Protein AF-A0A1Y5N8D4-F1 (afdb_monomer_lite)

Structure (mmCIF, N/CA/C/O backbone):
data_AF-A0A1Y5N8D4-F1
#
_entry.id   AF-A0A1Y5N8D4-F1
#
loop_
_atom_site.group_PDB
_atom_site.id
_atom_site.type_symbol
_atom_site.label_atom_id
_atom_site.label_alt_id
_atom_site.label_comp_id
_atom_site.label_asym_id
_atom_site.label_entity_id
_atom_site.label_seq_id
_atom_site.pdbx_PDB_ins_code
_atom_site.Cartn_x
_atom_site.Cartn_y
_atom_site.Cartn_z
_atom_site.occupancy
_atom_site.B_iso_or_equiv
_atom_site.auth_seq_id
_atom_site.auth_comp_id
_atom_site.auth_asym_id
_atom_site.auth_atom_id
_atom_site.pdbx_PDB_model_num
ATOM 1 N N . TYR A 1 1 ? 8.077 14.574 27.544 1.00 51.09 1 TYR A N 1
ATOM 2 C CA . TYR A 1 1 ? 8.803 13.904 26.454 1.00 51.09 1 TYR A CA 1
ATOM 3 C C . TYR A 1 1 ? 9.549 12.722 27.031 1.00 51.09 1 TYR A C 1
ATOM 5 O O . TYR A 1 1 ? 10.240 12.903 28.025 1.00 51.09 1 TYR A O 1
ATOM 13 N N . VAL A 1 2 ? 9.395 11.541 26.439 1.00 60.22 2 VAL A N 1
ATOM 14 C CA . VAL A 1 2 ? 10.228 10.363 26.721 1.00 60.22 2 VAL A CA 1
ATOM 15 C C . VAL A 1 2 ? 10.823 9.939 25.383 1.00 60.22 2 VAL A C 1
ATOM 17 O O . VAL A 1 2 ? 10.073 9.624 24.464 1.00 60.22 2 VAL A O 1
ATOM 20 N N . VAL A 1 3 ? 12.143 10.043 25.235 1.00 47.12 3 VAL A N 1
ATOM 21 C CA . VAL A 1 3 ? 12.817 9.951 23.930 1.00 47.12 3 VAL A CA 1
ATOM 22 C C . VAL A 1 3 ? 13.957 8.942 24.007 1.00 47.12 3 VAL A C 1
ATOM 24 O O . VAL A 1 3 ? 14.738 8.963 24.960 1.00 47.12 3 VAL A O 1
ATOM 27 N N . GLY A 1 4 ? 14.048 8.054 23.017 1.00 53.00 4 GLY A N 1
ATOM 28 C CA . GLY A 1 4 ? 15.205 7.184 22.824 1.00 53.00 4 GLY A CA 1
ATOM 29 C C . GLY A 1 4 ? 16.353 7.925 22.133 1.00 53.00 4 GLY A C 1
ATOM 30 O O . GLY A 1 4 ? 16.113 8.788 21.291 1.00 53.00 4 GLY A O 1
ATOM 31 N N . ALA A 1 5 ? 17.598 7.599 22.475 1.00 64.62 5 ALA A N 1
ATOM 32 C CA . ALA A 1 5 ? 18.799 8.177 21.864 1.00 64.62 5 ALA A CA 1
ATOM 33 C C . ALA A 1 5 ? 19.462 7.183 20.901 1.00 64.62 5 ALA A C 1
ATOM 35 O O . ALA A 1 5 ? 19.422 5.986 21.152 1.00 64.62 5 ALA A O 1
ATOM 36 N N . ASN A 1 6 ? 20.123 7.647 19.838 1.00 70.12 6 ASN A N 1
ATOM 37 C CA . ASN A 1 6 ? 20.844 6.756 18.919 1.00 70.12 6 ASN A CA 1
ATOM 38 C C . ASN A 1 6 ? 22.318 6.606 19.327 1.00 70.12 6 ASN A C 1
ATOM 40 O O . ASN A 1 6 ? 22.970 7.595 19.666 1.00 70.12 6 ASN A O 1
ATOM 44 N N . THR A 1 7 ? 22.867 5.394 19.242 1.00 72.56 7 THR A N 1
ATOM 45 C CA . THR A 1 7 ? 24.321 5.158 19.243 1.00 72.56 7 THR A CA 1
ATOM 46 C C . THR A 1 7 ? 24.833 4.949 17.831 1.00 72.56 7 THR A C 1
ATOM 48 O O . THR A 1 7 ? 24.085 4.496 16.971 1.00 72.56 7 THR A O 1
ATOM 51 N N . ASN A 1 8 ? 26.112 5.259 17.606 1.00 77.81 8 ASN A N 1
ATOM 52 C CA . ASN A 1 8 ? 26.772 5.125 16.311 1.00 77.81 8 ASN A CA 1
ATOM 53 C C . ASN A 1 8 ? 28.050 4.294 16.471 1.00 77.81 8 ASN A C 1
ATOM 55 O O . ASN A 1 8 ? 28.968 4.709 17.177 1.00 77.81 8 ASN A O 1
ATOM 59 N N . GLU A 1 9 ? 28.133 3.164 15.777 1.00 80.69 9 GLU A N 1
ATOM 60 C CA . GLU A 1 9 ? 29.376 2.416 15.585 1.00 80.69 9 GLU A CA 1
ATOM 61 C C . GLU A 1 9 ? 29.815 2.553 14.126 1.00 80.69 9 GLU A C 1
ATOM 63 O O . GLU A 1 9 ? 29.029 2.313 13.209 1.00 80.69 9 GLU A O 1
ATOM 68 N N . SER A 1 10 ? 31.069 2.946 13.897 1.00 82.81 10 SER A N 1
ATOM 69 C CA . SER A 1 10 ? 31.643 3.069 12.554 1.00 82.81 10 SER A CA 1
ATOM 70 C C . SER A 1 10 ? 32.849 2.154 12.401 1.00 82.81 10 SER A C 1
ATOM 72 O O . SER A 1 10 ? 33.766 2.206 13.220 1.00 82.81 10 SER A O 1
ATOM 74 N N . THR A 1 11 ? 32.880 1.367 11.330 1.00 83.19 11 THR A N 1
ATOM 75 C CA . THR A 1 11 ? 34.026 0.525 10.969 1.00 83.19 11 THR A CA 1
ATOM 76 C C . THR A 1 11 ? 34.562 0.940 9.607 1.00 83.19 11 THR A C 1
ATOM 78 O O . THR A 1 11 ? 33.799 1.111 8.658 1.00 83.19 11 THR A O 1
ATOM 81 N N . GLU A 1 12 ? 35.883 1.061 9.496 1.00 88.38 12 GLU A N 1
ATOM 82 C CA . GLU A 1 12 ? 36.573 1.269 8.226 1.00 88.38 12 GLU A CA 1
ATOM 83 C C . GLU A 1 12 ? 37.688 0.228 8.075 1.00 88.38 12 GLU A C 1
ATOM 85 O O . GLU A 1 12 ? 38.481 0.006 8.989 1.00 88.38 12 GLU A O 1
ATOM 90 N N . THR A 1 13 ? 37.768 -0.431 6.919 1.00 86.94 13 THR A N 1
ATOM 91 C CA . THR A 1 13 ? 38.820 -1.412 6.619 1.00 86.94 13 THR A CA 1
ATOM 92 C C . THR A 1 13 ? 39.386 -1.171 5.229 1.00 86.94 13 THR A C 1
ATOM 94 O O . THR A 1 13 ? 38.646 -1.018 4.258 1.00 86.94 13 THR A O 1
ATOM 97 N N . LYS A 1 14 ? 40.718 -1.139 5.125 1.00 89.38 14 LYS A N 1
ATOM 98 C CA . LYS A 1 14 ? 41.460 -0.980 3.868 1.00 89.38 14 LYS A CA 1
ATOM 99 C C . LYS A 1 14 ? 42.418 -2.145 3.698 1.00 89.38 14 LYS A C 1
ATOM 101 O O . LYS A 1 14 ? 43.292 -2.349 4.533 1.00 89.38 14 LYS A O 1
ATOM 106 N N . GLU A 1 15 ? 42.310 -2.845 2.578 1.00 88.50 15 GLU A N 1
ATOM 107 C CA . GLU A 1 15 ? 43.186 -3.962 2.243 1.00 88.50 15 GLU A CA 1
ATOM 108 C C . GLU A 1 15 ? 43.870 -3.731 0.898 1.00 88.50 15 GLU A C 1
ATOM 110 O O . GLU A 1 15 ? 43.278 -3.247 -0.071 1.00 88.50 15 GLU A O 1
ATOM 115 N N . LYS A 1 16 ? 45.149 -4.098 0.826 1.00 89.44 16 LYS A N 1
ATOM 116 C CA . LYS A 1 16 ? 45.934 -4.057 -0.408 1.00 89.44 16 LYS A CA 1
ATOM 117 C C . LYS A 1 16 ? 46.644 -5.387 -0.579 1.00 89.44 16 LYS A C 1
ATOM 119 O O . LYS A 1 16 ? 47.394 -5.798 0.299 1.00 89.44 16 LYS A O 1
ATOM 124 N N . SER A 1 17 ? 46.464 -6.024 -1.731 1.00 87.75 17 SER A N 1
ATOM 125 C CA . SER A 1 17 ? 47.205 -7.231 -2.102 1.00 87.75 17 SER A CA 1
ATOM 126 C C . SER A 1 17 ? 47.958 -7.031 -3.416 1.00 87.75 17 SER A C 1
ATOM 128 O O . SER A 1 17 ? 47.496 -6.357 -4.346 1.00 87.75 17 SER A O 1
ATOM 130 N N . LYS A 1 18 ? 49.166 -7.598 -3.476 1.00 86.12 18 LYS A N 1
ATOM 131 C CA . LYS A 1 18 ? 50.049 -7.583 -4.644 1.00 86.12 18 LYS A CA 1
ATOM 132 C C . LYS A 1 18 ? 50.458 -9.020 -4.966 1.00 86.12 18 LYS A C 1
ATOM 134 O O . LYS A 1 18 ? 50.892 -9.743 -4.080 1.00 86.12 18 LYS A O 1
ATOM 139 N N . GLY A 1 19 ? 50.321 -9.408 -6.228 1.00 82.94 19 GLY A N 1
ATOM 140 C CA . GLY A 1 19 ? 50.836 -10.655 -6.796 1.00 82.94 19 GLY A CA 1
ATOM 141 C C . GLY A 1 19 ? 51.758 -10.369 -7.983 1.00 82.94 19 GLY A C 1
ATOM 142 O O . GLY A 1 19 ? 51.885 -9.215 -8.395 1.00 82.94 19 GLY A O 1
ATOM 143 N N . PHE A 1 20 ? 52.356 -11.418 -8.558 1.00 80.69 20 PHE A N 1
ATOM 144 C CA . PHE A 1 20 ? 53.425 -11.340 -9.572 1.00 80.69 20 PHE A CA 1
ATOM 145 C C . PHE A 1 20 ? 53.100 -10.442 -10.789 1.00 80.69 20 PHE A C 1
ATOM 147 O O . PHE A 1 20 ? 53.997 -9.807 -11.327 1.00 80.69 20 PHE A O 1
ATOM 154 N N . PHE A 1 21 ? 51.819 -10.278 -11.158 1.00 78.62 21 PHE A N 1
ATOM 155 C CA . PHE A 1 21 ? 51.365 -9.323 -12.188 1.00 78.62 21 PHE A CA 1
ATOM 156 C C . PHE A 1 21 ? 50.008 -8.666 -11.882 1.00 78.62 21 PHE A C 1
ATOM 158 O O . PHE A 1 21 ? 49.322 -8.189 -12.791 1.00 78.62 21 PHE A O 1
ATOM 165 N N . SER A 1 22 ? 49.584 -8.648 -10.616 1.00 81.88 22 SER A N 1
ATOM 166 C CA . SER A 1 22 ? 48.260 -8.151 -10.225 1.00 81.88 22 SER A CA 1
ATOM 167 C C . SER A 1 22 ? 48.302 -7.313 -8.957 1.00 81.88 22 SER A C 1
ATOM 169 O O . SER A 1 22 ? 48.975 -7.670 -7.994 1.00 81.88 22 SER A O 1
ATOM 171 N N . LYS A 1 23 ? 47.510 -6.242 -8.924 1.00 87.19 23 LYS A N 1
ATOM 172 C CA . LYS A 1 23 ? 47.278 -5.423 -7.733 1.00 87.19 23 LYS A CA 1
ATOM 173 C C . LYS A 1 23 ? 45.776 -5.336 -7.475 1.00 87.19 23 LYS A C 1
ATOM 175 O O . LYS A 1 23 ? 45.028 -5.036 -8.407 1.00 87.19 23 LYS A O 1
ATOM 180 N N . LYS A 1 24 ? 45.351 -5.584 -6.235 1.00 87.69 24 LYS A N 1
ATOM 181 C CA . LYS A 1 24 ? 43.970 -5.390 -5.777 1.00 87.69 24 LYS A CA 1
ATOM 182 C C . LYS A 1 24 ? 43.960 -4.464 -4.565 1.00 87.69 24 LYS A C 1
ATOM 184 O O . LYS A 1 24 ? 44.788 -4.612 -3.666 1.00 87.69 24 LYS A O 1
ATOM 189 N N . GLU A 1 25 ? 43.039 -3.514 -4.562 1.00 86.19 25 GLU A N 1
ATOM 190 C CA . GLU A 1 25 ? 42.747 -2.651 -3.417 1.00 86.19 25 GLU A CA 1
ATOM 191 C C . GLU A 1 25 ? 41.262 -2.798 -3.080 1.00 86.19 25 GLU A C 1
ATOM 193 O O . GLU A 1 25 ? 40.429 -2.736 -3.984 1.00 86.19 25 GLU A O 1
ATOM 198 N N . SER A 1 26 ? 40.940 -3.031 -1.809 1.00 87.06 26 SER A N 1
ATOM 199 C CA . SER A 1 26 ? 39.571 -3.114 -1.291 1.00 87.06 26 SER A CA 1
ATOM 200 C C . SER A 1 26 ? 39.381 -2.168 -0.114 1.00 87.06 26 SER A C 1
ATOM 202 O O . SER A 1 26 ? 40.289 -1.956 0.693 1.00 87.06 26 SER A O 1
ATOM 204 N N . HIS A 1 27 ? 38.189 -1.592 -0.032 1.00 89.50 27 HIS A N 1
ATOM 205 C CA . HIS A 1 27 ? 37.795 -0.654 1.004 1.00 89.50 27 HIS A CA 1
ATOM 206 C C . HIS A 1 27 ? 36.361 -0.942 1.437 1.00 89.50 27 HIS A C 1
ATOM 208 O O . HIS A 1 27 ? 35.479 -1.111 0.595 1.00 89.50 27 HIS A O 1
ATOM 214 N N . LEU A 1 28 ? 36.160 -1.034 2.747 1.00 87.75 28 LEU A N 1
ATOM 215 C CA . LEU A 1 28 ? 34.876 -1.235 3.406 1.00 87.75 28 LEU A CA 1
ATOM 216 C C . LEU A 1 28 ? 34.665 -0.090 4.394 1.00 87.75 28 LEU A C 1
ATOM 218 O O . LEU A 1 28 ? 35.553 0.209 5.195 1.00 87.75 28 LEU A O 1
ATOM 222 N N . MET A 1 29 ? 33.480 0.498 4.356 1.00 88.38 29 MET A N 1
ATOM 223 C CA . MET A 1 29 ? 32.954 1.414 5.357 1.00 88.38 29 MET A CA 1
ATOM 224 C C . MET A 1 29 ? 31.596 0.886 5.808 1.00 88.38 29 MET A C 1
ATOM 226 O O . MET A 1 29 ? 30.787 0.494 4.971 1.00 88.38 29 MET A O 1
ATOM 230 N N . ALA A 1 30 ? 31.346 0.872 7.110 1.00 87.88 30 ALA A N 1
ATOM 231 C CA . ALA A 1 30 ? 30.050 0.503 7.663 1.00 87.88 30 ALA A CA 1
ATOM 232 C C . ALA A 1 30 ? 29.695 1.416 8.837 1.00 87.88 30 ALA A C 1
ATOM 234 O O . ALA A 1 30 ? 30.551 1.707 9.677 1.00 87.88 30 ALA A O 1
ATOM 235 N N . ILE A 1 31 ? 28.437 1.844 8.896 1.00 87.12 31 ILE A N 1
ATOM 236 C CA . ILE A 1 31 ? 27.844 2.585 10.006 1.00 87.12 31 ILE A CA 1
ATOM 237 C C . ILE A 1 31 ? 26.677 1.757 10.529 1.00 87.12 31 ILE A C 1
ATOM 239 O O . ILE A 1 31 ? 25.751 1.427 9.793 1.00 87.12 31 ILE A O 1
ATOM 243 N N . ASN A 1 32 ? 26.705 1.426 11.813 1.00 89.69 32 ASN A N 1
ATOM 244 C CA . ASN A 1 32 ? 25.625 0.723 12.482 1.00 89.69 32 ASN A CA 1
ATOM 245 C C . ASN A 1 32 ? 25.087 1.601 13.607 1.00 89.69 32 ASN A C 1
ATOM 247 O O . ASN A 1 32 ? 25.791 1.857 14.586 1.00 89.69 32 ASN A O 1
ATOM 251 N N . GLN A 1 33 ? 23.858 2.085 13.442 1.00 90.44 33 GLN A N 1
ATOM 252 C CA . GLN A 1 33 ? 23.150 2.793 14.495 1.00 90.44 33 GLN A CA 1
ATOM 253 C C . GLN A 1 33 ? 22.188 1.866 15.227 1.00 90.44 33 GLN A C 1
ATOM 255 O O . GLN A 1 33 ? 21.631 0.936 14.645 1.00 90.44 33 GLN A O 1
ATOM 260 N N . LYS A 1 34 ? 21.958 2.155 16.506 1.00 88.62 34 LYS A N 1
ATOM 261 C CA . LYS A 1 34 ? 20.921 1.503 17.313 1.00 88.62 34 LYS A CA 1
ATOM 262 C C . LYS A 1 34 ? 20.182 2.539 18.141 1.00 88.62 34 LYS A C 1
ATOM 264 O O . LYS A 1 34 ? 20.794 3.493 18.616 1.00 88.62 34 LYS A O 1
ATOM 269 N N . VAL A 1 35 ? 18.888 2.323 18.351 1.00 90.88 35 VAL A N 1
ATOM 270 C CA . VAL A 1 35 ? 18.085 3.136 19.272 1.00 90.88 35 VAL A CA 1
ATOM 271 C C . VAL A 1 35 ? 18.234 2.577 20.687 1.00 90.88 35 VAL A C 1
ATOM 273 O O . VAL A 1 35 ? 17.942 1.412 20.942 1.00 90.88 35 VAL A O 1
ATOM 276 N N . ILE A 1 36 ? 18.667 3.419 21.618 1.00 92.50 36 ILE A N 1
ATOM 277 C CA . ILE A 1 36 ? 18.583 3.200 23.060 1.00 92.50 36 ILE A CA 1
ATOM 278 C C . ILE A 1 36 ? 17.289 3.842 23.545 1.00 92.50 36 ILE A C 1
ATOM 280 O O . ILE A 1 36 ? 17.217 5.052 23.760 1.00 92.50 36 ILE A O 1
ATOM 284 N N . SER A 1 37 ? 16.261 3.023 23.722 1.00 92.56 37 SER A N 1
ATOM 285 C CA . SER A 1 37 ? 14.971 3.459 24.249 1.00 92.56 37 SER A CA 1
ATOM 286 C C . SER A 1 37 ? 15.081 3.940 25.697 1.00 92.56 37 SER A C 1
ATOM 288 O O . SER A 1 37 ? 15.705 3.286 26.536 1.00 92.56 37 SER A O 1
ATOM 290 N N . SER A 1 38 ? 14.408 5.049 26.015 1.00 95.44 38 SER A N 1
ATOM 291 C CA . SER A 1 38 ? 14.114 5.400 27.407 1.00 95.44 38 SER A CA 1
ATOM 292 C C . SER A 1 38 ? 13.042 4.450 27.945 1.00 95.44 38 SER A C 1
ATOM 294 O O . SER A 1 38 ? 12.074 4.159 27.243 1.00 95.44 38 SER A O 1
ATOM 296 N N . ASN A 1 39 ? 13.202 3.968 29.180 1.00 96.19 39 ASN A N 1
ATOM 297 C CA . ASN A 1 39 ? 12.279 3.015 29.802 1.00 96.19 39 ASN A CA 1
ATOM 298 C C . ASN A 1 39 ? 11.693 3.614 31.085 1.00 96.19 39 ASN A C 1
ATOM 300 O O . ASN A 1 39 ? 12.436 3.907 32.022 1.00 96.19 39 ASN A O 1
ATOM 304 N N . LEU A 1 40 ? 10.371 3.775 31.134 1.00 96.62 40 LEU A N 1
ATOM 305 C CA . LEU A 1 40 ? 9.633 4.160 32.335 1.00 96.62 40 LEU A CA 1
ATOM 306 C C . LEU A 1 40 ? 8.842 2.950 32.833 1.00 96.62 40 LEU A C 1
ATOM 308 O O . LEU A 1 40 ? 7.870 2.544 32.200 1.00 96.62 40 LEU A O 1
ATOM 312 N N . ASN A 1 41 ? 9.265 2.392 33.966 1.00 97.31 41 ASN A N 1
ATOM 313 C CA . ASN A 1 41 ? 8.678 1.188 34.548 1.00 97.31 41 ASN A CA 1
ATOM 314 C C . ASN A 1 41 ? 8.109 1.501 35.935 1.00 97.31 41 ASN A C 1
ATOM 316 O O . ASN A 1 41 ? 8.846 1.983 36.796 1.00 97.31 41 ASN A O 1
ATOM 320 N N . ALA A 1 42 ? 6.828 1.219 36.168 1.00 96.88 42 ALA A N 1
ATOM 321 C CA . ALA A 1 42 ? 6.182 1.471 37.459 1.00 96.88 42 ALA A CA 1
ATOM 322 C C . ALA A 1 42 ? 5.058 0.464 37.765 1.00 96.88 42 ALA A C 1
ATOM 324 O O . ALA A 1 42 ? 4.698 -0.365 36.932 1.00 96.88 42 ALA A O 1
ATOM 325 N N . GLY A 1 43 ? 4.494 0.518 38.978 1.00 97.69 43 GLY A N 1
ATOM 326 C CA . GLY A 1 43 ? 3.237 -0.178 39.278 1.00 97.69 43 GLY A CA 1
ATOM 327 C C . GLY A 1 43 ? 2.095 0.406 38.447 1.00 97.69 43 GLY A C 1
ATOM 328 O O . GLY A 1 43 ? 1.472 -0.313 37.673 1.00 97.69 43 GLY A O 1
ATOM 329 N N . ASP A 1 44 ? 1.944 1.724 38.536 1.00 98.06 44 ASP A N 1
ATOM 330 C CA . ASP A 1 44 ? 1.029 2.560 37.765 1.00 98.06 44 ASP A CA 1
ATOM 331 C C . ASP A 1 44 ? 1.820 3.722 37.158 1.00 98.06 44 ASP A C 1
ATOM 333 O O . ASP A 1 44 ? 2.725 4.265 37.800 1.00 98.06 44 ASP A O 1
ATOM 337 N N . ILE A 1 45 ? 1.477 4.130 35.939 1.00 98.31 45 ILE A N 1
ATOM 338 C CA . ILE A 1 45 ? 2.030 5.326 35.297 1.00 98.31 45 ILE A CA 1
ATOM 339 C C . ILE A 1 45 ? 0.888 6.322 35.106 1.00 98.31 45 ILE A C 1
ATOM 341 O O . ILE A 1 45 ? -0.080 6.034 34.412 1.00 98.31 45 ILE A O 1
ATOM 345 N N . SER A 1 46 ? 1.006 7.518 35.687 1.00 97.50 46 SER A N 1
ATOM 346 C CA . SER A 1 46 ? 0.099 8.640 35.418 1.00 97.50 46 SER A CA 1
ATOM 347 C C . SER A 1 46 ? 0.904 9.842 34.934 1.00 97.50 46 SER A C 1
ATOM 349 O O . SER A 1 46 ? 1.775 10.340 35.645 1.00 97.50 46 SER A O 1
ATOM 351 N N . LEU A 1 47 ? 0.630 10.294 33.711 1.00 96.31 47 LEU A N 1
ATOM 352 C CA . LEU A 1 47 ? 1.280 11.430 33.068 1.00 96.31 47 LEU A CA 1
ATOM 353 C C . LEU A 1 47 ? 0.225 12.490 32.766 1.00 96.31 47 LEU A C 1
ATOM 355 O O . LEU A 1 47 ? -0.667 12.261 31.958 1.00 96.31 47 LEU A O 1
ATOM 359 N N . LYS A 1 48 ? 0.340 13.660 33.393 1.00 96.50 48 LYS A N 1
ATOM 360 C CA . LYS A 1 48 ? -0.541 14.804 33.134 1.00 96.50 48 LYS A CA 1
ATOM 361 C C . LYS A 1 48 ? 0.283 15.962 32.601 1.00 96.50 48 LYS A C 1
ATOM 363 O O . LYS A 1 48 ? 1.160 16.466 33.302 1.00 96.50 48 LYS A O 1
ATOM 368 N N . ALA A 1 49 ? 0.020 16.375 31.369 1.00 94.81 49 ALA A N 1
ATOM 369 C CA . ALA A 1 49 ? 0.707 17.482 30.721 1.00 94.81 49 ALA A CA 1
ATOM 370 C C . ALA A 1 49 ? -0.287 18.604 30.405 1.00 94.81 49 ALA A C 1
ATOM 372 O O . ALA A 1 49 ? -1.291 18.377 29.743 1.00 94.81 49 ALA A O 1
ATOM 373 N N . GLY A 1 50 ? 0.016 19.840 30.817 1.00 90.88 50 GLY A N 1
ATOM 374 C CA . GLY A 1 50 ? -0.765 21.008 30.378 1.00 90.88 50 GLY A CA 1
ATOM 375 C C . GLY A 1 50 ? -0.618 21.303 28.877 1.00 90.88 50 GLY A C 1
ATOM 376 O O . GLY A 1 50 ? -1.467 21.963 28.291 1.00 90.88 50 GLY A O 1
ATOM 377 N N . GLY A 1 51 ? 0.462 20.807 28.262 1.00 95.94 51 GLY A N 1
ATOM 378 C CA . GLY A 1 51 ? 0.713 20.839 26.820 1.00 95.94 51 GLY A CA 1
ATOM 379 C C . GLY A 1 51 ? 0.641 19.437 26.216 1.00 95.94 51 GLY A C 1
ATOM 380 O O . GLY A 1 51 ? -0.313 18.708 26.448 1.00 95.94 51 GLY A O 1
ATOM 381 N N . ASN A 1 52 ? 1.659 19.032 25.457 1.00 97.31 52 ASN A N 1
ATOM 382 C CA . ASN A 1 52 ? 1.666 17.746 24.752 1.00 97.31 52 ASN A CA 1
ATOM 383 C C . ASN A 1 52 ? 2.399 16.649 25.544 1.00 97.31 52 ASN A C 1
ATOM 385 O O . ASN A 1 52 ? 3.419 16.915 26.187 1.00 97.31 52 ASN A O 1
ATOM 389 N N . ALA A 1 53 ? 1.941 15.402 25.426 1.00 97.56 53 ALA A N 1
ATOM 390 C CA . ALA A 1 53 ? 2.651 14.215 25.895 1.00 97.56 53 ALA A CA 1
ATOM 391 C C . ALA A 1 53 ? 3.178 13.423 24.692 1.00 97.56 53 ALA A C 1
ATOM 393 O O . ALA A 1 53 ? 2.407 12.863 23.922 1.00 97.56 53 ALA A O 1
ATOM 394 N N . ILE A 1 54 ? 4.502 13.395 24.517 1.00 96.75 54 ILE A N 1
ATOM 395 C CA . ILE A 1 54 ? 5.156 12.740 23.376 1.00 96.75 54 ILE A CA 1
ATOM 396 C C . ILE A 1 54 ? 6.114 11.656 23.874 1.00 96.75 54 ILE A C 1
ATOM 398 O O . ILE A 1 54 ? 6.982 11.926 24.718 1.00 96.75 54 ILE A O 1
ATOM 402 N N . VAL A 1 55 ? 5.949 10.451 23.333 1.00 97.12 55 VAL A N 1
ATOM 403 C CA . VAL A 1 55 ? 6.813 9.282 23.515 1.00 97.12 55 VAL A CA 1
ATOM 404 C C . VAL A 1 55 ? 7.392 8.920 22.147 1.00 97.12 55 VAL A C 1
ATOM 406 O O . VAL A 1 55 ? 6.652 8.764 21.176 1.00 97.12 55 VAL A O 1
ATOM 409 N N . THR A 1 56 ? 8.717 8.838 22.049 1.00 96.50 56 THR A N 1
ATOM 410 C CA . THR A 1 56 ? 9.411 8.579 20.779 1.00 96.50 56 THR A CA 1
ATOM 411 C C . THR A 1 56 ? 10.461 7.486 20.952 1.00 96.50 56 THR A C 1
ATOM 413 O O . THR A 1 56 ? 11.371 7.628 21.776 1.00 96.50 56 THR A O 1
ATOM 416 N N . GLY A 1 57 ? 10.301 6.377 20.222 1.00 94.12 57 GLY A N 1
ATOM 417 C CA . GLY A 1 57 ? 11.144 5.174 20.296 1.00 94.12 57 GLY A CA 1
ATOM 418 C C . GLY A 1 57 ? 11.412 4.677 21.721 1.00 94.12 57 GLY A C 1
ATOM 419 O O . GLY A 1 57 ? 12.514 4.209 22.012 1.00 94.12 57 GLY A O 1
ATOM 420 N N . SER A 1 58 ? 10.453 4.865 22.632 1.00 97.81 58 SER A N 1
ATOM 421 C CA . SER A 1 58 ? 10.609 4.651 24.078 1.00 97.81 58 SER A CA 1
ATOM 422 C C . SER A 1 58 ? 9.531 3.733 24.640 1.00 97.81 58 SER A C 1
ATOM 424 O O . SER A 1 58 ? 8.470 3.583 24.039 1.00 97.81 58 SER A O 1
ATOM 426 N N . ASN A 1 59 ? 9.797 3.159 25.814 1.00 97.75 59 ASN A N 1
ATOM 427 C CA . ASN A 1 59 ? 8.950 2.145 26.430 1.00 97.75 59 ASN A CA 1
ATOM 428 C C . ASN A 1 59 ? 8.358 2.644 27.754 1.00 97.75 59 ASN A C 1
ATOM 430 O O . ASN A 1 59 ? 9.091 3.066 28.653 1.00 97.75 59 ASN A O 1
ATOM 434 N N . LEU A 1 60 ? 7.038 2.563 27.890 1.00 98.31 60 LEU A N 1
ATOM 435 C CA . LEU A 1 60 ? 6.300 2.772 29.134 1.00 98.31 60 LEU A CA 1
ATOM 436 C C . LEU A 1 60 ? 5.665 1.438 29.530 1.00 98.31 60 LEU A C 1
ATOM 438 O O . LEU A 1 60 ? 4.802 0.926 28.820 1.00 98.31 60 LEU A O 1
ATOM 442 N N . SER A 1 61 ? 6.078 0.884 30.666 1.00 98.44 61 SER A N 1
ATOM 443 C CA . SER A 1 61 ? 5.564 -0.387 31.172 1.00 98.44 61 SER A CA 1
ATOM 444 C C . SER A 1 61 ? 5.004 -0.211 32.577 1.00 98.44 61 SER A C 1
ATOM 446 O O . SER A 1 61 ? 5.736 0.133 33.506 1.00 98.44 61 SER A O 1
ATOM 448 N N . ALA A 1 62 ? 3.718 -0.504 32.756 1.00 98.50 62 ALA A N 1
ATOM 449 C CA . ALA A 1 62 ? 3.089 -0.536 34.072 1.00 98.50 62 ALA A CA 1
ATOM 450 C C . ALA A 1 62 ? 2.593 -1.943 34.423 1.00 98.50 62 ALA A C 1
ATOM 452 O O . ALA A 1 62 ? 2.239 -2.741 33.552 1.00 98.50 62 ALA A O 1
ATOM 453 N N . LYS A 1 63 ? 2.546 -2.279 35.713 1.00 98.19 63 LYS A N 1
ATOM 454 C CA . LYS A 1 63 ? 1.889 -3.520 36.144 1.00 98.19 63 LYS A CA 1
ATOM 455 C C . LYS A 1 63 ? 0.373 -3.397 35.970 1.00 98.19 63 LYS A C 1
ATOM 457 O O . LYS A 1 63 ? -0.242 -4.275 35.360 1.00 98.19 63 LYS A O 1
ATOM 462 N N . ASN A 1 64 ? -0.168 -2.304 36.488 1.00 98.25 64 ASN A N 1
ATOM 463 C CA . ASN A 1 64 ? -1.575 -1.951 36.547 1.00 98.25 64 ASN A CA 1
ATOM 464 C C . ASN A 1 64 ? -1.882 -1.010 35.375 1.00 98.25 64 ASN A C 1
ATOM 466 O O . ASN A 1 64 ? -1.882 -1.490 34.245 1.00 98.25 64 ASN A O 1
ATOM 470 N N . ASP A 1 65 ? -2.080 0.290 35.607 1.00 98.62 65 ASP A N 1
ATOM 471 C CA . ASP A 1 65 ? -2.593 1.205 34.588 1.00 98.62 65 ASP A CA 1
ATOM 472 C C . ASP A 1 65 ? -1.521 2.143 34.006 1.00 98.62 65 ASP A C 1
ATOM 474 O O . ASP A 1 65 ? -0.573 2.556 34.683 1.00 98.62 65 ASP A O 1
ATOM 478 N N . ILE A 1 66 ? -1.709 2.537 32.742 1.00 98.81 66 ILE A N 1
ATOM 479 C CA . ILE A 1 66 ? -1.048 3.703 32.136 1.00 98.81 66 ILE A CA 1
ATOM 480 C C . ILE A 1 66 ? -2.128 4.734 31.813 1.00 98.81 66 ILE A C 1
ATOM 482 O O . ILE A 1 66 ? -2.983 4.491 30.969 1.00 98.81 66 ILE A O 1
ATOM 486 N N . ASN A 1 67 ? -2.064 5.903 32.446 1.00 98.69 67 ASN A N 1
ATOM 487 C CA . ASN A 1 67 ? -2.976 7.022 32.232 1.00 98.69 67 ASN A CA 1
ATOM 488 C C . ASN A 1 67 ? -2.195 8.230 31.705 1.00 98.69 67 ASN A C 1
ATOM 490 O O . ASN A 1 67 ? -1.293 8.718 32.389 1.00 98.69 67 ASN A O 1
ATOM 494 N N . ILE A 1 68 ? -2.529 8.722 30.514 1.00 98.62 68 ILE A N 1
ATOM 495 C CA . ILE A 1 68 ? -1.919 9.919 29.924 1.00 98.62 68 ILE A CA 1
ATOM 496 C C . ILE A 1 68 ? -3.018 10.934 29.615 1.00 98.62 68 ILE A C 1
ATOM 498 O O . ILE A 1 68 ? -3.852 10.682 28.752 1.00 98.62 68 ILE A O 1
ATOM 502 N N . ASP A 1 69 ? -2.972 12.086 30.281 1.00 98.62 69 ASP A N 1
ATOM 503 C CA . ASP A 1 69 ? -3.849 13.230 30.028 1.00 98.62 69 ASP A CA 1
ATOM 504 C C . ASP A 1 69 ? -3.013 14.392 29.470 1.00 98.62 69 ASP A C 1
ATOM 506 O O . ASP A 1 69 ? -2.055 14.843 30.112 1.00 98.62 69 ASP A O 1
ATOM 510 N N . ALA A 1 70 ? -3.345 14.884 28.275 1.00 98.50 70 ALA A N 1
ATOM 511 C CA . ALA A 1 70 ? -2.603 15.968 27.628 1.00 98.50 70 ALA A CA 1
ATOM 512 C C . ALA A 1 70 ? -3.468 16.788 26.658 1.00 98.50 70 ALA A C 1
ATOM 514 O O . ALA A 1 70 ? -4.592 16.425 26.330 1.00 98.50 70 ALA A O 1
ATOM 515 N N . ASN A 1 71 ? -2.929 17.892 26.142 1.00 98.12 71 ASN A N 1
ATOM 516 C CA . ASN A 1 71 ? -3.542 18.611 25.029 1.00 98.12 71 ASN A CA 1
ATOM 517 C C . ASN A 1 71 ? -3.496 17.784 23.733 1.00 98.12 71 ASN A C 1
ATOM 519 O O . ASN A 1 71 ? -4.518 17.607 23.080 1.00 98.12 71 ASN A O 1
ATOM 523 N N . ASN A 1 72 ? -2.321 17.238 23.407 1.00 98.50 72 ASN A N 1
ATOM 524 C CA . ASN A 1 72 ? -2.124 16.257 22.339 1.00 98.50 72 ASN A CA 1
ATOM 525 C C . ASN A 1 72 ? -1.247 15.109 22.849 1.00 98.50 72 ASN A C 1
ATOM 527 O O . ASN A 1 72 ? -0.324 15.344 23.641 1.00 98.50 72 ASN A O 1
ATOM 531 N N . ILE A 1 73 ? -1.489 13.891 22.366 1.00 98.81 73 ILE A N 1
ATOM 532 C CA . ILE A 1 73 ? -0.692 12.704 22.695 1.00 98.81 73 ILE A CA 1
ATOM 533 C C . ILE A 1 73 ? -0.057 12.152 21.418 1.00 98.81 73 ILE A C 1
ATOM 535 O O . ILE A 1 73 ? -0.746 11.901 20.435 1.00 98.81 73 ILE A O 1
ATOM 539 N N . GLY A 1 74 ? 1.261 11.954 21.435 1.00 98.38 74 GLY A N 1
ATOM 540 C CA . GLY A 1 74 ? 2.019 11.415 20.306 1.00 98.38 74 GLY A CA 1
ATOM 541 C C . GLY A 1 74 ? 2.853 10.199 20.701 1.00 98.38 74 GLY A C 1
ATOM 542 O O . GLY A 1 74 ? 3.705 10.307 21.583 1.00 98.38 74 GLY A O 1
ATOM 543 N N . LEU A 1 75 ? 2.652 9.071 20.023 1.00 98.44 75 LEU A N 1
ATOM 544 C CA . LEU A 1 75 ? 3.533 7.903 20.047 1.00 98.44 75 LEU A CA 1
ATOM 545 C C . LEU A 1 75 ? 4.175 7.770 18.666 1.00 98.44 75 LEU A C 1
ATOM 547 O O . LEU A 1 75 ? 3.487 7.497 17.685 1.00 98.44 75 LEU A O 1
ATOM 551 N N . ALA A 1 76 ? 5.482 7.991 18.579 1.00 96.44 76 ALA A N 1
ATOM 552 C CA . ALA A 1 76 ? 6.202 8.004 17.308 1.00 96.44 76 ALA A CA 1
ATOM 553 C C . ALA A 1 76 ? 7.417 7.067 17.339 1.00 96.44 76 ALA A C 1
ATOM 555 O O . ALA A 1 76 ? 7.966 6.799 18.417 1.00 96.44 76 ALA A O 1
ATOM 556 N N . PRO A 1 77 ? 7.879 6.571 16.182 1.00 96.62 77 PRO A N 1
ATOM 557 C CA . PRO A 1 77 ? 9.105 5.802 16.123 1.00 96.62 77 PRO A CA 1
ATOM 558 C C . PRO A 1 77 ? 10.337 6.721 16.131 1.00 96.62 77 PRO A C 1
ATOM 560 O O . PRO A 1 77 ? 10.275 7.871 15.695 1.00 96.62 77 PRO A O 1
ATOM 563 N N . THR A 1 78 ? 11.481 6.195 16.565 1.00 95.44 78 THR A N 1
ATOM 564 C CA . THR A 1 78 ? 12.799 6.800 16.315 1.00 95.44 78 THR A CA 1
ATOM 565 C C . THR A 1 78 ? 13.449 6.098 15.128 1.00 95.44 78 THR A C 1
ATOM 567 O O . THR A 1 78 ? 13.588 4.874 15.133 1.00 95.44 78 THR A O 1
ATOM 570 N N . ALA A 1 79 ? 13.870 6.860 14.118 1.00 94.25 79 ALA A N 1
ATOM 571 C CA . ALA A 1 79 ? 14.596 6.319 12.974 1.00 94.25 79 ALA A CA 1
ATOM 572 C C . ALA A 1 79 ? 16.085 6.103 13.292 1.00 94.25 79 ALA A C 1
ATOM 574 O O . ALA A 1 79 ? 16.708 6.914 13.985 1.00 94.25 79 ALA A O 1
ATOM 575 N N . TYR A 1 80 ? 16.670 5.036 12.751 1.00 91.94 80 TYR A N 1
ATOM 576 C CA . TYR A 1 80 ? 18.103 4.747 12.854 1.00 91.94 80 TYR A CA 1
ATOM 577 C C . TYR A 1 80 ? 18.630 4.101 11.572 1.00 91.94 80 TYR A C 1
ATOM 579 O O . TYR A 1 80 ? 17.867 3.507 10.810 1.00 91.94 80 TYR A O 1
ATOM 587 N N . LYS A 1 81 ? 19.938 4.237 11.326 1.00 91.50 81 LYS A N 1
ATOM 588 C CA . LYS A 1 81 ? 20.562 3.824 10.064 1.00 91.50 81 LYS A CA 1
ATOM 589 C C . LYS A 1 81 ? 21.511 2.637 10.172 1.00 91.50 81 LYS A C 1
ATOM 591 O O . LYS A 1 81 ? 22.259 2.511 11.140 1.00 91.50 81 LYS A O 1
ATOM 596 N N . ASN A 1 82 ? 21.527 1.804 9.138 1.00 91.62 82 ASN A N 1
ATOM 597 C CA . ASN A 1 82 ? 22.543 0.784 8.915 1.00 91.62 82 ASN A CA 1
ATOM 598 C C . ASN A 1 82 ? 23.064 0.917 7.487 1.00 91.62 82 ASN A C 1
ATOM 600 O O . ASN A 1 82 ? 22.418 0.451 6.550 1.00 91.62 82 ASN A O 1
ATOM 604 N N . ASP A 1 83 ? 24.234 1.534 7.358 1.00 92.75 83 ASP A N 1
ATOM 605 C CA . ASP A 1 83 ? 24.830 1.869 6.072 1.00 92.75 83 ASP A CA 1
ATOM 606 C C . ASP A 1 83 ? 26.096 1.034 5.862 1.00 92.75 83 ASP A C 1
ATOM 608 O O . ASP A 1 83 ? 26.894 0.827 6.781 1.00 92.75 83 ASP A O 1
ATOM 612 N N . GLU A 1 84 ? 26.310 0.557 4.646 1.00 90.88 84 GLU A N 1
ATOM 613 C CA . GLU A 1 84 ? 27.501 -0.176 4.248 1.00 90.88 84 GLU A CA 1
ATOM 614 C C . GLU A 1 84 ? 27.920 0.240 2.841 1.00 90.88 84 GLU A C 1
ATOM 616 O O . GLU A 1 84 ? 27.113 0.253 1.920 1.00 90.88 84 GLU A O 1
ATOM 621 N N . ALA A 1 85 ? 29.206 0.520 2.650 1.00 90.69 85 ALA A N 1
ATOM 622 C CA . ALA A 1 85 ? 29.799 0.763 1.346 1.00 90.69 85 ALA A CA 1
ATOM 623 C C . ALA A 1 85 ? 31.069 -0.075 1.182 1.00 90.69 85 ALA A C 1
ATOM 625 O O . ALA A 1 85 ? 31.999 -0.018 1.987 1.00 90.69 85 ALA A O 1
ATOM 626 N N . ARG A 1 86 ? 31.122 -0.851 0.103 1.00 88.44 86 ARG A N 1
ATOM 627 C CA . ARG A 1 86 ? 32.259 -1.673 -0.305 1.00 88.44 86 ARG A CA 1
ATOM 628 C C . ARG A 1 86 ? 32.709 -1.243 -1.685 1.00 88.44 86 ARG A C 1
ATOM 630 O O . ARG A 1 86 ? 31.903 -1.105 -2.600 1.00 88.44 86 ARG A O 1
ATOM 637 N N . SER A 1 87 ? 34.011 -1.088 -1.858 1.00 88.62 87 SER A N 1
ATOM 638 C CA . SER A 1 87 ? 34.615 -0.933 -3.174 1.00 88.62 87 SER A CA 1
ATOM 639 C C . SER A 1 87 ? 35.839 -1.822 -3.303 1.00 88.62 87 SER A C 1
ATOM 641 O O . SER A 1 87 ? 36.594 -2.031 -2.351 1.00 88.62 87 SER A O 1
ATOM 643 N N . SER A 1 88 ? 36.049 -2.381 -4.488 1.00 86.62 88 SER A N 1
ATOM 644 C CA . SER A 1 88 ? 37.274 -3.093 -4.803 1.00 86.62 88 SER A CA 1
ATOM 645 C C . SER A 1 88 ? 37.695 -2.826 -6.234 1.00 86.62 88 SER A C 1
ATOM 647 O O . SER A 1 88 ? 36.882 -2.834 -7.153 1.00 86.62 88 SER A O 1
ATOM 649 N N . SER A 1 89 ? 38.984 -2.580 -6.429 1.00 84.00 89 SER A N 1
ATOM 650 C CA . SER A 1 89 ? 39.566 -2.393 -7.750 1.00 84.00 89 SER A CA 1
ATOM 651 C C . SER A 1 89 ? 40.699 -3.382 -7.960 1.00 84.00 89 SER A C 1
ATOM 653 O O . SER A 1 89 ? 41.521 -3.621 -7.071 1.00 84.00 89 SER A O 1
ATOM 655 N N . LYS A 1 90 ? 40.753 -3.976 -9.150 1.00 87.25 90 LYS A N 1
ATOM 656 C CA . LYS A 1 90 ? 41.809 -4.907 -9.550 1.00 87.25 90 LYS A CA 1
ATOM 657 C C . LYS A 1 90 ? 42.422 -4.442 -10.858 1.00 87.25 90 LYS A C 1
ATOM 659 O O . LYS A 1 90 ? 41.710 -4.136 -11.808 1.00 87.25 90 LYS A O 1
ATOM 664 N N . LYS A 1 91 ? 43.752 -4.428 -10.921 1.00 77.44 91 LYS A N 1
ATOM 665 C CA . LYS A 1 91 ? 44.525 -4.233 -12.154 1.00 77.44 91 LYS A CA 1
ATOM 666 C C . LYS A 1 91 ? 45.446 -5.427 -12.358 1.00 77.44 91 LYS A C 1
ATOM 668 O O . LYS A 1 91 ? 46.006 -5.958 -11.397 1.00 77.44 91 LYS A O 1
ATOM 673 N N . SER A 1 92 ? 45.594 -5.890 -13.591 1.00 80.31 92 SER A N 1
ATOM 674 C CA . SER A 1 92 ? 46.499 -6.995 -13.934 1.00 80.31 92 SER A CA 1
ATOM 675 C C . SER A 1 92 ? 47.197 -6.748 -15.270 1.00 80.31 92 SER A C 1
ATOM 677 O O . SER A 1 92 ? 46.714 -5.950 -16.075 1.00 80.31 92 SER A O 1
ATOM 679 N N . PHE A 1 93 ? 48.348 -7.399 -15.478 1.00 78.38 93 PHE A N 1
ATOM 680 C CA . PHE A 1 93 ? 49.159 -7.297 -16.702 1.00 78.38 93 PHE A CA 1
ATOM 681 C C . PHE A 1 93 ? 49.471 -5.842 -17.090 1.00 78.38 93 PHE A C 1
ATOM 683 O O . PHE A 1 93 ? 49.131 -5.388 -18.177 1.00 78.38 93 PHE A O 1
ATOM 690 N N . GLY A 1 94 ? 50.021 -5.058 -16.156 1.00 68.56 94 GLY A N 1
ATOM 691 C CA . GLY A 1 94 ? 50.375 -3.655 -16.419 1.00 68.56 94 GLY A CA 1
ATOM 692 C C . GLY A 1 94 ? 49.185 -2.713 -16.659 1.00 68.56 94 GLY A C 1
ATOM 693 O O . GLY A 1 94 ? 49.390 -1.575 -17.064 1.00 68.56 94 GLY A O 1
ATOM 694 N N . GLY A 1 95 ? 47.948 -3.153 -16.391 1.00 64.12 95 GLY A N 1
ATOM 695 C CA . GLY A 1 95 ? 46.733 -2.349 -16.573 1.00 64.12 95 GLY A CA 1
ATOM 696 C C . GLY A 1 95 ? 45.927 -2.681 -17.830 1.00 64.12 95 GLY A C 1
ATOM 697 O O . GLY A 1 95 ? 44.910 -2.035 -18.066 1.00 64.12 95 GLY A O 1
ATOM 698 N N . LEU A 1 96 ? 46.335 -3.702 -18.593 1.00 69.06 96 LEU A N 1
ATOM 699 C CA . LEU A 1 96 ? 45.583 -4.217 -19.747 1.00 69.06 96 LEU A CA 1
ATOM 700 C C . LEU A 1 96 ? 44.258 -4.877 -19.347 1.00 69.06 96 LEU A C 1
ATOM 702 O O . LEU A 1 96 ? 43.327 -4.930 -20.147 1.00 69.06 96 LEU A O 1
ATOM 706 N N . LYS A 1 97 ? 44.171 -5.356 -18.100 1.00 72.06 97 LYS A N 1
ATOM 707 C CA . LYS A 1 97 ? 42.929 -5.820 -17.477 1.00 72.06 97 LYS A CA 1
ATOM 708 C C . LYS A 1 97 ? 42.635 -4.989 -16.239 1.00 72.06 97 LYS A C 1
ATOM 710 O O . LYS A 1 97 ? 43.497 -4.870 -15.358 1.00 72.06 97 LYS A O 1
ATOM 715 N N . SER A 1 98 ? 41.422 -4.457 -16.148 1.00 74.94 98 SER A N 1
ATOM 716 C CA . SER A 1 98 ? 40.932 -3.765 -14.958 1.00 74.94 98 SER A CA 1
ATOM 717 C C . SER A 1 98 ? 39.496 -4.158 -14.618 1.00 74.94 98 SER A C 1
ATOM 719 O O . SER A 1 98 ? 38.688 -4.412 -15.508 1.00 74.94 98 SER A O 1
ATOM 721 N N . SER A 1 99 ? 39.199 -4.206 -13.320 1.00 80.81 99 SER A N 1
ATOM 722 C CA . SER A 1 99 ? 37.849 -4.380 -12.775 1.00 80.81 99 SER A CA 1
ATOM 723 C C . SER A 1 99 ? 37.634 -3.406 -11.624 1.00 80.81 99 SER A C 1
ATOM 725 O O . SER A 1 99 ? 38.574 -3.138 -10.865 1.00 80.81 99 SER A O 1
ATOM 727 N N . LEU A 1 100 ? 36.416 -2.897 -11.503 1.00 78.81 100 LEU A N 1
ATOM 728 C CA . LEU A 1 100 ? 35.919 -2.118 -10.381 1.00 78.81 100 LEU A CA 1
ATOM 729 C C . LEU A 1 100 ? 34.574 -2.703 -9.959 1.00 78.81 100 LEU A C 1
ATOM 731 O O . LEU A 1 100 ? 33.652 -2.777 -10.766 1.00 78.81 100 LEU A O 1
ATOM 735 N N . ASP A 1 101 ? 34.483 -3.059 -8.689 1.00 86.69 101 ASP A N 1
ATOM 736 C CA . ASP A 1 101 ? 33.273 -3.524 -8.033 1.00 86.69 101 ASP A CA 1
ATOM 737 C C . ASP A 1 101 ? 32.930 -2.532 -6.927 1.00 86.69 101 ASP A C 1
ATOM 739 O O . ASP A 1 101 ? 33.783 -2.217 -6.095 1.00 86.69 101 ASP A O 1
ATOM 743 N N . MET A 1 102 ? 31.704 -2.028 -6.915 1.00 86.00 102 MET A N 1
ATOM 744 C CA . MET A 1 102 ? 31.175 -1.184 -5.849 1.00 86.00 102 MET A CA 1
ATOM 745 C C . MET A 1 102 ? 29.825 -1.727 -5.404 1.00 86.00 102 MET A C 1
ATOM 747 O O . MET A 1 102 ? 29.019 -2.147 -6.229 1.00 86.00 102 MET A O 1
ATOM 751 N N . HIS A 1 103 ? 29.580 -1.699 -4.105 1.00 93.81 103 HIS A N 1
ATOM 752 C CA . HIS A 1 103 ? 28.311 -2.062 -3.500 1.00 93.81 103 HIS A CA 1
ATOM 753 C C . HIS A 1 103 ? 28.028 -1.087 -2.364 1.00 93.81 103 HIS A C 1
ATOM 755 O O . HIS A 1 103 ? 28.900 -0.870 -1.527 1.00 93.81 103 HIS A O 1
ATOM 761 N N . SER A 1 104 ? 26.836 -0.513 -2.322 1.00 91.31 104 SER A N 1
ATOM 762 C CA . SER A 1 104 ? 26.358 0.272 -1.193 1.00 91.31 104 SER A CA 1
ATOM 763 C C . SER A 1 104 ? 24.968 -0.182 -0.789 1.00 91.31 104 SER A C 1
ATOM 765 O O . SER A 1 104 ? 24.143 -0.506 -1.643 1.00 91.31 104 SER A O 1
ATOM 767 N N . LEU A 1 105 ? 24.728 -0.182 0.509 1.00 95.00 105 LEU A N 1
ATOM 768 C CA . LEU A 1 105 ? 23.476 -0.537 1.142 1.00 95.00 105 LEU A CA 1
ATOM 769 C C . LEU A 1 105 ? 23.201 0.510 2.218 1.00 95.00 105 LEU A C 1
ATOM 771 O O . LEU A 1 105 ? 23.963 0.587 3.172 1.00 95.00 105 LEU A O 1
ATOM 775 N N . ASP A 1 106 ? 22.118 1.266 2.080 1.00 92.56 106 ASP A N 1
ATOM 776 C CA . ASP A 1 106 ? 21.667 2.237 3.074 1.00 92.56 106 ASP A CA 1
ATOM 777 C C . ASP A 1 106 ? 20.311 1.771 3.611 1.00 92.56 106 ASP A C 1
ATOM 779 O O . ASP A 1 106 ? 19.337 1.676 2.859 1.00 92.56 106 ASP A O 1
ATOM 783 N N . LYS A 1 107 ? 20.224 1.462 4.907 1.00 96.50 107 LYS A N 1
ATOM 784 C CA . LYS A 1 107 ? 18.962 1.073 5.554 1.00 96.50 107 LYS A CA 1
ATOM 785 C C . LYS A 1 107 ? 18.538 2.122 6.563 1.00 96.50 107 LYS A C 1
ATOM 787 O O . LYS A 1 107 ? 19.316 2.465 7.444 1.00 96.50 107 LYS A O 1
ATOM 792 N N . THR A 1 108 ? 17.291 2.574 6.490 1.00 95.44 108 THR A N 1
ATOM 793 C CA . THR A 1 108 ? 16.642 3.371 7.538 1.00 95.44 108 THR A CA 1
ATOM 794 C C . THR A 1 108 ? 15.554 2.529 8.183 1.00 95.44 108 THR A C 1
ATOM 796 O O . THR A 1 108 ? 14.532 2.247 7.566 1.00 95.44 108 THR A O 1
ATOM 799 N N . ASN A 1 109 ? 15.778 2.135 9.428 1.00 95.25 109 ASN A N 1
ATOM 800 C CA . ASN A 1 109 ? 14.853 1.331 10.216 1.00 95.25 109 ASN A CA 1
ATOM 801 C C . ASN A 1 109 ? 14.113 2.211 11.229 1.00 95.25 109 ASN A C 1
ATOM 803 O O . ASN A 1 109 ? 14.549 3.326 11.535 1.00 95.25 109 ASN A O 1
ATOM 807 N N . LEU A 1 110 ? 13.020 1.698 11.792 1.00 95.69 110 LEU A N 1
ATOM 808 C CA . LEU A 1 110 ? 12.190 2.422 12.750 1.00 95.69 110 LEU A CA 1
ATOM 809 C C . LEU A 1 110 ? 12.073 1.645 14.061 1.00 95.69 110 LEU A C 1
ATOM 811 O O . LEU A 1 110 ? 11.618 0.506 14.079 1.00 95.69 110 LEU A O 1
ATOM 815 N N . GLN A 1 111 ? 12.410 2.266 15.187 1.00 96.19 111 GLN A N 1
ATOM 816 C CA . GLN A 1 111 ? 12.089 1.726 16.509 1.00 96.19 111 GLN A CA 1
ATOM 817 C C . GLN A 1 111 ? 10.810 2.385 17.024 1.00 96.19 111 GLN A C 1
ATOM 819 O O . GLN A 1 111 ? 10.839 3.557 17.395 1.00 96.19 111 GLN A O 1
ATOM 824 N N . GLY A 1 112 ? 9.701 1.642 17.049 1.00 95.75 112 GLY A N 1
ATOM 825 C CA . GLY A 1 112 ? 8.415 2.114 17.569 1.00 95.75 112 GLY A CA 1
ATOM 826 C C . GLY A 1 112 ? 8.459 2.447 19.060 1.00 95.75 112 GLY A C 1
ATOM 827 O O . GLY A 1 112 ? 9.315 1.941 19.793 1.00 95.75 112 GLY A O 1
ATOM 828 N N . SER A 1 113 ? 7.532 3.298 19.505 1.00 98.12 113 SER A N 1
ATOM 829 C CA . SER A 1 113 ? 7.256 3.455 20.937 1.00 98.12 113 SER A CA 1
ATOM 830 C C . SER A 1 113 ? 6.394 2.298 21.432 1.00 98.12 113 SER A C 1
ATOM 832 O O . SER A 1 113 ? 5.576 1.781 20.675 1.00 98.12 113 SER A O 1
ATOM 834 N N . SER A 1 114 ? 6.549 1.912 22.698 1.00 98.31 114 SER A N 1
ATOM 835 C CA . SER A 1 114 ? 5.776 0.826 23.300 1.00 98.31 114 SER A CA 1
ATOM 836 C C . SER A 1 114 ? 5.109 1.263 24.599 1.00 98.31 114 SER A C 1
ATOM 838 O O . SER A 1 114 ? 5.781 1.741 25.512 1.00 98.31 114 SER A O 1
ATOM 840 N N . LEU A 1 115 ? 3.792 1.085 24.698 1.00 98.75 115 LEU A N 1
ATOM 841 C CA . LEU A 1 115 ? 3.033 1.198 25.946 1.00 98.75 115 LEU A CA 1
ATOM 842 C C . LEU A 1 115 ? 2.469 -0.176 26.301 1.00 98.75 115 LEU A C 1
ATOM 844 O O . LEU A 1 115 ? 1.713 -0.753 25.522 1.00 98.75 115 LEU A O 1
ATOM 848 N N . SER A 1 116 ? 2.789 -0.693 27.485 1.00 98.62 116 SER A N 1
ATOM 849 C CA . SER A 1 116 ? 2.300 -2.003 27.916 1.00 98.62 116 SER A CA 1
ATOM 850 C C . SER A 1 116 ? 1.834 -2.003 29.363 1.00 98.62 116 SER A C 1
ATOM 852 O O . SER A 1 116 ? 2.521 -1.505 30.255 1.00 98.62 116 SER A O 1
ATOM 854 N N . THR A 1 117 ? 0.703 -2.661 29.606 1.00 98.62 117 THR A N 1
ATOM 855 C CA . THR A 1 117 ? 0.245 -3.031 30.947 1.00 98.62 117 THR A CA 1
ATOM 856 C C . THR A 1 117 ? 0.118 -4.542 31.082 1.00 98.62 117 THR A C 1
ATOM 858 O O . THR A 1 117 ? -0.209 -5.238 30.121 1.00 98.62 117 THR A O 1
ATOM 861 N N . SER A 1 118 ? 0.389 -5.079 32.275 1.00 97.00 118 SER A N 1
ATOM 862 C CA . SER A 1 118 ? 0.255 -6.525 32.525 1.00 97.00 118 SER A CA 1
ATOM 863 C C . SER A 1 118 ? -1.124 -6.942 33.047 1.00 97.00 118 SER A C 1
ATOM 865 O O . SER A 1 118 ? -1.542 -8.072 32.814 1.00 97.00 118 SER A O 1
ATOM 867 N N . GLN A 1 119 ? -1.817 -6.052 33.768 1.00 96.69 119 GLN A N 1
ATOM 868 C CA . GLN A 1 119 ? -3.066 -6.358 34.482 1.00 96.69 119 GLN A CA 1
ATOM 869 C C . GLN A 1 119 ? -4.130 -5.261 34.364 1.00 96.69 119 GLN A C 1
ATOM 871 O O . GLN A 1 119 ? -5.298 -5.536 34.634 1.00 96.69 119 GLN A O 1
ATOM 876 N N . GLY A 1 120 ? -3.748 -4.032 34.012 1.00 97.75 120 GLY A N 1
ATOM 877 C CA . GLY A 1 120 ? -4.648 -2.882 33.999 1.00 97.75 120 GLY A CA 1
ATOM 878 C C . GLY A 1 120 ? -4.914 -2.305 32.614 1.00 97.75 120 GLY A C 1
ATOM 879 O O . GLY A 1 120 ? -4.588 -2.903 31.584 1.00 97.75 120 GLY A O 1
ATOM 880 N N . ASP A 1 121 ? -5.540 -1.139 32.613 1.00 98.75 121 ASP A N 1
ATOM 881 C CA . ASP A 1 121 ? -6.006 -0.425 31.434 1.00 98.75 121 ASP A CA 1
ATOM 882 C C . ASP A 1 121 ? -4.931 0.547 30.908 1.00 98.75 121 ASP A C 1
ATOM 884 O O . ASP A 1 121 ? -4.091 1.057 31.654 1.00 98.75 121 ASP A O 1
ATOM 888 N N . ILE A 1 122 ? -4.961 0.832 29.606 1.00 98.88 122 ILE A N 1
ATOM 889 C CA . ILE A 1 122 ? -4.219 1.953 29.012 1.00 98.88 122 ILE A CA 1
ATOM 890 C C . ILE A 1 122 ? -5.234 3.015 28.603 1.00 98.88 122 ILE A C 1
ATOM 892 O O . ILE A 1 122 ? -6.075 2.755 27.748 1.00 98.88 122 ILE A O 1
ATOM 896 N N . ASN A 1 123 ? -5.143 4.206 29.190 1.00 98.88 123 ASN A N 1
ATOM 897 C CA . ASN A 1 123 ? -6.034 5.333 28.928 1.00 98.88 123 ASN A CA 1
ATOM 898 C C . ASN A 1 123 ? -5.231 6.515 28.375 1.00 98.88 123 ASN A C 1
ATOM 900 O O . ASN A 1 123 ? -4.412 7.099 29.089 1.00 98.88 123 ASN A O 1
ATOM 904 N N . LEU A 1 124 ? -5.472 6.875 27.114 1.00 98.81 124 LEU A N 1
ATOM 905 C CA . LEU A 1 124 ? -4.908 8.064 26.475 1.00 98.81 124 LEU A CA 1
ATOM 906 C C . LEU A 1 124 ? -6.031 9.080 26.254 1.00 98.81 124 LEU A C 1
ATOM 908 O O . LEU A 1 124 ? -6.912 8.844 25.431 1.00 98.81 124 LEU A O 1
ATOM 912 N N . ASN A 1 125 ? -6.000 10.200 26.974 1.00 98.75 125 ASN A N 1
ATOM 913 C CA . ASN A 1 125 ? -6.992 11.269 26.878 1.00 98.75 125 ASN A CA 1
ATOM 914 C C . ASN A 1 125 ? -6.327 12.554 26.366 1.00 98.75 125 ASN A C 1
ATOM 916 O O . ASN A 1 125 ? -5.574 13.211 27.090 1.00 98.75 125 ASN A O 1
ATOM 920 N N . ALA A 1 126 ? -6.607 12.916 25.115 1.00 98.69 126 ALA A N 1
ATOM 921 C CA . ALA A 1 126 ? -6.146 14.159 24.512 1.00 98.69 126 ALA A CA 1
ATOM 922 C C . ALA A 1 126 ? -7.303 15.146 24.341 1.00 98.69 126 ALA A C 1
ATOM 924 O O . ALA A 1 126 ? -8.355 14.788 23.813 1.00 98.69 126 ALA A O 1
ATOM 925 N N . ASN A 1 127 ? -7.093 16.410 24.713 1.00 98.38 127 ASN A N 1
ATOM 926 C CA . ASN A 1 127 ? -8.080 17.465 24.452 1.00 98.38 127 ASN A CA 1
ATOM 927 C C . ASN A 1 127 ? -8.302 17.701 22.952 1.00 98.38 127 ASN A C 1
ATOM 929 O O . ASN A 1 127 ? -9.383 18.128 22.560 1.00 98.38 127 ASN A O 1
ATOM 933 N N . ASN A 1 128 ? -7.281 17.454 22.131 1.00 98.31 128 ASN A N 1
ATOM 934 C CA . ASN A 1 128 ? -7.323 17.651 20.692 1.00 98.31 128 ASN A CA 1
ATOM 935 C C . ASN A 1 128 ? -6.930 16.351 19.972 1.00 98.31 128 ASN A C 1
ATOM 937 O O . ASN A 1 128 ? -7.815 15.539 19.721 1.00 98.31 128 ASN A O 1
ATOM 941 N N . ASP A 1 129 ? -5.646 16.089 19.717 1.00 98.69 129 ASP A N 1
ATOM 942 C CA . ASP A 1 129 ? -5.251 14.975 18.840 1.00 98.69 129 ASP A CA 1
ATOM 943 C C . ASP A 1 129 ? -4.499 13.841 19.559 1.00 98.69 129 ASP A C 1
ATOM 945 O O . ASP A 1 129 ? -3.666 14.075 20.444 1.00 98.69 129 ASP A O 1
ATOM 949 N N . ILE A 1 130 ? -4.743 12.602 19.120 1.00 98.88 130 ILE A N 1
ATOM 950 C CA . ILE A 1 130 ? -3.908 11.428 19.405 1.00 98.88 130 ILE A CA 1
ATOM 951 C C . ILE A 1 130 ? -3.293 10.940 18.091 1.00 98.88 130 ILE A C 1
ATOM 953 O O . ILE A 1 130 ? -4.009 10.575 17.162 1.00 98.88 130 ILE A O 1
ATOM 957 N N . SER A 1 131 ? -1.962 10.876 18.031 1.00 98.75 131 SER A N 1
ATOM 958 C CA . SER A 1 131 ? -1.222 10.313 16.898 1.00 98.75 131 SER A CA 1
ATOM 959 C C . SER A 1 131 ? -0.362 9.137 17.354 1.00 98.75 131 SER A C 1
ATOM 961 O O . SER A 1 131 ? 0.468 9.274 18.253 1.00 98.75 131 SER A O 1
ATOM 963 N N . ILE A 1 132 ? -0.568 7.972 16.746 1.00 98.81 132 ILE A N 1
ATOM 964 C CA . ILE A 1 132 ? 0.158 6.731 17.018 1.00 98.81 132 ILE A CA 1
ATOM 965 C C . ILE A 1 132 ? 0.726 6.249 15.692 1.00 98.81 132 ILE A C 1
ATOM 967 O O . ILE A 1 132 ? -0.018 5.880 14.792 1.00 98.81 132 ILE A O 1
ATOM 971 N N . ILE A 1 133 ? 2.046 6.276 15.556 1.00 98.69 133 ILE A N 1
ATOM 972 C CA . ILE A 1 133 ? 2.734 5.984 14.300 1.00 98.69 133 ILE A CA 1
ATOM 973 C C . ILE A 1 133 ? 3.702 4.832 14.543 1.00 98.69 133 ILE A C 1
ATOM 975 O O . ILE A 1 133 ? 4.561 4.937 15.422 1.00 98.69 133 ILE A O 1
ATOM 979 N N . SER A 1 134 ? 3.574 3.746 13.771 1.00 98.06 134 SER A N 1
ATOM 980 C CA . SER A 1 134 ? 4.432 2.548 13.836 1.00 98.06 134 SER A CA 1
ATOM 981 C C . SER A 1 134 ? 4.807 2.150 15.278 1.00 98.06 134 SER A C 1
ATOM 983 O O . SER A 1 134 ? 5.980 1.927 15.595 1.00 98.06 134 SER A O 1
ATOM 985 N N . SER A 1 135 ? 3.824 2.155 16.178 1.00 98.69 135 SER A N 1
ATOM 986 C CA . SER A 1 135 ? 4.025 1.971 17.620 1.00 98.69 135 SER A CA 1
ATOM 987 C C . SER A 1 135 ? 3.152 0.843 18.160 1.00 98.69 135 SER A C 1
ATOM 989 O O . SER A 1 135 ? 2.137 0.488 17.560 1.00 98.69 135 SER A O 1
ATOM 991 N N . ASP A 1 136 ? 3.547 0.302 19.310 1.00 98.69 136 ASP A N 1
ATOM 992 C CA . ASP A 1 136 ? 2.897 -0.841 19.940 1.00 98.69 136 ASP A CA 1
ATOM 993 C C . ASP A 1 136 ? 2.176 -0.422 21.230 1.00 98.69 136 ASP A C 1
ATOM 995 O O . ASP A 1 136 ? 2.767 0.185 22.125 1.00 98.69 136 ASP A O 1
ATOM 999 N N . ILE A 1 137 ? 0.899 -0.777 21.357 1.00 98.88 137 ILE A N 1
ATOM 1000 C CA . ILE A 1 137 ? 0.112 -0.595 22.581 1.00 98.88 137 ILE A CA 1
ATOM 1001 C C . ILE A 1 137 ? -0.483 -1.941 22.990 1.00 98.88 137 ILE A C 1
ATOM 1003 O O . ILE A 1 137 ? -1.178 -2.593 22.212 1.00 98.88 137 ILE A O 1
ATOM 1007 N N . LYS A 1 138 ? -0.237 -2.360 24.231 1.00 98.81 138 LYS A N 1
ATOM 1008 C CA . LYS A 1 138 ? -0.714 -3.639 24.762 1.00 98.81 138 LYS A CA 1
ATOM 1009 C C . LYS A 1 138 ? -1.333 -3.479 26.145 1.00 98.81 138 LYS A C 1
ATOM 1011 O O . LYS A 1 138 ? -0.620 -3.389 27.143 1.00 98.81 138 LYS A O 1
ATOM 1016 N N . GLY A 1 139 ? -2.661 -3.480 26.199 1.00 98.62 139 GLY A N 1
ATOM 1017 C CA . GLY A 1 139 ? -3.430 -3.435 27.439 1.00 98.62 139 GLY A CA 1
ATOM 1018 C C . GLY A 1 139 ? -3.643 -4.824 28.046 1.00 98.62 139 GLY A C 1
ATOM 1019 O O . GLY A 1 139 ? -4.177 -5.718 27.390 1.00 98.62 139 GLY A O 1
ATOM 1020 N N . GLY A 1 140 ? -3.288 -4.995 29.321 1.00 98.50 140 GLY A N 1
ATOM 1021 C CA . GLY A 1 140 ? -3.615 -6.173 30.135 1.00 98.50 140 GLY A CA 1
ATOM 1022 C C . GLY A 1 140 ? -5.109 -6.303 30.461 1.00 98.50 140 GLY A C 1
ATOM 1023 O O . GLY A 1 140 ? -5.562 -7.374 30.862 1.00 98.50 140 GLY A O 1
ATOM 1024 N N . ARG A 1 141 ? -5.880 -5.231 30.249 1.00 98.56 141 ARG A N 1
ATOM 1025 C CA . ARG A 1 141 ? -7.346 -5.203 30.211 1.00 98.56 141 ARG A CA 1
ATOM 1026 C C . ARG A 1 141 ? -7.817 -4.386 29.003 1.00 98.56 141 ARG A C 1
ATOM 1028 O O . ARG A 1 141 ? -7.688 -4.868 27.880 1.00 98.56 141 ARG A O 1
ATOM 1035 N N . ASN A 1 142 ? -8.355 -3.187 29.215 1.00 98.81 142 ASN A N 1
ATOM 1036 C CA . ASN A 1 142 ? -8.893 -2.333 28.165 1.00 98.81 142 ASN A CA 1
ATOM 1037 C C . ASN A 1 142 ? -7.811 -1.398 27.608 1.00 98.81 142 ASN A C 1
ATOM 1039 O O . ASN A 1 142 ? -6.881 -1.004 28.316 1.00 98.81 142 ASN A O 1
ATOM 1043 N N . VAL A 1 143 ? -7.967 -0.987 26.353 1.00 98.94 143 VAL A N 1
ATOM 1044 C CA . VAL A 1 143 ? -7.234 0.149 25.778 1.00 98.94 143 VAL A CA 1
ATOM 1045 C C . VAL A 1 143 ? -8.256 1.195 25.356 1.00 98.94 143 VAL A C 1
ATOM 1047 O O . VAL A 1 143 ? -9.122 0.908 24.536 1.00 98.94 143 VAL A O 1
ATOM 1050 N N . ASN A 1 144 ? -8.161 2.398 25.917 1.00 98.94 144 ASN A N 1
ATOM 1051 C CA . ASN A 1 144 ? -9.079 3.504 25.671 1.00 98.94 144 ASN A CA 1
ATOM 1052 C C . ASN A 1 144 ? -8.309 4.691 25.080 1.00 98.94 144 ASN A C 1
ATOM 1054 O O . ASN A 1 144 ? -7.462 5.282 25.755 1.00 98.94 144 ASN A O 1
ATOM 1058 N N . LEU A 1 145 ? -8.600 5.038 23.825 1.00 98.88 145 LEU A N 1
ATOM 1059 C CA . LEU A 1 145 ? -8.003 6.173 23.121 1.00 98.88 145 LEU A CA 1
ATOM 1060 C C . LEU A 1 145 ? -9.077 7.235 22.879 1.00 98.88 145 LEU A C 1
ATOM 1062 O O . LEU A 1 145 ? -9.962 7.043 22.047 1.00 98.88 145 LEU A O 1
ATOM 1066 N N . ASN A 1 146 ? -9.004 8.344 23.611 1.00 98.81 146 ASN A N 1
ATOM 1067 C CA . ASN A 1 146 ? -9.982 9.427 23.575 1.00 98.81 146 ASN A CA 1
ATOM 1068 C C . ASN A 1 146 ? -9.330 10.711 23.050 1.00 98.81 146 ASN A C 1
ATOM 1070 O O . ASN A 1 146 ? -8.665 11.423 23.804 1.00 98.81 146 ASN A O 1
ATOM 1074 N N . ALA A 1 147 ? -9.534 11.013 21.770 1.00 98.75 147 ALA A N 1
ATOM 1075 C CA . ALA A 1 147 ? -9.159 12.282 21.157 1.00 98.75 147 ALA A CA 1
ATOM 1076 C C . ALA A 1 147 ? -10.370 13.226 21.115 1.00 98.75 147 ALA A C 1
ATOM 1078 O O . ALA A 1 147 ? -11.483 12.805 20.794 1.00 98.75 147 ALA A O 1
ATOM 1079 N N . GLY A 1 148 ? -10.173 14.506 21.427 1.00 98.12 148 GLY A N 1
ATOM 1080 C CA . GLY A 1 148 ? -11.216 15.520 21.245 1.00 98.12 148 GLY A CA 1
ATOM 1081 C C . GLY A 1 148 ? -11.481 15.857 19.774 1.00 98.12 148 GLY A C 1
ATOM 1082 O O . GLY A 1 148 ? -12.593 16.256 19.438 1.00 98.12 148 GLY A O 1
ATOM 1083 N N . ASN A 1 149 ? -10.482 15.665 18.910 1.00 98.38 149 ASN A N 1
ATOM 1084 C CA . ASN A 1 149 ? -10.522 15.963 17.484 1.00 98.38 149 ASN A CA 1
ATOM 1085 C C . ASN A 1 149 ? -10.049 14.761 16.647 1.00 98.38 149 ASN A C 1
ATOM 1087 O O . ASN A 1 149 ? -10.875 13.916 16.314 1.00 98.38 149 ASN A O 1
ATOM 1091 N N . ASN A 1 150 ? -8.755 14.617 16.338 1.00 98.62 150 ASN A N 1
ATOM 1092 C CA . ASN A 1 150 ? -8.284 13.541 15.459 1.00 98.62 150 ASN A CA 1
ATOM 1093 C C . ASN A 1 150 ? -7.647 12.382 16.231 1.00 98.62 150 ASN A C 1
ATOM 1095 O O . ASN A 1 150 ? -6.806 12.581 17.111 1.00 98.62 150 ASN A O 1
ATOM 1099 N N . LEU A 1 151 ? -7.985 11.156 15.838 1.00 98.81 151 LEU A N 1
ATOM 1100 C CA . LEU A 1 151 ? -7.259 9.943 16.191 1.00 98.81 151 LEU A CA 1
ATOM 1101 C C . LEU A 1 151 ? -6.623 9.361 14.928 1.00 98.81 151 LEU A C 1
ATOM 1103 O O . LEU A 1 151 ? -7.311 8.815 14.069 1.00 98.81 151 LEU A O 1
ATOM 1107 N N . SER A 1 152 ? -5.299 9.451 14.832 1.00 98.81 152 SER A N 1
ATOM 1108 C CA . SER A 1 152 ? -4.530 8.895 13.718 1.00 98.81 152 SER A CA 1
ATOM 1109 C C . SER A 1 152 ? -3.688 7.722 14.201 1.00 98.81 152 SER A C 1
ATOM 1111 O O . SER A 1 152 ? -2.750 7.911 14.976 1.00 98.81 152 SER A O 1
ATOM 1113 N N . ILE A 1 153 ? -3.997 6.514 13.735 1.00 98.81 153 ILE A N 1
ATOM 1114 C CA . ILE A 1 153 ? -3.230 5.300 14.029 1.00 98.81 153 ILE A CA 1
ATOM 1115 C C . ILE A 1 153 ? -2.622 4.823 12.716 1.00 98.81 153 ILE A C 1
ATOM 1117 O O . ILE A 1 153 ? -3.292 4.182 11.920 1.00 98.81 153 ILE A O 1
ATOM 1121 N N . LEU A 1 154 ? -1.367 5.178 12.465 1.00 98.44 154 LEU A N 1
ATOM 1122 C CA . LEU A 1 154 ? -0.770 5.128 11.135 1.00 98.44 154 LEU A CA 1
ATOM 1123 C C . LEU A 1 154 ? 0.417 4.165 11.067 1.00 98.44 154 LEU A C 1
ATOM 1125 O O . LEU A 1 154 ? 1.101 3.890 12.064 1.00 98.44 154 LEU A O 1
ATOM 1129 N N . ALA A 1 155 ? 0.689 3.697 9.853 1.00 97.56 155 ALA A N 1
ATOM 1130 C CA . ALA A 1 155 ? 1.941 3.050 9.503 1.00 97.56 155 ALA A CA 1
ATOM 1131 C C . ALA A 1 155 ? 3.039 4.094 9.225 1.00 97.56 155 ALA A C 1
ATOM 1133 O O . ALA A 1 155 ? 2.762 5.245 8.891 1.00 97.56 155 ALA A O 1
ATOM 1134 N N . ALA A 1 156 ? 4.300 3.681 9.328 1.00 96.75 156 ALA A N 1
ATOM 1135 C CA . ALA A 1 156 ? 5.449 4.429 8.813 1.00 96.75 156 ALA A CA 1
ATOM 1136 C C . ALA A 1 156 ? 6.292 3.530 7.904 1.00 96.75 156 ALA A C 1
ATOM 1138 O O . ALA A 1 156 ? 6.081 2.325 7.888 1.00 96.75 156 ALA A O 1
ATOM 1139 N N . LYS A 1 157 ? 7.235 4.086 7.138 1.00 95.88 157 LYS A N 1
ATOM 1140 C CA . LYS A 1 157 ? 8.034 3.312 6.176 1.00 95.88 157 LYS A CA 1
ATOM 1141 C C . LYS A 1 157 ? 9.482 3.146 6.642 1.00 95.88 157 LYS A C 1
ATOM 1143 O O . LYS A 1 157 ? 10.163 4.134 6.909 1.00 95.88 157 LYS A O 1
ATOM 1148 N N . GLU A 1 158 ? 9.950 1.904 6.709 1.00 96.75 158 GLU A N 1
ATOM 1149 C CA . GLU A 1 158 ? 11.380 1.575 6.729 1.00 96.75 158 GLU A CA 1
ATOM 1150 C C . GLU A 1 158 ? 11.910 1.603 5.290 1.00 96.75 158 GLU A C 1
ATOM 1152 O O . GLU A 1 158 ? 11.170 1.308 4.357 1.00 96.75 158 GLU A O 1
ATOM 1157 N N . GLN A 1 159 ? 13.167 1.990 5.083 1.00 97.00 159 GLN A N 1
ATOM 1158 C CA . GLN A 1 159 ? 13.747 2.124 3.745 1.00 97.00 159 GLN A CA 1
ATOM 1159 C C . GLN A 1 159 ? 14.995 1.267 3.592 1.00 97.00 159 GLN A C 1
ATOM 1161 O O . GLN A 1 159 ? 15.857 1.266 4.469 1.00 97.00 159 GLN A O 1
ATOM 1166 N N . ILE A 1 160 ? 15.119 0.584 2.458 1.00 97.31 160 ILE A N 1
ATOM 1167 C CA . ILE A 1 160 ? 16.310 -0.169 2.069 1.00 97.31 160 ILE A CA 1
ATOM 1168 C C . ILE A 1 160 ? 16.709 0.309 0.683 1.00 97.31 160 ILE A C 1
ATOM 1170 O O . ILE A 1 160 ? 15.957 0.155 -0.273 1.00 97.31 160 ILE A O 1
ATOM 1174 N N . LYS A 1 161 ? 17.893 0.901 0.571 1.00 96.75 161 LYS A N 1
ATOM 1175 C CA . LYS A 1 161 ? 18.451 1.354 -0.696 1.00 96.75 161 LYS A CA 1
ATOM 1176 C C . LYS A 1 161 ? 19.704 0.561 -1.004 1.00 96.75 161 LYS A C 1
ATOM 1178 O O . LYS A 1 161 ? 20.673 0.619 -0.252 1.00 96.75 161 LYS A O 1
ATOM 1183 N N . GLU A 1 162 ? 19.710 -0.131 -2.130 1.00 95.81 162 GLU A N 1
ATOM 1184 C CA . GLU A 1 162 ? 20.870 -0.877 -2.601 1.00 95.81 162 GLU A CA 1
ATOM 1185 C C . GLU A 1 162 ? 21.370 -0.297 -3.915 1.00 95.81 162 GLU A C 1
ATOM 1187 O O . GLU A 1 162 ? 20.606 0.153 -4.767 1.00 95.81 162 GLU A O 1
ATOM 1192 N N . LYS A 1 163 ? 22.687 -0.299 -4.092 1.00 92.56 163 LYS A N 1
ATOM 1193 C CA . LYS A 1 163 ? 23.322 0.025 -5.363 1.00 92.56 163 LYS A CA 1
ATOM 1194 C C . LYS A 1 163 ? 24.547 -0.842 -5.545 1.00 92.56 163 LYS A C 1
ATOM 1196 O O . LYS A 1 163 ? 25.395 -0.935 -4.665 1.00 92.56 163 LYS A O 1
ATOM 1201 N N . SER A 1 164 ? 24.683 -1.437 -6.720 1.00 92.12 164 SER A N 1
ATOM 1202 C CA . SER A 1 164 ? 25.881 -2.174 -7.095 1.00 92.12 164 SER A CA 1
ATOM 1203 C C . SER A 1 164 ? 26.338 -1.796 -8.494 1.00 92.12 164 SER A C 1
ATOM 1205 O O . SER A 1 164 ? 25.528 -1.585 -9.394 1.00 92.12 164 SER A O 1
ATOM 1207 N N . VAL A 1 165 ? 27.652 -1.685 -8.660 1.00 85.25 165 VAL A N 1
ATOM 1208 C CA . VAL A 1 165 ? 28.306 -1.331 -9.917 1.00 85.25 165 VAL A CA 1
ATOM 1209 C C . VAL A 1 165 ? 29.429 -2.321 -10.165 1.00 85.25 165 VAL A C 1
ATOM 1211 O O . VAL A 1 165 ? 30.301 -2.506 -9.319 1.00 85.25 165 VAL A O 1
ATOM 1214 N N . HIS A 1 166 ? 29.438 -2.910 -11.352 1.00 89.62 166 HIS A N 1
ATOM 1215 C CA . HIS A 1 166 ? 30.529 -3.716 -11.868 1.00 89.62 166 HIS A CA 1
ATOM 1216 C C . HIS A 1 166 ? 31.008 -3.125 -13.192 1.00 89.62 166 HIS A C 1
ATOM 1218 O O . HIS A 1 166 ? 30.265 -3.071 -14.173 1.00 89.62 166 HIS A O 1
ATOM 1224 N N . LYS A 1 167 ? 32.268 -2.698 -13.243 1.00 79.88 167 LYS A N 1
ATOM 1225 C CA . LYS A 1 167 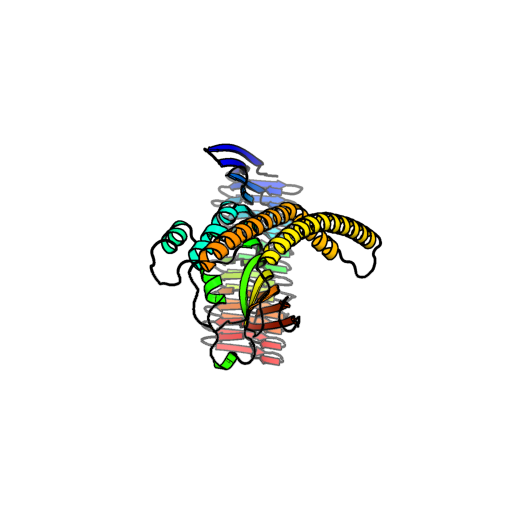? 32.919 -2.220 -14.465 1.00 79.88 167 LYS A CA 1
ATOM 1226 C C . LYS A 1 167 ? 34.129 -3.085 -14.754 1.00 79.88 167 LYS A C 1
ATOM 1228 O O . LYS A 1 167 ? 35.009 -3.203 -13.907 1.00 79.88 167 LYS A O 1
ATOM 1233 N N . SER A 1 168 ? 34.231 -3.603 -15.971 1.00 77.94 168 SER A N 1
ATOM 1234 C CA . SER A 1 168 ? 35.411 -4.340 -16.412 1.00 77.94 168 SER A CA 1
ATOM 1235 C C . SER A 1 168 ? 35.912 -3.825 -17.754 1.00 77.94 168 SER A C 1
ATOM 1237 O O . SER A 1 168 ? 35.138 -3.389 -18.605 1.00 77.94 168 SER A O 1
ATOM 1239 N N . SER A 1 169 ? 37.228 -3.856 -17.944 1.00 72.12 169 SER A N 1
ATOM 1240 C CA . SER A 1 169 ? 37.828 -3.637 -19.254 1.00 72.12 169 SER A CA 1
ATOM 1241 C C . SER A 1 169 ? 38.997 -4.583 -19.475 1.00 72.12 169 SER A C 1
ATOM 1243 O O . SER A 1 169 ? 39.793 -4.846 -18.568 1.00 72.12 169 SER A O 1
ATOM 1245 N N . ASN A 1 170 ? 39.084 -5.107 -20.691 1.00 70.81 170 ASN A N 1
ATOM 1246 C CA . ASN A 1 170 ? 40.097 -6.065 -21.090 1.00 70.81 170 ASN A CA 1
ATOM 1247 C C . ASN A 1 170 ? 40.610 -5.725 -22.490 1.00 70.81 170 ASN A C 1
ATOM 1249 O O . ASN A 1 170 ? 39.821 -5.555 -23.420 1.00 70.81 170 ASN A O 1
ATOM 1253 N N . ILE A 1 171 ? 41.932 -5.658 -22.624 1.00 61.53 171 ILE A N 1
ATOM 1254 C CA . ILE A 1 171 ? 42.640 -5.627 -23.901 1.00 61.53 171 ILE A CA 1
ATOM 1255 C C . ILE A 1 171 ? 43.425 -6.931 -24.017 1.00 61.53 171 ILE A C 1
ATOM 1257 O O . ILE A 1 171 ? 44.328 -7.191 -23.215 1.00 61.53 171 ILE A O 1
ATOM 1261 N N . ASN A 1 172 ? 43.110 -7.736 -25.029 1.00 61.16 172 ASN A N 1
ATOM 1262 C CA . ASN A 1 172 ? 43.843 -8.961 -25.311 1.00 61.16 172 ASN A CA 1
ATOM 1263 C C . ASN A 1 172 ? 44.852 -8.729 -26.442 1.00 61.16 172 ASN A C 1
ATOM 1265 O O . ASN A 1 172 ? 44.538 -8.835 -27.625 1.00 61.16 172 ASN A O 1
ATOM 1269 N N . ILE A 1 173 ? 46.090 -8.406 -26.062 1.00 55.12 173 ILE A N 1
ATOM 1270 C CA . ILE A 1 173 ? 47.189 -8.206 -27.019 1.00 55.12 173 ILE A CA 1
ATOM 1271 C C . ILE A 1 173 ? 47.645 -9.541 -27.633 1.00 55.12 173 ILE A C 1
ATOM 1273 O O . ILE A 1 173 ? 48.148 -9.549 -28.752 1.00 55.12 173 ILE A O 1
ATOM 1277 N N . ILE A 1 174 ? 47.433 -10.674 -26.948 1.00 56.78 174 ILE A N 1
ATOM 1278 C CA . ILE A 1 174 ? 47.811 -11.998 -27.470 1.00 56.78 174 ILE A CA 1
ATOM 1279 C C . ILE A 1 174 ? 47.012 -12.292 -28.738 1.00 56.78 174 ILE A C 1
ATOM 1281 O O . ILE A 1 174 ? 47.619 -12.647 -29.740 1.00 56.78 174 ILE A O 1
ATOM 1285 N N . SER A 1 175 ? 45.701 -12.024 -28.728 1.00 50.34 175 SER A N 1
ATOM 1286 C CA . SER A 1 175 ? 44.833 -12.124 -29.909 1.00 50.34 175 SER A CA 1
ATOM 1287 C C . SER A 1 175 ? 45.429 -11.413 -31.126 1.00 50.34 175 SER A C 1
ATOM 1289 O O . SER A 1 175 ? 45.507 -11.984 -32.205 1.00 50.34 175 SER A O 1
ATOM 1291 N N . LEU A 1 176 ? 45.925 -10.183 -30.954 1.00 47.44 176 LEU A N 1
ATOM 1292 C CA . LEU A 1 176 ? 46.514 -9.399 -32.043 1.00 47.44 176 LEU A CA 1
ATOM 1293 C C . LEU A 1 176 ? 47.821 -10.008 -32.586 1.00 47.44 176 LEU A C 1
ATOM 1295 O O . LEU A 1 176 ? 48.102 -9.891 -33.776 1.00 47.44 176 LEU A O 1
ATOM 1299 N N . LEU A 1 177 ? 48.611 -10.651 -31.723 1.00 46.47 177 LEU A N 1
ATOM 1300 C CA . LEU A 1 177 ? 49.919 -11.219 -32.064 1.00 46.47 177 LEU A CA 1
ATOM 1301 C C . LEU A 1 177 ? 49.828 -12.645 -32.630 1.00 46.47 177 LEU A C 1
ATOM 1303 O O . LEU A 1 177 ? 50.657 -13.024 -33.452 1.00 46.47 177 LEU A O 1
ATOM 1307 N N . THR A 1 178 ? 48.842 -13.442 -32.208 1.00 47.28 178 THR A N 1
ATOM 1308 C CA . THR A 1 178 ? 48.694 -14.849 -32.620 1.00 47.28 178 THR A CA 1
ATOM 1309 C C . THR A 1 178 ? 47.732 -15.042 -33.791 1.00 47.28 178 THR A C 1
ATOM 1311 O O . THR A 1 178 ? 47.835 -16.047 -34.496 1.00 47.28 178 THR A O 1
ATOM 1314 N N . TYR A 1 179 ? 46.830 -14.087 -34.047 1.00 47.38 179 TYR A N 1
ATOM 1315 C CA . TYR A 1 179 ? 45.849 -14.173 -35.135 1.00 47.38 179 TYR A CA 1
ATOM 1316 C C . TYR A 1 179 ? 46.458 -14.367 -36.538 1.00 47.38 179 TYR A C 1
ATOM 1318 O O . TYR A 1 179 ? 45.952 -15.220 -37.271 1.00 47.38 179 TYR A O 1
ATOM 1326 N N . PRO A 1 180 ? 47.571 -13.702 -36.926 1.00 43.47 180 PRO A N 1
ATOM 1327 C CA . PRO A 1 180 ? 48.219 -13.972 -38.212 1.00 43.47 180 PRO A CA 1
ATOM 1328 C C . PRO A 1 180 ? 48.668 -15.436 -38.354 1.00 43.47 180 PRO A C 1
ATOM 1330 O O . PRO A 1 180 ? 48.515 -16.020 -39.421 1.00 43.47 180 PRO A O 1
ATOM 1333 N N . GLY A 1 181 ? 49.156 -16.060 -37.274 1.00 46.03 181 GLY A N 1
ATOM 1334 C CA . GLY A 1 181 ? 49.549 -17.474 -37.263 1.00 46.03 181 GLY A CA 1
ATOM 1335 C C . GLY A 1 181 ? 48.365 -18.441 -37.390 1.00 46.03 181 GLY A C 1
ATOM 1336 O O . GLY A 1 181 ? 48.485 -19.469 -38.055 1.00 46.03 181 GLY A O 1
ATOM 1337 N N . MET A 1 182 ? 47.201 -18.094 -36.824 1.00 47.41 182 MET A N 1
ATOM 1338 C CA . MET A 1 182 ? 45.959 -18.879 -36.944 1.00 47.41 182 MET A CA 1
ATOM 1339 C C . MET A 1 182 ? 45.355 -18.836 -38.357 1.00 47.41 182 MET A C 1
ATOM 1341 O O . MET A 1 182 ? 44.892 -19.860 -38.869 1.00 47.41 182 MET A O 1
ATOM 1345 N N . LEU A 1 183 ? 45.381 -17.673 -39.018 1.00 44.09 183 LEU A N 1
ATOM 1346 C CA . LEU A 1 183 ? 44.928 -17.538 -40.410 1.00 44.09 183 LEU A CA 1
ATOM 1347 C C . LEU A 1 183 ? 45.787 -18.368 -41.377 1.00 44.09 183 LEU A C 1
ATOM 1349 O O . LEU A 1 183 ? 45.276 -18.947 -42.330 1.00 44.09 183 LEU A O 1
ATOM 1353 N N . VAL A 1 184 ? 47.091 -18.460 -41.113 1.00 40.25 184 VAL A N 1
ATOM 1354 C CA . VAL A 1 184 ? 48.023 -19.244 -41.933 1.00 40.25 184 VAL A CA 1
ATOM 1355 C C . VAL A 1 184 ? 47.826 -20.750 -41.708 1.00 40.25 184 VAL A C 1
ATOM 1357 O O . VAL A 1 184 ? 47.820 -21.507 -42.672 1.00 40.25 184 VAL A O 1
ATOM 1360 N N . ALA A 1 185 ? 47.571 -21.200 -40.475 1.00 39.94 185 ALA A N 1
ATOM 1361 C CA . ALA A 1 185 ? 47.299 -22.614 -40.183 1.00 39.94 185 ALA A CA 1
ATOM 1362 C C . ALA A 1 185 ? 45.970 -23.125 -40.782 1.00 39.94 185 ALA A C 1
ATOM 1364 O O . ALA A 1 185 ? 45.894 -24.275 -41.204 1.00 39.94 185 ALA A O 1
ATOM 1365 N N . SER A 1 186 ? 44.939 -22.276 -40.862 1.00 40.47 186 SER A N 1
ATOM 1366 C CA . SER A 1 186 ? 43.651 -22.617 -41.496 1.00 40.47 186 SER A CA 1
ATOM 1367 C C . SER A 1 186 ? 43.694 -22.605 -43.031 1.00 40.47 186 SER A C 1
ATOM 1369 O O . SER A 1 186 ? 42.892 -23.285 -43.663 1.00 40.47 186 SER A O 1
ATOM 1371 N N . ALA A 1 187 ? 44.647 -21.890 -43.640 1.00 36.31 187 ALA A N 1
ATOM 1372 C CA . ALA A 1 187 ? 44.846 -21.861 -45.091 1.00 36.31 187 ALA A CA 1
ATOM 1373 C C . ALA A 1 187 ? 45.753 -22.991 -45.630 1.00 36.31 187 ALA A C 1
ATOM 1375 O O . ALA A 1 187 ? 45.785 -23.211 -46.840 1.00 36.31 187 ALA A O 1
ATOM 1376 N N . ILE A 1 188 ? 46.501 -23.695 -44.766 1.00 36.22 188 ILE A N 1
ATOM 1377 C CA . ILE A 1 188 ? 47.509 -24.703 -45.164 1.00 36.22 188 ILE A CA 1
ATOM 1378 C C . ILE A 1 188 ? 47.020 -26.156 -44.990 1.00 36.22 188 ILE A C 1
ATOM 1380 O O . ILE A 1 188 ? 47.751 -27.080 -45.334 1.00 36.22 188 ILE A O 1
ATOM 1384 N N . ASP A 1 189 ? 45.770 -26.403 -44.582 1.00 40.00 189 ASP A N 1
ATOM 1385 C CA . ASP A 1 189 ? 45.218 -27.770 -44.546 1.00 40.00 189 ASP A CA 1
ATOM 1386 C C . ASP A 1 189 ? 44.055 -27.980 -45.543 1.00 40.00 189 ASP A C 1
ATOM 1388 O O . ASP A 1 189 ? 42.887 -27.972 -45.154 1.00 40.00 189 ASP A O 1
ATOM 1392 N N . PRO A 1 190 ? 44.335 -28.184 -46.849 1.00 38.31 190 PRO A N 1
ATOM 1393 C CA . PRO A 1 190 ? 43.332 -28.631 -47.813 1.00 38.31 190 PRO A CA 1
ATOM 1394 C C . PRO A 1 190 ? 43.013 -30.132 -47.684 1.00 38.31 190 PRO A C 1
ATOM 1396 O O . PRO A 1 190 ? 42.188 -30.636 -48.444 1.00 38.31 190 PRO A O 1
ATOM 1399 N N . ILE A 1 191 ? 43.685 -30.877 -46.791 1.00 37.00 191 ILE A N 1
ATOM 1400 C CA . ILE A 1 191 ? 43.626 -32.342 -46.745 1.00 37.00 191 ILE A CA 1
ATOM 1401 C C . ILE A 1 191 ? 43.535 -32.815 -45.290 1.00 37.00 191 ILE A C 1
ATOM 1403 O O . ILE A 1 191 ? 44.506 -33.316 -44.737 1.00 37.00 191 ILE A O 1
ATOM 1407 N N . GLY A 1 192 ? 42.338 -32.684 -44.710 1.00 39.22 192 GLY A N 1
ATOM 1408 C CA . GLY A 1 192 ? 41.794 -33.422 -43.557 1.00 39.22 192 GLY A CA 1
ATOM 1409 C C . GLY A 1 192 ? 42.741 -34.261 -42.686 1.00 39.22 192 GLY A C 1
ATOM 1410 O O . GLY A 1 192 ? 42.459 -35.436 -42.461 1.00 39.22 192 GLY A O 1
ATOM 1411 N N . THR A 1 193 ? 43.822 -33.684 -42.156 1.00 42.16 193 THR A N 1
ATOM 1412 C CA . THR A 1 193 ? 44.779 -34.386 -41.284 1.00 42.16 193 THR A CA 1
ATOM 1413 C C . THR A 1 193 ? 44.971 -33.667 -39.949 1.00 42.16 193 THR A C 1
ATOM 1415 O O . THR A 1 193 ? 46.049 -33.675 -39.374 1.00 42.16 193 THR A O 1
ATOM 1418 N N . GLY A 1 194 ? 43.894 -33.095 -39.402 1.00 45.12 194 GLY A N 1
ATOM 1419 C CA . GLY A 1 194 ? 43.476 -33.188 -37.990 1.00 45.12 194 GLY A CA 1
ATOM 1420 C C . GLY A 1 194 ? 44.433 -32.864 -36.827 1.00 45.12 194 GLY A C 1
ATOM 1421 O O . GLY A 1 194 ? 44.006 -33.029 -35.689 1.00 45.12 194 GLY A O 1
ATOM 1422 N N . SER A 1 195 ? 45.677 -32.418 -37.026 1.00 43.53 195 SER A N 1
ATOM 1423 C CA . SER A 1 195 ? 46.702 -32.636 -35.983 1.00 43.53 195 SER A CA 1
ATOM 1424 C C . SER A 1 195 ? 47.323 -31.385 -35.356 1.00 43.53 195 SER A C 1
ATOM 1426 O O . SER A 1 195 ? 47.880 -31.512 -34.277 1.00 43.53 195 SER A O 1
ATOM 1428 N N . ASN A 1 196 ? 47.199 -30.176 -35.927 1.00 42.47 196 ASN A N 1
ATOM 1429 C CA . ASN A 1 196 ? 47.801 -28.967 -35.317 1.00 42.47 196 ASN A CA 1
ATOM 1430 C C . ASN A 1 196 ? 46.829 -27.793 -35.096 1.00 42.47 196 ASN A C 1
ATOM 1432 O O . ASN A 1 196 ? 46.995 -27.036 -34.140 1.00 42.47 196 ASN A O 1
ATOM 1436 N N . THR A 1 197 ? 45.782 -27.656 -35.913 1.00 42.03 197 THR A N 1
ATOM 1437 C CA . THR A 1 197 ? 44.794 -26.561 -35.811 1.00 42.03 197 THR A CA 1
ATOM 1438 C C . THR A 1 197 ? 43.812 -26.778 -34.651 1.00 42.03 197 THR A C 1
ATOM 1440 O O . THR A 1 197 ? 43.443 -25.836 -33.953 1.00 42.03 197 THR A O 1
ATOM 1443 N N . TYR A 1 198 ? 43.466 -28.041 -34.376 1.00 43.47 198 TYR A N 1
ATOM 1444 C CA . TYR A 1 198 ? 42.550 -28.430 -33.299 1.00 43.47 198 TYR A CA 1
ATOM 1445 C C . TYR A 1 198 ? 43.160 -28.293 -31.895 1.00 43.47 198 TYR A C 1
ATOM 1447 O O . TYR A 1 198 ? 42.450 -27.903 -30.972 1.00 43.47 198 TYR A O 1
ATOM 1455 N N . LEU A 1 199 ? 44.465 -28.545 -31.713 1.00 41.72 199 LEU A N 1
ATOM 1456 C CA . LEU A 1 199 ? 45.121 -28.404 -30.402 1.00 41.72 199 LEU A CA 1
ATOM 1457 C C . LEU A 1 199 ? 45.204 -26.942 -29.933 1.00 41.72 199 LEU A C 1
ATOM 1459 O O . LEU A 1 199 ? 45.110 -26.676 -28.738 1.00 41.72 199 LEU A O 1
ATOM 1463 N N . PHE A 1 200 ? 45.336 -25.985 -30.853 1.00 45.06 200 PHE A N 1
ATOM 1464 C CA . PHE A 1 200 ? 45.392 -24.561 -30.510 1.00 45.06 200 PHE A CA 1
ATOM 1465 C C . PHE A 1 200 ? 44.017 -23.987 -30.127 1.00 45.06 200 PHE A C 1
ATOM 1467 O O . PHE A 1 200 ? 43.917 -23.256 -29.143 1.00 45.06 200 PHE A O 1
ATOM 1474 N N . GLU A 1 201 ? 42.945 -24.352 -30.837 1.00 43.28 201 GLU A N 1
ATOM 1475 C CA . GLU A 1 201 ? 41.573 -23.959 -30.467 1.00 43.28 201 GLU A CA 1
ATOM 1476 C C . GLU A 1 201 ? 41.100 -24.624 -29.169 1.00 43.28 201 GLU A C 1
ATOM 1478 O O . GLU A 1 201 ? 40.446 -23.978 -28.349 1.00 43.28 201 GLU A O 1
ATOM 1483 N N . GLN A 1 202 ? 41.469 -25.890 -28.946 1.00 46.44 202 GLN A N 1
ATOM 1484 C CA . GLN A 1 202 ? 41.084 -26.650 -27.755 1.00 46.44 202 GLN A CA 1
ATOM 1485 C C . GLN A 1 202 ? 41.795 -26.154 -26.480 1.00 46.44 202 GLN A C 1
ATOM 1487 O O . GLN A 1 202 ? 41.238 -26.277 -25.391 1.00 46.44 202 GLN A O 1
ATOM 1492 N N . MET A 1 203 ? 42.980 -25.538 -26.604 1.00 41.81 203 MET A N 1
ATOM 1493 C CA . MET A 1 203 ? 43.699 -24.920 -25.480 1.00 41.81 203 MET A CA 1
ATOM 1494 C C . MET A 1 203 ? 43.272 -23.473 -25.166 1.00 41.81 203 MET A C 1
ATOM 1496 O O . MET A 1 203 ? 43.503 -23.026 -24.042 1.00 41.81 203 MET A O 1
ATOM 1500 N N . PHE A 1 204 ? 42.673 -22.726 -26.112 1.00 47.78 204 PHE A N 1
ATOM 1501 C CA . PHE A 1 204 ? 42.499 -21.266 -25.970 1.00 47.78 204 PHE A CA 1
ATOM 1502 C C . PHE A 1 204 ? 41.125 -20.665 -26.350 1.00 47.78 204 PHE A C 1
ATOM 1504 O O . PHE A 1 204 ? 40.926 -19.482 -26.070 1.00 47.78 204 PHE A O 1
ATOM 1511 N N . GLY A 1 205 ? 40.176 -21.428 -26.913 1.00 49.81 205 GLY A N 1
ATOM 1512 C CA . GLY A 1 205 ? 38.750 -21.062 -27.071 1.00 49.81 205 GLY A CA 1
ATOM 1513 C C . GLY A 1 205 ? 38.415 -19.708 -27.740 1.00 49.81 205 GLY A C 1
ATOM 1514 O O . GLY A 1 205 ? 39.259 -19.070 -28.369 1.00 49.81 205 GLY A O 1
ATOM 1515 N N . ASP A 1 206 ? 37.173 -19.228 -27.552 1.00 46.59 206 ASP A N 1
ATOM 1516 C CA . ASP A 1 206 ? 36.639 -17.929 -28.045 1.00 46.59 206 ASP A CA 1
ATOM 1517 C C . ASP A 1 206 ? 37.379 -16.688 -27.487 1.00 46.59 206 ASP A C 1
ATOM 1519 O O . ASP A 1 206 ? 37.101 -15.542 -27.836 1.00 46.59 206 ASP A O 1
ATOM 1523 N N . THR A 1 207 ? 38.347 -16.890 -26.597 1.00 47.91 207 THR A N 1
ATOM 1524 C CA . THR A 1 207 ? 39.132 -15.836 -25.949 1.00 47.91 207 THR A CA 1
ATOM 1525 C C . THR A 1 207 ? 40.176 -15.173 -26.858 1.00 47.91 207 THR A C 1
ATOM 1527 O O . THR A 1 207 ? 40.639 -14.079 -26.524 1.00 47.91 207 THR A O 1
ATOM 1530 N N . LEU A 1 208 ? 40.539 -15.787 -27.994 1.00 52.53 208 LEU A N 1
ATOM 1531 C CA . LEU A 1 208 ? 41.552 -15.278 -28.941 1.00 52.53 208 LEU A CA 1
ATOM 1532 C C . LEU A 1 208 ? 41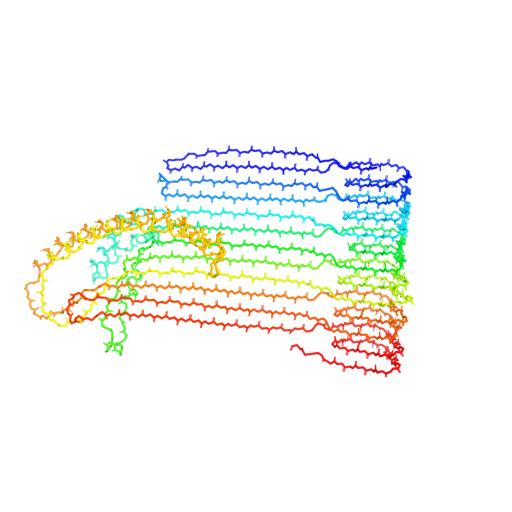.002 -14.358 -30.042 1.00 52.53 208 LEU A C 1
ATOM 1534 O O . LEU A 1 208 ? 41.774 -13.731 -30.760 1.00 52.53 208 LEU A O 1
ATOM 1538 N N . THR A 1 209 ? 39.685 -14.249 -30.189 1.00 57.69 209 THR A N 1
ATOM 1539 C CA . THR A 1 209 ? 39.058 -13.368 -31.186 1.00 57.69 209 THR A CA 1
ATOM 1540 C C . THR A 1 209 ? 38.791 -11.972 -30.631 1.00 57.69 209 THR A C 1
ATOM 1542 O O . THR A 1 209 ? 38.831 -10.982 -31.352 1.00 57.69 209 THR A O 1
ATOM 1545 N N . GLN A 1 210 ? 38.566 -11.851 -29.327 1.00 59.91 210 GLN A N 1
ATOM 1546 C CA . GLN A 1 210 ? 38.285 -10.578 -28.670 1.00 59.91 210 GLN A CA 1
ATOM 1547 C C . GLN A 1 210 ? 39.562 -9.737 -28.524 1.00 59.91 210 GLN A C 1
ATOM 1549 O O . GLN A 1 210 ? 40.493 -10.164 -27.846 1.00 59.91 210 GLN A O 1
ATOM 1554 N N . ILE A 1 211 ? 39.607 -8.538 -29.119 1.00 60.34 211 ILE A N 1
ATOM 1555 C CA . ILE A 1 211 ? 40.729 -7.582 -28.996 1.00 60.34 211 ILE A CA 1
ATOM 1556 C C . ILE A 1 211 ? 40.501 -6.657 -27.802 1.00 60.34 211 ILE A C 1
ATOM 1558 O O . ILE A 1 211 ? 41.398 -6.421 -26.991 1.00 60.34 211 ILE A O 1
ATOM 1562 N N . TYR A 1 212 ? 39.284 -6.129 -27.701 1.00 63.59 212 TYR A N 1
ATOM 1563 C CA . TYR A 1 212 ? 38.882 -5.200 -26.660 1.00 63.59 212 TYR A CA 1
ATOM 1564 C C . TYR A 1 212 ? 37.463 -5.512 -26.219 1.00 63.59 212 TYR A C 1
ATOM 1566 O O . TYR A 1 212 ? 36.582 -5.718 -27.054 1.00 63.59 212 TYR A O 1
ATOM 1574 N N . ARG A 1 213 ? 37.234 -5.500 -24.907 1.00 71.38 213 ARG A N 1
ATOM 1575 C CA . ARG A 1 213 ? 35.890 -5.499 -24.341 1.00 71.38 213 ARG A CA 1
ATOM 1576 C C . ARG A 1 213 ? 35.826 -4.598 -23.123 1.00 71.38 213 ARG A C 1
ATOM 1578 O O . ARG A 1 213 ? 36.709 -4.638 -22.267 1.00 71.38 213 ARG A O 1
ATOM 1585 N N . SER A 1 214 ? 34.760 -3.818 -23.049 1.00 72.94 214 SER A N 1
ATOM 1586 C CA . SER A 1 214 ? 34.384 -3.045 -21.873 1.00 72.94 214 SER A CA 1
ATOM 1587 C C . SER A 1 214 ? 32.953 -3.385 -21.501 1.00 72.94 214 SER A C 1
ATOM 1589 O O . SER A 1 214 ? 32.080 -3.423 -22.370 1.00 72.94 214 SER A O 1
ATOM 1591 N N . THR A 1 215 ? 32.724 -3.655 -20.221 1.00 74.94 215 THR A N 1
ATOM 1592 C CA . THR A 1 215 ? 31.392 -3.879 -19.666 1.00 74.94 215 THR A CA 1
ATOM 1593 C C . THR A 1 215 ? 31.166 -2.946 -18.489 1.00 74.94 215 THR A C 1
ATOM 1595 O O . THR A 1 215 ? 32.074 -2.668 -17.701 1.00 74.94 215 THR A O 1
ATOM 1598 N N . TYR A 1 216 ? 29.943 -2.453 -18.382 1.00 77.75 216 TYR A N 1
ATOM 1599 C CA . TYR A 1 216 ? 29.469 -1.657 -17.268 1.00 77.75 216 TYR A CA 1
ATOM 1600 C C . TYR A 1 216 ? 28.081 -2.156 -16.905 1.00 77.75 216 TYR A C 1
ATOM 1602 O O . TYR A 1 216 ? 27.171 -2.061 -17.721 1.00 77.75 216 TYR A O 1
ATOM 1610 N N . ASN A 1 217 ? 27.938 -2.687 -15.702 1.00 83.19 217 ASN A N 1
ATOM 1611 C CA . ASN A 1 217 ? 26.666 -3.107 -15.148 1.00 83.19 217 ASN A CA 1
ATOM 1612 C C . ASN A 1 217 ? 26.431 -2.310 -13.874 1.00 83.19 217 ASN A C 1
ATOM 1614 O O . ASN A 1 217 ? 27.272 -2.306 -12.979 1.00 83.19 217 ASN A O 1
ATOM 1618 N N . GLU A 1 218 ? 25.297 -1.643 -13.794 1.00 88.00 218 GLU A N 1
ATOM 1619 C CA . GLU A 1 218 ? 24.849 -0.944 -12.604 1.00 88.00 218 GLU A CA 1
ATOM 1620 C C . GLU A 1 218 ? 23.427 -1.383 -12.317 1.00 88.00 218 GLU A C 1
ATOM 1622 O O . GLU A 1 218 ? 22.600 -1.417 -13.220 1.00 88.00 218 GLU A O 1
ATOM 1627 N N . LYS A 1 219 ? 23.147 -1.706 -11.063 1.00 93.75 219 LYS A N 1
ATOM 1628 C CA . LYS A 1 219 ? 21.783 -1.904 -10.595 1.00 93.75 219 LYS A CA 1
ATOM 1629 C C . LYS A 1 219 ? 21.586 -1.170 -9.287 1.00 93.75 219 LYS A C 1
ATOM 1631 O O . LYS A 1 219 ? 22.510 -1.117 -8.470 1.00 93.75 219 LYS A O 1
ATOM 1636 N N . GLY A 1 220 ? 20.401 -0.628 -9.086 1.00 92.88 220 GLY A N 1
ATOM 1637 C CA . GLY A 1 220 ? 20.005 -0.069 -7.808 1.00 92.88 220 GLY A CA 1
ATOM 1638 C C . GLY A 1 220 ? 18.545 -0.348 -7.516 1.00 92.88 220 GLY A C 1
ATOM 1639 O O . GLY A 1 220 ? 17.754 -0.547 -8.433 1.00 92.88 220 GLY A O 1
ATOM 1640 N N . SER A 1 221 ? 18.207 -0.372 -6.236 1.00 96.62 221 SER A N 1
ATOM 1641 C CA . SER A 1 221 ? 16.841 -0.517 -5.757 1.00 96.62 221 SER A CA 1
ATOM 1642 C C . SER A 1 221 ? 16.586 0.376 -4.549 1.00 96.62 221 SER A C 1
ATOM 1644 O O . SER A 1 221 ? 17.510 0.758 -3.825 1.00 96.62 221 SER A O 1
ATOM 1646 N N . LEU A 1 222 ? 15.321 0.722 -4.354 1.00 97.12 222 LEU A N 1
ATOM 1647 C CA . LEU A 1 222 ? 14.791 1.376 -3.173 1.00 97.12 222 LEU A CA 1
ATOM 1648 C C . LEU A 1 222 ? 13.481 0.682 -2.807 1.00 97.12 222 LEU A C 1
ATOM 1650 O O . LEU A 1 222 ? 12.500 0.792 -3.541 1.00 97.12 222 LEU A O 1
ATOM 1654 N N . ASP A 1 223 ? 13.488 0.009 -1.666 1.00 97.81 223 ASP A N 1
ATOM 1655 C CA . ASP A 1 223 ? 12.300 -0.514 -1.006 1.00 97.81 223 ASP A CA 1
ATOM 1656 C C . ASP A 1 223 ? 11.877 0.454 0.098 1.00 97.81 223 ASP A C 1
ATOM 1658 O O . ASP A 1 223 ? 12.707 0.874 0.909 1.00 97.81 223 ASP A O 1
ATOM 1662 N N . ALA A 1 224 ? 10.590 0.785 0.158 1.00 97.44 224 ALA A N 1
ATOM 1663 C CA . ALA A 1 224 ? 9.969 1.479 1.276 1.00 97.44 224 ALA A CA 1
ATOM 1664 C C . ALA A 1 224 ? 8.865 0.585 1.857 1.00 97.44 224 ALA A C 1
ATOM 1666 O O . ALA A 1 224 ? 7.807 0.411 1.258 1.00 97.44 224 ALA A O 1
ATOM 1667 N N . LEU A 1 225 ? 9.134 -0.015 3.015 1.00 97.69 225 LEU A N 1
ATOM 1668 C CA . LEU A 1 225 ? 8.314 -1.056 3.626 1.00 97.69 225 LEU A CA 1
ATOM 1669 C C . LEU A 1 225 ? 7.473 -0.479 4.763 1.00 97.69 225 LEU A C 1
ATOM 1671 O O . LEU A 1 225 ? 8.012 0.049 5.736 1.00 97.69 225 LEU A O 1
ATOM 1675 N N . ALA A 1 226 ? 6.154 -0.595 4.655 1.00 97.50 226 ALA A N 1
ATOM 1676 C CA . ALA A 1 226 ? 5.216 -0.183 5.679 1.00 97.50 226 ALA A CA 1
ATOM 1677 C C . ALA A 1 226 ? 5.364 -1.017 6.960 1.00 97.50 226 ALA A C 1
ATOM 1679 O O . ALA A 1 226 ? 5.329 -2.248 6.960 1.00 97.50 226 ALA A O 1
ATOM 1680 N N . LYS A 1 227 ? 5.448 -0.309 8.080 1.00 97.94 227 LYS A N 1
ATOM 1681 C CA . LYS A 1 227 ? 5.450 -0.815 9.443 1.00 97.94 227 LYS A CA 1
ATOM 1682 C C . LYS A 1 227 ? 4.232 -0.255 10.162 1.00 97.94 227 LYS A C 1
ATOM 1684 O O . LYS A 1 227 ? 4.178 0.932 10.492 1.00 97.94 227 LYS A O 1
ATOM 1689 N N . LEU A 1 228 ? 3.229 -1.108 10.334 1.00 98.19 228 LEU A N 1
ATOM 1690 C CA . LEU A 1 228 ? 1.954 -0.750 10.946 1.00 98.19 228 LEU A CA 1
ATOM 1691 C C . LEU A 1 228 ? 2.113 -0.547 12.457 1.00 98.19 228 LEU A C 1
ATOM 1693 O O . LEU A 1 228 ? 2.990 -1.135 13.093 1.00 98.19 228 LEU A O 1
ATOM 1697 N N . SER A 1 229 ? 1.229 0.266 13.034 1.00 98.62 229 SER A N 1
ATOM 1698 C CA . SER A 1 229 ? 1.021 0.274 14.484 1.00 98.62 229 SER A CA 1
ATOM 1699 C C . SER A 1 229 ? 0.269 -0.986 14.913 1.00 98.62 229 SER A C 1
ATOM 1701 O O . SER A 1 229 ? -0.609 -1.453 14.183 1.00 98.62 229 SER A O 1
ATOM 1703 N N . ASN A 1 230 ? 0.575 -1.515 16.098 1.00 98.75 230 ASN A N 1
ATOM 1704 C CA . ASN A 1 230 ? -0.111 -2.682 16.654 1.00 98.75 230 ASN A CA 1
ATOM 1705 C C . ASN A 1 230 ? -0.746 -2.326 17.996 1.00 98.75 230 ASN A C 1
ATOM 1707 O O . ASN A 1 230 ? -0.057 -1.969 18.950 1.00 98.75 230 ASN A O 1
ATOM 1711 N N . ILE A 1 231 ? -2.065 -2.451 18.091 1.00 98.88 231 ILE A N 1
ATOM 1712 C CA . ILE A 1 231 ? -2.810 -2.167 19.315 1.00 98.88 231 ILE A CA 1
ATOM 1713 C C . ILE A 1 231 ? -3.572 -3.418 19.721 1.00 98.88 231 ILE A C 1
ATOM 1715 O O . ILE A 1 231 ? -4.301 -4.012 18.930 1.00 98.88 231 ILE A O 1
ATOM 1719 N N . SER A 1 232 ? -3.391 -3.834 20.968 1.00 98.69 232 SER A N 1
ATOM 1720 C CA . SER A 1 232 ? -4.029 -5.026 21.514 1.00 98.69 232 SER A CA 1
ATOM 1721 C C . SER A 1 232 ? -4.598 -4.768 22.903 1.00 98.69 232 SER A C 1
ATOM 1723 O O . SER A 1 232 ? -3.946 -4.151 23.746 1.00 98.69 232 SER A O 1
ATOM 1725 N N . ALA A 1 233 ? -5.805 -5.270 23.142 1.00 98.81 233 ALA A N 1
ATOM 1726 C CA . ALA A 1 233 ? -6.469 -5.247 24.437 1.00 98.81 233 ALA A CA 1
ATOM 1727 C C . ALA A 1 233 ? -6.867 -6.670 24.850 1.00 98.81 233 ALA A C 1
ATOM 1729 O O . ALA A 1 233 ? -7.479 -7.414 24.082 1.00 98.81 233 ALA A O 1
ATOM 1730 N N . ALA A 1 234 ? -6.544 -7.062 26.082 1.00 98.62 234 ALA A N 1
ATOM 1731 C CA . ALA A 1 234 ? -6.980 -8.342 26.643 1.00 98.62 234 ALA A CA 1
ATOM 1732 C C . ALA A 1 234 ? -8.469 -8.362 27.045 1.00 98.62 234 ALA A C 1
ATOM 1734 O O . ALA A 1 234 ? -8.970 -9.403 27.464 1.00 98.62 234 ALA A O 1
ATOM 1735 N N . LYS A 1 235 ? -9.158 -7.223 26.931 1.00 98.56 235 LYS A N 1
ATOM 1736 C CA . LYS A 1 235 ? -10.613 -7.070 26.997 1.00 98.56 235 LYS A CA 1
ATOM 1737 C C . LYS A 1 235 ? -11.081 -6.213 25.820 1.00 98.56 235 LYS A C 1
ATOM 1739 O O . LYS A 1 235 ? -10.942 -6.654 24.680 1.00 98.56 235 LYS A O 1
ATOM 1744 N N . GLU A 1 236 ? -11.577 -5.004 26.074 1.00 98.75 236 GLU A N 1
ATOM 1745 C CA . GLU A 1 236 ? -12.139 -4.111 25.061 1.00 98.75 236 GLU A CA 1
ATOM 1746 C C . GLU A 1 236 ? -11.095 -3.139 24.502 1.00 98.75 236 GLU A C 1
ATOM 1748 O O . GLU A 1 236 ? -10.257 -2.600 25.235 1.00 98.75 236 GLU A O 1
ATOM 1753 N N . LEU A 1 237 ? -11.193 -2.862 23.203 1.00 98.88 237 LEU A N 1
ATOM 1754 C CA . LEU A 1 237 ? -10.489 -1.764 22.548 1.00 98.88 237 LEU A CA 1
ATOM 1755 C C . LEU A 1 237 ? -11.495 -0.660 22.214 1.00 98.88 237 LEU A C 1
ATOM 1757 O O . LEU A 1 237 ? -12.372 -0.857 21.380 1.00 98.88 237 LEU A O 1
ATOM 1761 N N . ASN A 1 238 ? -11.363 0.503 22.846 1.00 98.88 238 ASN A N 1
ATOM 1762 C CA . ASN A 1 238 ? -12.291 1.620 22.700 1.00 98.88 238 ASN A CA 1
ATOM 1763 C C . ASN A 1 238 ? -11.581 2.834 22.093 1.00 98.88 238 ASN A C 1
ATOM 1765 O O . ASN A 1 238 ? -10.676 3.408 22.700 1.00 98.88 238 ASN A O 1
ATOM 1769 N N . LEU A 1 239 ? -12.019 3.244 20.905 1.00 98.88 239 LEU A N 1
ATOM 1770 C CA . LEU A 1 239 ? -11.514 4.400 20.173 1.00 98.88 239 LEU A CA 1
ATOM 1771 C C . LEU A 1 239 ? -12.614 5.459 20.070 1.00 98.88 239 LEU A C 1
ATOM 1773 O O . LEU A 1 239 ? -13.713 5.175 19.587 1.00 98.88 239 LEU A O 1
ATOM 1777 N N . LYS A 1 240 ? -12.321 6.684 20.510 1.00 98.81 240 LYS A N 1
ATOM 1778 C CA . LYS A 1 240 ? -13.234 7.825 20.426 1.00 98.81 240 LYS A CA 1
ATOM 1779 C C . LYS A 1 240 ? -12.519 9.049 19.863 1.00 98.81 240 LYS A C 1
ATOM 1781 O O . LYS A 1 240 ? -11.491 9.450 20.403 1.00 98.81 240 LYS A O 1
ATOM 1786 N N . ALA A 1 241 ? -13.089 9.648 18.822 1.00 98.50 241 ALA A N 1
ATOM 1787 C CA . ALA A 1 241 ? -12.563 10.851 18.177 1.00 98.50 241 ALA A CA 1
ATOM 1788 C C . ALA A 1 241 ? -13.682 11.672 17.517 1.00 98.50 241 ALA A C 1
ATOM 1790 O O . ALA A 1 241 ? -14.837 11.251 17.513 1.00 98.50 241 ALA A O 1
ATOM 1791 N N . ASN A 1 242 ? -13.351 12.831 16.951 1.00 97.38 242 ASN A N 1
ATOM 1792 C CA . ASN A 1 242 ? -14.149 13.429 15.883 1.00 97.38 242 ASN A CA 1
ATOM 1793 C C . ASN A 1 242 ? -13.810 12.743 14.550 1.00 97.38 242 ASN A C 1
ATOM 1795 O O . ASN A 1 242 ? -14.692 12.189 13.922 1.00 97.38 242 ASN A O 1
ATOM 1799 N N . GLU A 1 243 ? -12.540 12.650 14.169 1.00 98.62 243 GLU A N 1
ATOM 1800 C CA . GLU A 1 243 ? -12.115 11.906 12.972 1.00 98.62 243 GLU A CA 1
ATOM 1801 C C . GLU A 1 243 ? -11.184 10.757 13.371 1.00 98.62 243 GLU A C 1
ATOM 1803 O O . GLU A 1 243 ? -10.260 10.956 14.166 1.00 98.62 243 GLU A O 1
ATOM 1808 N N . ALA A 1 244 ? -11.414 9.553 12.842 1.00 98.75 244 ALA A N 1
ATOM 1809 C CA . ALA A 1 244 ? -10.576 8.382 13.098 1.00 98.75 244 ALA A CA 1
ATOM 1810 C C . ALA A 1 244 ? -9.984 7.834 11.793 1.00 98.75 244 ALA A C 1
ATOM 1812 O O . ALA A 1 244 ? -10.712 7.297 10.965 1.00 98.75 244 ALA A O 1
ATOM 1813 N N . THR A 1 245 ? -8.660 7.918 11.635 1.00 98.81 245 THR A N 1
ATOM 1814 C CA . THR A 1 245 ? -7.927 7.364 10.483 1.00 98.81 245 THR A CA 1
ATOM 1815 C C . THR A 1 245 ? -7.019 6.232 10.941 1.00 98.81 245 THR A C 1
ATOM 1817 O O . THR A 1 245 ? -6.158 6.429 11.806 1.00 98.81 245 THR A O 1
ATOM 1820 N N . ILE A 1 246 ? -7.207 5.042 10.372 1.00 98.88 246 ILE A N 1
ATOM 1821 C CA . ILE A 1 246 ? -6.600 3.805 10.861 1.00 98.88 246 ILE A CA 1
ATOM 1822 C C . ILE A 1 246 ? -5.917 3.056 9.714 1.00 98.88 246 ILE A C 1
ATOM 1824 O O . ILE A 1 246 ? -6.559 2.547 8.802 1.00 98.88 246 ILE A O 1
ATOM 1828 N N . THR A 1 247 ? -4.601 2.923 9.838 1.00 98.25 247 THR A N 1
ATOM 1829 C CA . THR A 1 247 ? -3.719 2.115 8.996 1.00 98.25 247 THR A CA 1
ATOM 1830 C C . THR A 1 247 ? -2.868 1.219 9.909 1.00 98.25 247 THR A C 1
ATOM 1832 O O . THR A 1 247 ? -1.684 1.479 10.157 1.00 98.25 247 THR A O 1
ATOM 1835 N N . ALA A 1 248 ? -3.503 0.227 10.539 1.00 98.62 248 ALA A N 1
ATOM 1836 C CA . ALA A 1 248 ? -2.958 -0.472 11.703 1.00 98.62 248 ALA A CA 1
ATOM 1837 C C . ALA A 1 248 ? -3.494 -1.900 11.888 1.00 98.62 248 ALA A C 1
ATOM 1839 O O . ALA A 1 248 ? -4.493 -2.306 11.296 1.00 98.62 248 ALA A O 1
ATOM 1840 N N . ASN A 1 249 ? -2.841 -2.639 12.787 1.00 98.88 249 ASN A N 1
ATOM 1841 C CA . ASN A 1 249 ? -3.357 -3.886 13.338 1.00 98.88 249 ASN A CA 1
ATOM 1842 C C . ASN A 1 249 ? -3.995 -3.613 14.704 1.00 98.88 249 ASN A C 1
ATOM 1844 O O . ASN A 1 249 ? -3.314 -3.189 15.640 1.00 98.88 249 ASN A O 1
ATOM 1848 N N . LEU A 1 250 ? -5.290 -3.880 14.831 1.00 98.81 250 LEU A N 1
ATOM 1849 C CA . LEU A 1 250 ? -6.064 -3.727 16.056 1.00 98.81 250 LEU A CA 1
ATOM 1850 C C . LEU A 1 250 ? -6.598 -5.091 16.496 1.00 98.81 250 LEU A C 1
ATOM 1852 O O . LEU A 1 250 ? -7.127 -5.849 15.684 1.00 98.81 250 LEU A O 1
ATOM 1856 N N . SER A 1 251 ? -6.477 -5.411 17.782 1.00 98.69 251 SER A N 1
ATOM 1857 C CA . SER A 1 251 ? -6.993 -6.670 18.320 1.00 98.69 251 SER A CA 1
ATOM 1858 C C . SER A 1 251 ? -7.609 -6.540 19.709 1.00 98.69 251 SER A C 1
ATOM 1860 O O . SER A 1 251 ? -7.080 -5.843 20.577 1.00 98.69 251 SER A O 1
ATOM 1862 N N . SER A 1 252 ? -8.707 -7.256 19.940 1.00 98.75 252 SER A N 1
ATOM 1863 C CA . SER A 1 252 ? -9.382 -7.316 21.238 1.00 98.75 252 SER A CA 1
ATOM 1864 C C . SER A 1 252 ? -9.873 -8.729 21.565 1.00 98.75 252 SER A C 1
ATOM 1866 O O . SER A 1 252 ? -10.228 -9.512 20.680 1.00 98.75 252 SER A O 1
ATOM 1868 N N . LYS A 1 253 ? -9.896 -9.068 22.857 1.00 98.56 253 LYS A N 1
ATOM 1869 C CA . LYS A 1 253 ? -10.495 -10.320 23.358 1.00 98.56 253 LYS A CA 1
ATOM 1870 C C . LYS A 1 253 ? -11.985 -10.206 23.671 1.00 98.56 253 LYS A C 1
ATOM 1872 O O . LYS A 1 253 ? -12.676 -11.217 23.710 1.00 98.56 253 LYS A O 1
ATOM 1877 N N . ASP A 1 254 ? -12.461 -8.986 23.860 1.00 98.62 254 ASP A N 1
ATOM 1878 C CA . ASP A 1 254 ? -13.874 -8.634 23.813 1.00 98.62 254 ASP A CA 1
ATOM 1879 C C . ASP A 1 254 ? -14.102 -7.764 22.568 1.00 98.62 254 ASP A C 1
ATOM 1881 O O . ASP A 1 254 ? -13.517 -8.037 21.517 1.00 98.62 254 ASP A O 1
ATOM 1885 N N . ASP A 1 255 ? -14.907 -6.711 22.668 1.00 98.81 255 ASP A N 1
ATOM 1886 C CA . ASP A 1 255 ? -15.281 -5.862 21.542 1.00 98.81 255 ASP A CA 1
ATOM 1887 C C . ASP A 1 255 ? -14.180 -4.869 21.134 1.00 98.81 255 ASP A C 1
ATOM 1889 O O . ASP A 1 255 ? -13.424 -4.352 21.964 1.00 98.81 255 ASP A O 1
ATOM 1893 N N . THR A 1 256 ? -14.136 -4.560 19.839 1.00 98.88 256 THR A N 1
ATOM 1894 C CA . THR A 1 256 ? -13.464 -3.373 19.301 1.00 98.88 256 THR A CA 1
ATOM 1895 C C . THR A 1 256 ? -14.535 -2.336 18.961 1.00 98.88 256 THR A C 1
ATOM 1897 O O . THR A 1 256 ? -15.346 -2.542 18.059 1.00 98.88 256 THR A O 1
ATOM 1900 N N . ASN A 1 257 ? -14.541 -1.209 19.668 1.00 98.94 257 ASN A N 1
ATOM 1901 C CA . ASN A 1 257 ? -15.527 -0.140 19.538 1.00 98.94 257 ASN A CA 1
ATOM 1902 C C . ASN A 1 257 ? -14.868 1.130 19.000 1.00 98.94 257 ASN A C 1
ATOM 1904 O O . ASN A 1 257 ? -14.016 1.713 19.670 1.00 98.94 257 ASN A O 1
ATOM 1908 N N . ILE A 1 258 ? -15.304 1.603 17.835 1.00 98.88 258 ILE A N 1
ATOM 1909 C CA . ILE A 1 258 ? -14.825 2.846 17.225 1.00 98.88 258 ILE A CA 1
ATOM 1910 C C . ILE A 1 258 ? -16.009 3.800 17.098 1.00 98.88 258 ILE A C 1
ATOM 1912 O O . ILE A 1 258 ? -17.015 3.484 16.462 1.00 98.88 258 ILE A O 1
ATOM 1916 N N . LYS A 1 259 ? -15.909 4.956 17.757 1.00 98.81 259 LYS A N 1
ATOM 1917 C CA . LYS A 1 259 ? -16.932 6.005 17.764 1.00 98.81 259 LYS A CA 1
ATOM 1918 C C . LYS A 1 259 ? -16.321 7.312 17.282 1.00 98.81 259 LYS A C 1
ATOM 1920 O O . LYS A 1 259 ? -15.489 7.885 17.986 1.00 98.81 259 LYS A O 1
ATOM 1925 N N . ALA A 1 260 ? -16.756 7.787 16.123 1.00 98.69 260 ALA A N 1
ATOM 1926 C CA . ALA A 1 260 ? -16.274 9.041 15.560 1.00 98.69 260 ALA A CA 1
ATOM 1927 C C . ALA A 1 260 ? -17.379 9.804 14.822 1.00 98.69 260 ALA A C 1
ATOM 1929 O O . ALA A 1 260 ? -18.507 9.328 14.697 1.00 98.69 260 ALA A O 1
ATOM 1930 N N . ASN A 1 261 ? -17.073 11.014 14.372 1.00 98.19 261 ASN A N 1
ATOM 1931 C CA . ASN A 1 261 ? -17.841 11.678 13.332 1.00 98.19 261 ASN A CA 1
ATOM 1932 C C . ASN A 1 261 ? -17.638 10.933 12.011 1.00 98.19 261 ASN A C 1
ATOM 1934 O O . ASN A 1 261 ? -18.622 10.400 11.518 1.00 98.19 261 ASN A O 1
ATOM 1938 N N . SER A 1 262 ? -16.395 10.753 11.554 1.00 98.62 262 SER A N 1
ATOM 1939 C CA . SER A 1 262 ? -16.065 9.884 10.411 1.00 98.62 262 SER A CA 1
ATOM 1940 C C . SER A 1 262 ? -14.968 8.872 10.757 1.00 98.62 262 SER A C 1
ATOM 1942 O O . SER A 1 262 ? -14.108 9.118 11.612 1.00 98.62 262 SER A O 1
ATOM 1944 N N . ILE A 1 263 ? -15.026 7.700 10.121 1.00 98.94 263 ILE A N 1
ATOM 1945 C CA . ILE A 1 263 ? -14.110 6.574 10.336 1.00 98.94 263 ILE A CA 1
ATOM 1946 C C . ILE A 1 263 ? -13.542 6.140 8.985 1.00 98.94 263 ILE A C 1
ATOM 1948 O O . ILE A 1 263 ? -14.299 5.712 8.124 1.00 98.94 263 ILE A O 1
ATOM 1952 N N . GLU A 1 264 ? -12.220 6.171 8.841 1.00 98.88 264 GLU A N 1
ATOM 1953 C CA . GLU A 1 264 ? -11.502 5.649 7.675 1.00 98.88 264 GLU A CA 1
ATOM 1954 C C . GLU A 1 264 ? -10.529 4.548 8.108 1.00 98.88 264 GLU A C 1
ATOM 1956 O O . GLU A 1 264 ? -9.652 4.767 8.952 1.00 98.88 264 GLU A O 1
ATOM 1961 N N . ILE A 1 265 ? -10.672 3.360 7.519 1.00 98.88 265 ILE A N 1
ATOM 1962 C CA . ILE A 1 265 ? -9.787 2.211 7.728 1.00 98.88 265 ILE A CA 1
ATOM 1963 C C . ILE A 1 265 ? -9.196 1.808 6.381 1.00 98.88 265 ILE A C 1
ATOM 1965 O O . ILE A 1 265 ? -9.884 1.237 5.540 1.00 98.88 265 ILE A O 1
ATOM 1969 N N . SER A 1 266 ? -7.904 2.051 6.194 1.00 98.31 266 SER A N 1
ATOM 1970 C CA . SER A 1 266 ? -7.232 1.867 4.908 1.00 98.31 266 SER A CA 1
ATOM 1971 C C . SER A 1 266 ? -6.002 0.971 5.015 1.00 98.31 266 SER A C 1
ATOM 1973 O O . SER A 1 266 ? -5.398 0.815 6.082 1.00 98.31 266 SER A O 1
ATOM 1975 N N . ASN A 1 267 ? -5.614 0.351 3.903 1.00 98.19 267 ASN A N 1
ATOM 1976 C CA . ASN A 1 267 ? -4.361 -0.388 3.797 1.00 98.19 267 ASN A CA 1
ATOM 1977 C C . ASN A 1 267 ? -3.146 0.552 3.878 1.00 98.19 267 ASN A C 1
ATOM 1979 O O . ASN A 1 267 ? -3.198 1.709 3.473 1.00 98.19 267 ASN A O 1
ATOM 1983 N N . ALA A 1 268 ? -2.020 0.028 4.358 1.00 98.00 268 ALA A N 1
ATOM 1984 C CA . ALA A 1 268 ? -0.716 0.631 4.117 1.00 98.00 268 ALA A CA 1
ATOM 1985 C C . ALA A 1 268 ? -0.192 0.217 2.733 1.00 98.00 268 ALA A C 1
ATOM 1987 O O . ALA A 1 268 ? -0.807 -0.596 2.036 1.00 98.00 268 ALA A O 1
ATOM 1988 N N . GLU A 1 269 ? 0.972 0.736 2.349 1.00 97.31 269 GLU A N 1
ATOM 1989 C CA . GLU A 1 269 ? 1.593 0.441 1.059 1.00 97.31 269 GLU A CA 1
ATOM 1990 C C . GLU A 1 269 ? 3.099 0.214 1.199 1.00 97.31 269 GLU A C 1
ATOM 1992 O O . GLU A 1 269 ? 3.810 1.016 1.815 1.00 97.31 269 GLU A O 1
ATOM 1997 N N . ASN A 1 270 ? 3.578 -0.866 0.584 1.00 98.19 270 ASN A N 1
ATOM 1998 C CA . ASN A 1 270 ? 4.987 -1.086 0.298 1.00 98.19 270 ASN A CA 1
ATOM 1999 C C . ASN A 1 270 ? 5.297 -0.567 -1.103 1.00 98.19 270 ASN A C 1
ATOM 2001 O O . ASN A 1 270 ? 4.589 -0.894 -2.050 1.00 98.19 270 ASN A O 1
ATOM 2005 N N . GLU A 1 271 ? 6.388 0.169 -1.249 1.00 97.75 271 GLU A N 1
ATOM 2006 C CA . GLU A 1 271 ? 6.868 0.649 -2.544 1.00 97.75 271 GLU A CA 1
ATOM 2007 C C . GLU A 1 271 ? 8.204 -0.012 -2.862 1.00 97.75 271 GLU A C 1
ATOM 2009 O O . GLU A 1 271 ? 9.061 -0.160 -1.992 1.00 97.75 271 GLU A O 1
ATOM 2014 N N . HIS A 1 272 ? 8.393 -0.378 -4.121 1.00 97.81 272 HIS A N 1
ATOM 2015 C CA . HIS A 1 272 ? 9.666 -0.834 -4.654 1.00 97.81 272 HIS A CA 1
ATOM 2016 C C . HIS A 1 272 ? 9.958 -0.070 -5.936 1.00 97.81 272 HIS A C 1
ATOM 2018 O O . HIS A 1 272 ? 9.101 0.059 -6.807 1.00 97.81 272 HIS A O 1
ATOM 2024 N N . SER A 1 273 ? 11.186 0.407 -6.073 1.00 96.38 273 SER A N 1
ATOM 2025 C CA . SER A 1 273 ? 11.709 0.893 -7.342 1.00 96.38 273 SER A CA 1
ATOM 2026 C C . SER A 1 273 ? 13.073 0.280 -7.590 1.00 96.38 273 SER A C 1
ATOM 2028 O O . SER A 1 273 ? 13.875 0.147 -6.666 1.00 96.38 273 SER A O 1
ATOM 2030 N N . SER A 1 274 ? 13.358 -0.101 -8.827 1.00 96.50 274 SER A N 1
ATOM 2031 C CA . SER A 1 274 ? 14.681 -0.568 -9.214 1.00 96.50 274 SER A CA 1
ATOM 2032 C C . SER A 1 274 ? 15.033 -0.147 -10.625 1.00 96.50 274 SER A C 1
ATOM 2034 O O . SER A 1 274 ? 14.172 0.127 -11.457 1.00 96.50 274 SER A O 1
ATOM 2036 N N . TYR A 1 275 ? 16.332 -0.064 -10.872 1.00 91.31 275 TYR A N 1
ATOM 2037 C CA . TYR A 1 275 ? 16.877 0.172 -12.191 1.00 91.31 275 TYR A CA 1
ATOM 2038 C C . TYR A 1 275 ? 18.055 -0.761 -12.431 1.00 91.31 275 TYR A C 1
ATOM 2040 O O . TYR A 1 275 ? 18.852 -1.035 -11.531 1.00 91.31 275 TYR A O 1
ATOM 2048 N N . GLU A 1 276 ? 18.195 -1.211 -13.668 1.00 93.00 276 GLU A N 1
ATOM 2049 C CA . GLU A 1 276 ? 19.333 -1.974 -14.152 1.00 93.00 276 GLU A CA 1
ATOM 2050 C C . GLU A 1 276 ? 19.831 -1.354 -15.452 1.00 93.00 276 GLU A C 1
ATOM 2052 O O . GLU A 1 276 ? 19.066 -1.120 -16.384 1.00 93.00 276 GLU A O 1
ATOM 2057 N N . ILE A 1 277 ? 21.131 -1.095 -15.529 1.00 78.81 277 ILE A N 1
ATOM 2058 C CA . ILE A 1 277 ? 21.816 -0.564 -16.701 1.00 78.81 277 ILE A CA 1
ATOM 2059 C C . ILE A 1 277 ? 22.941 -1.527 -17.043 1.00 78.81 277 ILE A C 1
ATOM 2061 O O . ILE A 1 277 ? 23.876 -1.701 -16.264 1.00 78.81 277 ILE A O 1
ATOM 2065 N N . SER A 1 278 ? 22.904 -2.086 -18.246 1.00 80.88 278 SER A N 1
ATOM 2066 C CA . SER A 1 278 ? 24.029 -2.813 -18.822 1.00 80.88 278 SER A CA 1
ATOM 2067 C C . SER A 1 278 ? 24.529 -2.078 -20.055 1.00 80.88 278 SER A C 1
ATOM 2069 O O . SER A 1 278 ? 23.749 -1.724 -20.935 1.00 80.88 278 SER A O 1
ATOM 2071 N N . LYS A 1 279 ? 25.833 -1.817 -20.127 1.00 78.25 279 LYS A N 1
ATOM 2072 C CA . LYS A 1 279 ? 26.512 -1.293 -21.314 1.00 78.25 279 LYS A CA 1
ATOM 2073 C C . LYS A 1 279 ? 27.648 -2.241 -21.672 1.00 78.25 279 LYS A C 1
ATOM 2075 O O . LYS A 1 279 ? 28.470 -2.578 -20.818 1.00 78.25 279 LYS A O 1
ATOM 2080 N N . SER A 1 280 ? 27.748 -2.620 -22.939 1.00 72.56 280 SER A N 1
ATOM 2081 C CA . SER A 1 280 ? 28.878 -3.385 -23.451 1.00 72.56 280 SER A CA 1
ATOM 2082 C C . SER A 1 280 ? 29.420 -2.785 -24.742 1.00 72.56 280 SER A C 1
ATOM 2084 O O . SER A 1 280 ? 28.685 -2.243 -25.569 1.00 72.56 280 SER A O 1
ATOM 2086 N N . LYS A 1 281 ? 30.743 -2.846 -24.881 1.00 70.31 281 LYS A N 1
ATOM 2087 C CA . LYS A 1 281 ? 31.479 -2.440 -26.077 1.00 70.31 281 LYS A CA 1
ATOM 2088 C C . LYS A 1 281 ? 32.508 -3.498 -26.403 1.00 70.31 281 LYS A C 1
ATOM 2090 O O . LYS A 1 281 ? 33.213 -3.950 -25.498 1.00 70.31 281 LYS A O 1
ATOM 2095 N N . GLY A 1 282 ? 32.614 -3.870 -27.670 1.00 55.53 282 GLY A N 1
ATOM 2096 C CA . GLY A 1 282 ? 33.518 -4.922 -28.107 1.00 55.53 282 GLY A CA 1
ATOM 2097 C C . GLY A 1 282 ? 34.139 -4.643 -29.465 1.00 55.53 282 GLY A C 1
ATOM 2098 O O . GLY A 1 282 ? 33.493 -4.082 -30.346 1.00 55.53 282 GLY A O 1
ATOM 2099 N N . ILE A 1 283 ? 35.388 -5.074 -29.620 1.00 59.16 283 ILE A N 1
ATOM 2100 C CA . ILE A 1 283 ? 36.040 -5.257 -30.916 1.00 59.16 283 ILE A CA 1
ATOM 2101 C C . ILE A 1 283 ? 36.504 -6.703 -30.967 1.00 59.16 283 ILE A C 1
ATOM 2103 O O . ILE A 1 283 ? 37.291 -7.131 -30.111 1.00 59.16 283 ILE A O 1
ATOM 2107 N N . ASN A 1 284 ? 36.037 -7.433 -31.970 1.00 60.47 284 ASN A N 1
ATOM 2108 C CA . ASN A 1 284 ? 36.376 -8.832 -32.163 1.00 60.47 284 ASN A CA 1
ATOM 2109 C C . ASN A 1 284 ? 36.925 -9.061 -33.578 1.00 60.47 284 ASN A C 1
ATOM 2111 O O . ASN A 1 284 ? 36.603 -8.351 -34.531 1.00 60.47 284 ASN A O 1
ATOM 2115 N N . LEU A 1 285 ? 37.753 -10.086 -33.694 1.00 61.09 285 LEU A N 1
ATOM 2116 C CA . LEU A 1 285 ? 38.130 -10.742 -34.933 1.00 61.09 285 LEU A CA 1
ATOM 2117 C C . LEU A 1 285 ? 37.139 -11.890 -35.176 1.00 61.09 285 LEU A C 1
ATOM 2119 O O . LEU A 1 285 ? 36.663 -12.489 -34.214 1.00 61.09 285 LEU A O 1
ATOM 2123 N N . PRO A 1 286 ? 36.799 -12.221 -36.423 1.00 59.62 286 PRO A N 1
ATOM 2124 C CA . PRO A 1 286 ? 35.912 -13.346 -36.697 1.00 59.62 286 PRO A CA 1
ATOM 2125 C C . PRO A 1 286 ? 36.582 -14.673 -36.320 1.00 59.62 286 PRO A C 1
ATOM 2127 O O . PRO A 1 286 ? 37.785 -14.855 -36.519 1.00 59.62 286 PRO A O 1
ATOM 2130 N N . SER A 1 287 ? 35.809 -15.611 -35.767 1.00 63.50 287 SER A N 1
ATOM 2131 C CA . SER A 1 287 ? 36.314 -16.956 -35.471 1.00 63.50 287 SER A CA 1
ATOM 2132 C C . SER A 1 287 ? 36.510 -17.778 -36.753 1.00 63.50 287 SER A C 1
ATOM 2134 O O . SER A 1 287 ? 35.893 -17.515 -37.784 1.00 63.50 287 SER A O 1
ATOM 2136 N N . THR A 1 288 ? 37.329 -18.828 -36.697 1.00 57.91 288 THR A N 1
ATOM 2137 C CA . THR A 1 288 ? 37.492 -19.819 -37.785 1.00 57.91 288 THR A CA 1
ATOM 2138 C C . THR A 1 288 ? 36.164 -20.484 -38.179 1.00 57.91 288 THR A C 1
ATOM 2140 O O . THR A 1 288 ? 35.933 -20.754 -39.356 1.00 57.91 288 THR A O 1
ATOM 2143 N N . LYS A 1 289 ? 35.249 -20.689 -37.219 1.00 58.56 289 LYS A N 1
ATOM 2144 C CA . LYS A 1 289 ? 33.884 -21.196 -37.453 1.00 58.56 289 LYS A CA 1
ATOM 2145 C C . LYS A 1 289 ? 32.994 -20.177 -38.163 1.00 58.56 289 LYS A C 1
ATOM 2147 O O . LYS A 1 289 ? 32.229 -20.557 -39.047 1.00 58.56 289 LYS A O 1
ATOM 2152 N N . ASP A 1 290 ? 33.099 -18.901 -37.797 1.00 57.97 290 ASP A N 1
ATOM 2153 C CA . ASP A 1 290 ? 32.411 -17.801 -38.481 1.00 57.97 290 ASP A CA 1
ATOM 2154 C C . ASP A 1 290 ? 32.883 -17.681 -39.929 1.00 57.97 290 ASP A C 1
ATOM 2156 O O . ASP A 1 290 ? 32.065 -17.608 -40.842 1.00 57.97 290 ASP A O 1
ATOM 2160 N N . LEU A 1 291 ? 34.199 -17.767 -40.138 1.00 57.94 291 LEU A N 1
ATOM 2161 C CA . LEU A 1 291 ? 34.839 -17.780 -41.452 1.00 57.94 291 LEU A CA 1
ATOM 2162 C C . LEU A 1 291 ? 34.386 -18.982 -42.302 1.00 57.94 291 LEU A C 1
ATOM 2164 O O . LEU A 1 291 ? 34.168 -18.825 -43.499 1.00 57.94 291 LEU A O 1
ATOM 2168 N N . ALA A 1 292 ? 34.190 -20.162 -41.703 1.00 56.00 292 ALA A N 1
ATOM 2169 C CA . ALA A 1 292 ? 33.689 -21.352 -42.398 1.00 56.00 292 ALA A CA 1
ATOM 2170 C C . ALA A 1 292 ? 32.181 -21.284 -42.723 1.00 56.00 292 ALA A C 1
ATOM 2172 O O . ALA A 1 292 ? 31.751 -21.772 -43.768 1.00 56.00 292 ALA A O 1
ATOM 2173 N N . ASN A 1 293 ? 31.365 -20.675 -41.855 1.00 57.50 293 ASN A N 1
ATOM 2174 C CA . ASN A 1 293 ? 29.933 -20.468 -42.103 1.00 57.50 293 ASN A CA 1
ATOM 2175 C C . ASN A 1 293 ? 29.675 -19.377 -43.151 1.00 57.50 293 ASN A C 1
ATOM 2177 O O . ASN A 1 293 ? 28.784 -19.550 -43.980 1.00 57.50 293 ASN A O 1
ATOM 2181 N N . ASP A 1 294 ? 30.483 -18.313 -43.165 1.00 55.22 294 ASP A N 1
ATOM 2182 C CA . ASP A 1 294 ? 30.477 -17.291 -44.220 1.00 55.22 294 ASP A CA 1
ATOM 2183 C C . ASP A 1 294 ? 30.866 -17.879 -45.600 1.00 55.22 294 ASP A C 1
ATOM 2185 O O . ASP A 1 294 ? 30.529 -17.309 -46.639 1.00 55.22 294 ASP A O 1
ATOM 2189 N N . GLN A 1 295 ? 31.545 -19.037 -45.615 1.00 50.41 295 GLN A N 1
ATOM 2190 C CA . GLN A 1 295 ? 32.008 -19.758 -46.809 1.00 50.41 295 GLN A CA 1
ATOM 2191 C C . GLN A 1 295 ? 31.137 -20.964 -47.215 1.00 50.41 295 GLN A C 1
ATOM 2193 O O . GLN A 1 295 ? 31.482 -21.661 -48.172 1.00 50.41 295 GLN A O 1
ATOM 2198 N N . LYS A 1 296 ? 30.004 -21.241 -46.546 1.00 48.91 296 LYS A N 1
ATOM 2199 C CA . LYS A 1 296 ? 29.123 -22.353 -46.954 1.00 48.91 296 LYS A CA 1
ATOM 2200 C C . LYS A 1 296 ? 28.530 -22.090 -48.350 1.00 48.91 296 LYS A C 1
ATOM 2202 O O . LYS A 1 296 ? 27.871 -21.066 -48.539 1.00 48.91 296 LYS A O 1
ATOM 2207 N N . PRO A 1 297 ? 28.717 -22.997 -49.330 1.00 46.09 297 PRO A N 1
ATOM 2208 C CA . PRO A 1 297 ? 28.206 -22.798 -50.682 1.00 46.09 297 PRO A CA 1
ATOM 2209 C C . PRO A 1 297 ? 26.672 -22.776 -50.682 1.00 46.09 297 PRO A C 1
ATOM 2211 O O . PRO A 1 297 ? 26.027 -23.678 -50.144 1.00 46.09 297 PRO A O 1
ATOM 2214 N N . LYS A 1 298 ? 26.087 -21.744 -51.302 1.00 48.34 298 LYS A N 1
ATOM 2215 C CA . LYS A 1 298 ? 24.636 -21.649 -51.519 1.00 48.34 298 LYS A CA 1
ATOM 2216 C C . LYS A 1 298 ? 24.160 -22.785 -52.450 1.00 48.34 298 LYS A C 1
ATOM 2218 O O . LYS A 1 298 ? 24.934 -23.244 -53.292 1.00 48.34 298 LYS A O 1
ATOM 2223 N N . PRO A 1 299 ? 22.903 -23.257 -52.355 1.00 50.41 299 PRO A N 1
ATOM 2224 C CA . PRO A 1 299 ? 22.355 -24.242 -53.289 1.00 50.41 299 PRO A CA 1
ATOM 2225 C C . PRO A 1 299 ? 22.433 -23.756 -54.748 1.00 50.41 299 PRO A C 1
ATOM 2227 O O . PRO A 1 299 ? 22.210 -22.582 -55.033 1.00 50.41 299 PRO A O 1
ATOM 2230 N N . ILE A 1 300 ? 22.660 -24.674 -55.697 1.00 44.69 300 ILE A N 1
ATOM 2231 C CA . ILE A 1 300 ? 22.864 -24.408 -57.144 1.00 44.69 300 ILE A CA 1
ATOM 2232 C C . ILE A 1 300 ? 21.777 -23.514 -57.791 1.00 44.69 300 ILE A C 1
ATOM 2234 O O . ILE A 1 300 ? 22.040 -22.845 -58.788 1.00 44.69 300 ILE A O 1
ATOM 2238 N N . LYS A 1 301 ? 20.565 -23.440 -57.224 1.00 46.00 301 LYS A N 1
ATOM 2239 C CA . LYS A 1 301 ? 19.477 -22.578 -57.724 1.00 46.00 301 LYS A CA 1
ATOM 2240 C C . LYS A 1 301 ? 19.655 -21.079 -57.420 1.00 46.00 301 LYS A C 1
A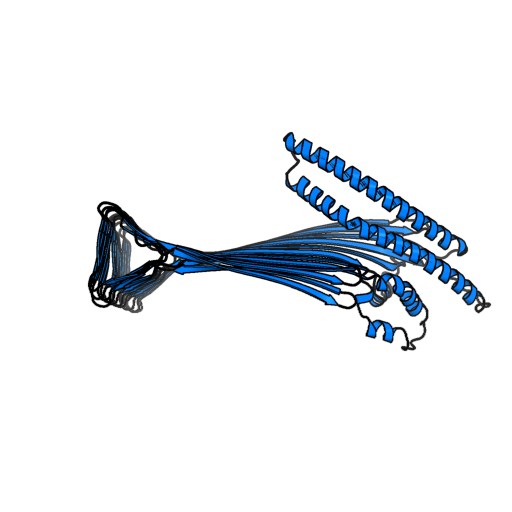TOM 2242 O O . LYS A 1 301 ? 19.058 -20.272 -58.124 1.00 46.00 301 LYS A O 1
ATOM 2247 N N . GLU A 1 302 ? 20.488 -20.698 -56.449 1.00 41.50 302 GLU A N 1
ATOM 2248 C CA . GLU A 1 302 ? 20.753 -19.293 -56.076 1.00 41.50 302 GLU A CA 1
ATOM 2249 C C . GLU A 1 302 ? 21.987 -18.691 -56.779 1.00 41.50 302 GLU A C 1
ATOM 2251 O O . GLU A 1 302 ? 22.194 -17.479 -56.749 1.00 41.50 302 GLU A O 1
ATOM 2256 N N . PHE A 1 303 ? 22.771 -19.509 -57.494 1.00 40.62 303 PHE A N 1
ATOM 2257 C CA . PHE A 1 303 ? 23.996 -19.092 -58.197 1.00 40.62 303 PHE A CA 1
ATOM 2258 C C . PHE A 1 303 ? 23.776 -18.112 -59.362 1.00 40.62 303 PHE A C 1
ATOM 2260 O O . PHE A 1 303 ? 24.741 -17.550 -59.874 1.00 40.62 303 PHE A O 1
ATOM 2267 N N . LYS A 1 304 ? 22.530 -17.889 -59.800 1.00 41.59 304 LYS A N 1
ATOM 2268 C CA . LYS A 1 304 ? 22.225 -16.995 -60.930 1.00 41.59 304 LYS A CA 1
ATOM 2269 C C . LYS A 1 304 ? 22.282 -15.497 -60.593 1.00 41.59 304 LYS A C 1
ATOM 2271 O O . LYS A 1 304 ? 22.243 -14.704 -61.527 1.00 41.59 304 LYS A O 1
ATOM 2276 N N . TYR A 1 305 ? 22.379 -15.108 -59.314 1.00 40.84 305 TYR A N 1
ATOM 2277 C CA . TYR A 1 305 ? 22.257 -13.696 -58.910 1.00 40.84 305 TYR A CA 1
ATOM 2278 C C . TYR A 1 305 ? 23.290 -13.184 -57.880 1.00 40.84 305 TYR A C 1
ATOM 2280 O O . TYR A 1 305 ? 23.389 -11.974 -57.709 1.00 40.84 305 TYR A O 1
ATOM 2288 N N . ASP A 1 306 ? 24.090 -14.039 -57.223 1.00 44.41 306 ASP A N 1
ATOM 2289 C CA . ASP A 1 306 ? 25.143 -13.608 -56.277 1.00 44.41 306 ASP A CA 1
ATOM 2290 C C . ASP A 1 306 ? 26.309 -14.619 -56.236 1.00 44.41 306 ASP A C 1
ATOM 2292 O O . ASP A 1 306 ? 26.195 -15.687 -55.636 1.00 44.41 306 ASP A O 1
ATOM 2296 N N . THR A 1 307 ? 27.425 -14.299 -56.905 1.00 45.50 307 THR A N 1
ATOM 2297 C CA . THR A 1 307 ? 28.612 -15.169 -57.087 1.00 45.50 307 THR A CA 1
ATOM 2298 C C . THR A 1 307 ? 29.785 -14.819 -56.159 1.00 45.50 307 THR A C 1
ATOM 2300 O O . THR A 1 307 ? 30.922 -15.227 -56.406 1.00 45.50 307 THR A O 1
ATOM 2303 N N . SER A 1 308 ? 29.541 -14.034 -55.106 1.00 48.00 308 SER A N 1
ATOM 2304 C CA . SER A 1 308 ? 30.595 -13.475 -54.255 1.00 48.00 308 SER A CA 1
ATOM 2305 C C . SER A 1 308 ? 30.759 -14.216 -52.923 1.00 48.00 308 SER A C 1
ATOM 2307 O O . SER A 1 308 ? 29.786 -14.468 -52.216 1.00 48.00 308 SER A O 1
ATOM 2309 N N . THR A 1 309 ? 31.999 -14.537 -52.545 1.00 52.44 309 THR A N 1
ATOM 2310 C CA . THR A 1 309 ? 32.350 -15.032 -51.207 1.00 52.44 309 THR A CA 1
ATOM 2311 C C . THR A 1 309 ? 32.780 -13.857 -50.328 1.00 52.44 309 THR A C 1
ATOM 2313 O O . THR A 1 309 ? 33.563 -12.999 -50.746 1.00 52.44 309 THR A O 1
ATOM 2316 N N . LYS A 1 310 ? 32.223 -13.762 -49.113 1.00 51.78 310 LYS A N 1
ATOM 2317 C CA . LYS A 1 310 ? 32.492 -12.688 -48.144 1.00 51.78 310 LYS A CA 1
ATOM 2318 C C . LYS A 1 310 ? 33.305 -13.261 -46.988 1.00 51.78 310 LYS A C 1
ATOM 2320 O O . LYS A 1 310 ? 32.856 -14.186 -46.332 1.00 51.78 310 LYS A O 1
ATOM 2325 N N . THR A 1 311 ? 34.455 -12.665 -46.705 1.00 53.28 311 THR A N 1
ATOM 2326 C CA . THR A 1 311 ? 35.298 -13.018 -45.560 1.00 53.28 311 THR A CA 1
ATOM 2327 C C . THR A 1 311 ? 35.320 -11.837 -44.602 1.00 53.28 311 THR A C 1
ATOM 2329 O O . THR A 1 311 ? 35.882 -10.784 -44.923 1.00 53.28 311 THR A O 1
ATOM 2332 N N . ARG A 1 312 ? 34.685 -11.971 -43.432 1.00 53.06 312 ARG A N 1
ATOM 2333 C CA . ARG A 1 312 ? 34.774 -10.961 -42.366 1.00 53.06 312 ARG A CA 1
ATOM 2334 C C . ARG A 1 312 ? 36.224 -10.801 -41.898 1.00 53.06 312 ARG A C 1
ATOM 2336 O O . ARG A 1 312 ? 36.990 -11.760 -41.913 1.00 53.06 312 ARG A O 1
ATOM 2343 N N . VAL A 1 313 ? 36.605 -9.590 -41.487 1.00 51.62 313 VAL A N 1
ATOM 2344 C CA . VAL A 1 313 ? 37.959 -9.291 -40.973 1.00 51.62 313 VAL A CA 1
ATOM 2345 C C . VAL A 1 313 ? 37.965 -8.585 -39.619 1.00 51.62 313 VAL A C 1
ATOM 2347 O O . VAL A 1 313 ? 38.947 -8.700 -38.893 1.00 51.62 313 VAL A O 1
ATOM 2350 N N . ALA A 1 314 ? 36.890 -7.879 -39.267 1.00 54.12 314 ALA A N 1
ATOM 2351 C CA . ALA A 1 314 ? 36.728 -7.236 -37.968 1.00 54.12 314 ALA A CA 1
ATOM 2352 C C . ALA A 1 314 ? 35.251 -6.933 -37.703 1.00 54.12 314 ALA A C 1
ATOM 2354 O O . ALA A 1 314 ? 34.542 -6.513 -38.622 1.00 54.12 314 ALA A O 1
ATOM 2355 N N . ASP A 1 315 ? 34.847 -7.071 -36.442 1.00 53.94 315 ASP A N 1
ATOM 2356 C CA . ASP A 1 315 ? 33.515 -6.744 -35.942 1.00 53.94 315 ASP A CA 1
ATOM 2357 C C . ASP A 1 315 ? 33.620 -5.755 -34.767 1.00 53.94 315 ASP A C 1
ATOM 2359 O O . ASP A 1 315 ? 34.467 -5.900 -33.879 1.00 53.94 315 ASP A O 1
ATOM 2363 N N . ALA A 1 316 ? 32.743 -4.755 -34.749 1.00 50.75 316 ALA A N 1
ATOM 2364 C CA . ALA A 1 316 ? 32.561 -3.820 -33.646 1.00 50.75 316 ALA A CA 1
ATOM 2365 C C . ALA A 1 316 ? 31.119 -3.893 -33.135 1.00 50.75 316 ALA A C 1
ATOM 2367 O O . ALA A 1 316 ? 30.171 -3.910 -33.922 1.00 50.75 316 ALA A O 1
ATOM 2368 N N . GLU A 1 317 ? 30.956 -3.920 -31.814 1.00 58.72 317 GLU A N 1
ATOM 2369 C CA . GLU A 1 317 ? 29.659 -4.088 -31.159 1.00 58.72 317 GLU A CA 1
ATOM 2370 C C . GLU A 1 317 ? 29.472 -3.068 -30.033 1.00 58.72 317 GLU A C 1
ATOM 2372 O O . GLU A 1 317 ? 30.380 -2.825 -29.232 1.00 58.72 317 GLU A O 1
ATOM 2377 N N . TYR A 1 318 ? 28.269 -2.507 -29.958 1.00 65.25 318 TYR A N 1
ATOM 2378 C CA . TYR A 1 318 ? 27.778 -1.680 -28.866 1.00 65.25 318 TYR A CA 1
ATOM 2379 C C . TYR A 1 318 ? 26.395 -2.169 -28.449 1.00 65.25 318 TYR A C 1
ATOM 2381 O O . TYR A 1 318 ? 25.523 -2.380 -29.293 1.00 65.25 318 TYR A O 1
ATOM 2389 N N . GLU A 1 319 ? 26.181 -2.282 -27.145 1.00 72.19 319 GLU A N 1
ATOM 2390 C CA . GLU A 1 319 ? 24.879 -2.589 -26.573 1.00 72.19 319 GLU A CA 1
ATOM 2391 C C . GLU A 1 319 ? 24.666 -1.784 -25.289 1.00 72.19 319 GLU A C 1
ATOM 2393 O O . GLU A 1 319 ? 25.558 -1.712 -24.443 1.00 72.19 319 GLU A O 1
ATOM 2398 N N . LYS A 1 320 ? 23.487 -1.179 -25.136 1.00 73.50 320 LYS A N 1
ATOM 2399 C CA . LYS A 1 320 ? 23.001 -0.579 -23.891 1.00 73.50 320 LYS A CA 1
ATOM 2400 C C . LYS A 1 320 ? 21.593 -1.093 -23.626 1.00 73.50 320 LYS A C 1
ATOM 2402 O O . LYS A 1 320 ? 20.700 -0.840 -24.429 1.00 73.50 320 LYS A O 1
ATOM 2407 N N . SER A 1 321 ? 21.408 -1.761 -22.499 1.00 81.19 321 SER A N 1
ATOM 2408 C CA . SER A 1 321 ? 20.108 -2.173 -21.979 1.00 81.19 321 SER A CA 1
ATOM 2409 C C . SER A 1 321 ? 19.806 -1.390 -20.705 1.00 81.19 321 SER A C 1
ATOM 2411 O O . SER A 1 321 ? 20.696 -1.218 -19.868 1.00 81.19 321 SER A O 1
ATOM 2413 N N . THR A 1 322 ? 18.579 -0.895 -20.572 1.00 80.06 322 THR A N 1
ATOM 2414 C CA . THR A 1 322 ? 18.053 -0.312 -19.336 1.00 80.06 322 THR A CA 1
ATOM 2415 C C . THR A 1 322 ? 16.727 -0.969 -18.987 1.00 80.06 322 THR A C 1
ATOM 2417 O O . THR A 1 322 ? 15.885 -1.149 -19.867 1.00 80.06 322 THR A O 1
ATOM 2420 N N . THR A 1 323 ? 16.546 -1.333 -17.724 1.00 93.94 323 THR A N 1
ATOM 2421 C CA . THR A 1 323 ? 15.275 -1.812 -17.175 1.00 93.94 323 THR A CA 1
ATOM 2422 C C . THR A 1 323 ? 14.968 -0.993 -15.938 1.00 93.94 323 THR A C 1
ATOM 2424 O O . THR A 1 323 ? 15.788 -0.970 -15.032 1.00 93.94 323 THR A O 1
ATOM 2427 N N . ASP A 1 324 ? 13.810 -0.355 -15.904 1.00 93.94 324 ASP A N 1
ATOM 2428 C CA . ASP A 1 324 ? 13.297 0.375 -14.752 1.00 93.94 324 ASP A CA 1
ATOM 2429 C C . ASP A 1 324 ? 12.015 -0.318 -14.291 1.00 93.94 324 ASP A C 1
ATOM 2431 O O . ASP A 1 324 ? 11.176 -0.683 -15.120 1.00 93.94 324 ASP A O 1
ATOM 2435 N N . VAL A 1 325 ? 11.875 -0.519 -12.986 1.00 95.94 325 VAL A N 1
ATOM 2436 C CA . VAL A 1 325 ? 10.696 -1.116 -12.357 1.00 95.94 325 VAL A CA 1
ATOM 2437 C C . VAL A 1 325 ? 10.225 -0.195 -11.244 1.00 95.94 325 VAL A C 1
ATOM 2439 O O . VAL A 1 325 ? 11.036 0.270 -10.445 1.00 95.94 325 VAL A O 1
ATOM 2442 N N . ALA A 1 326 ? 8.922 0.043 -11.168 1.00 97.12 326 ALA A N 1
ATOM 2443 C CA . ALA A 1 326 ? 8.270 0.655 -10.019 1.00 97.12 326 ALA A CA 1
ATOM 2444 C C . ALA A 1 326 ? 7.048 -0.187 -9.649 1.00 97.12 326 ALA A C 1
ATOM 2446 O O . ALA A 1 326 ? 6.315 -0.621 -10.528 1.00 97.12 326 ALA A O 1
ATOM 2447 N N . SER A 1 327 ? 6.827 -0.455 -8.369 1.00 97.50 327 SER A N 1
ATOM 2448 C CA . SER A 1 327 ? 5.652 -1.201 -7.927 1.00 97.50 327 SER A CA 1
ATOM 2449 C C . SER A 1 327 ? 5.183 -0.748 -6.557 1.00 97.50 327 SER A C 1
ATOM 2451 O O . SER A 1 327 ? 6.015 -0.529 -5.672 1.00 97.50 327 SER A O 1
ATOM 2453 N N . THR A 1 328 ? 3.870 -0.714 -6.368 1.00 97.75 328 THR A N 1
ATOM 2454 C CA . THR A 1 328 ? 3.222 -0.490 -5.075 1.00 97.75 328 THR A CA 1
ATOM 2455 C C . THR A 1 328 ? 2.430 -1.734 -4.699 1.00 97.75 328 THR A C 1
ATOM 2457 O O . THR A 1 328 ? 1.731 -2.299 -5.537 1.00 97.75 328 THR A O 1
ATOM 2460 N N . LYS A 1 329 ? 2.545 -2.181 -3.447 1.00 98.12 329 LYS A N 1
ATOM 2461 C CA . LYS A 1 329 ? 1.787 -3.311 -2.902 1.00 98.12 329 LYS A CA 1
ATOM 2462 C C . LYS A 1 329 ? 1.023 -2.916 -1.653 1.00 98.12 329 LYS A C 1
ATOM 2464 O O . LYS A 1 329 ? 1.626 -2.457 -0.682 1.00 98.12 329 LYS A O 1
ATOM 2469 N N . ALA A 1 330 ? -0.279 -3.146 -1.657 1.00 97.38 330 ALA A N 1
ATOM 2470 C CA . ALA A 1 330 ? -1.152 -2.912 -0.527 1.00 97.38 330 ALA A CA 1
ATOM 2471 C C . ALA A 1 330 ? -0.863 -3.898 0.616 1.00 97.38 330 ALA A C 1
ATOM 2473 O O . ALA A 1 330 ? -0.707 -5.102 0.418 1.00 97.38 330 ALA A O 1
ATOM 2474 N N . ILE A 1 331 ? -0.835 -3.381 1.841 1.00 98.06 331 ILE A N 1
ATOM 2475 C CA . ILE A 1 331 ? -0.715 -4.147 3.080 1.00 98.06 331 ILE A CA 1
ATOM 2476 C C . ILE A 1 331 ? -1.944 -3.845 3.931 1.00 98.06 331 ILE A C 1
ATOM 2478 O O . ILE A 1 331 ? -2.082 -2.745 4.461 1.00 98.06 331 ILE A O 1
ATOM 2482 N N . SER A 1 332 ? -2.851 -4.809 4.054 1.00 98.38 332 SER A N 1
ATOM 2483 C CA . SER A 1 332 ? -4.127 -4.615 4.744 1.00 98.38 332 SER A CA 1
ATOM 2484 C C . SER A 1 332 ? -3.968 -4.190 6.203 1.00 98.38 332 SER A C 1
ATOM 2486 O O . SER A 1 332 ? -3.150 -4.753 6.936 1.00 98.38 332 SER A O 1
ATOM 2488 N N . SER A 1 333 ? -4.828 -3.270 6.645 1.00 98.69 333 SER A N 1
ATOM 2489 C CA . SER A 1 333 ? -5.117 -3.094 8.071 1.00 98.69 333 SER A CA 1
ATOM 2490 C C . SER A 1 333 ? -5.960 -4.259 8.572 1.00 98.69 333 SER A C 1
ATOM 2492 O O . SER A 1 333 ? -6.842 -4.739 7.859 1.00 98.69 333 SER A O 1
ATOM 2494 N N . ASN A 1 334 ? -5.695 -4.724 9.792 1.00 98.69 334 ASN A N 1
ATOM 2495 C CA . ASN A 1 334 ? -6.361 -5.901 10.351 1.00 98.69 334 ASN A CA 1
ATOM 2496 C C . ASN A 1 334 ? -7.025 -5.547 11.676 1.00 98.69 334 ASN A C 1
ATOM 2498 O O . ASN A 1 334 ? -6.340 -5.228 12.643 1.00 98.69 334 ASN A O 1
ATOM 2502 N N . LEU A 1 335 ? -8.350 -5.631 11.732 1.00 98.81 335 LEU A N 1
ATOM 2503 C CA . LEU A 1 335 ? -9.145 -5.483 12.945 1.00 98.81 335 LEU A CA 1
ATOM 2504 C C . LEU A 1 335 ? -9.682 -6.859 13.333 1.00 98.81 335 LEU A C 1
ATOM 2506 O O . LEU A 1 335 ? -10.467 -7.446 12.592 1.00 98.81 335 LEU A O 1
ATOM 2510 N N . VAL A 1 336 ? -9.260 -7.377 14.486 1.00 98.81 336 VAL A N 1
ATOM 2511 C CA . VAL A 1 336 ? -9.639 -8.717 14.953 1.00 98.81 336 VAL A CA 1
ATOM 2512 C C . VAL A 1 336 ? -10.244 -8.648 16.351 1.00 98.81 336 VAL A C 1
ATOM 2514 O O . VAL A 1 336 ? -9.573 -8.260 17.304 1.00 98.81 336 VAL A O 1
ATOM 2517 N N . SER A 1 337 ? -11.492 -9.082 16.500 1.00 98.69 337 SER A N 1
ATOM 2518 C CA . SER A 1 337 ? -12.174 -9.166 17.793 1.00 98.69 337 SER A CA 1
ATOM 2519 C C . SER A 1 337 ? -12.684 -10.582 18.053 1.00 98.69 337 SER A C 1
ATOM 2521 O O . SER A 1 337 ? -13.274 -11.228 17.187 1.00 98.69 337 SER A O 1
ATOM 2523 N N . ASP A 1 338 ? -12.486 -11.065 19.281 1.00 98.69 338 ASP A N 1
ATOM 2524 C CA . ASP A 1 338 ? -13.074 -12.329 19.740 1.00 98.69 338 ASP A CA 1
ATOM 2525 C C . ASP A 1 338 ? -14.582 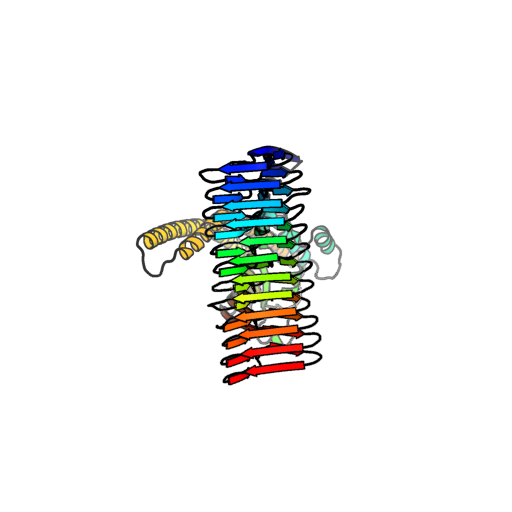-12.212 20.067 1.00 98.69 338 ASP A C 1
ATOM 2527 O O . ASP A 1 338 ? -15.209 -13.235 20.338 1.00 98.69 338 ASP A O 1
ATOM 2531 N N . LYS A 1 339 ? -15.162 -11.004 20.006 1.00 98.75 339 LYS A N 1
ATOM 2532 C CA . LYS A 1 339 ? -16.606 -10.731 20.059 1.00 98.75 339 LYS A CA 1
ATOM 2533 C C . LYS A 1 339 ? -17.013 -9.876 18.862 1.00 98.75 339 LYS A C 1
ATOM 2535 O O . LYS A 1 339 ? -17.039 -10.418 17.757 1.00 98.75 339 LYS A O 1
ATOM 2540 N N . ASN A 1 340 ? -17.299 -8.585 19.062 1.00 98.88 340 ASN A N 1
ATOM 2541 C CA . ASN A 1 340 ? -17.862 -7.696 18.052 1.00 98.88 340 ASN A CA 1
ATOM 2542 C C . ASN A 1 340 ? -16.872 -6.621 17.578 1.00 98.88 340 ASN A C 1
ATOM 2544 O O . ASN A 1 340 ? -16.061 -6.099 18.346 1.00 98.88 340 ASN A O 1
ATOM 2548 N N . ILE A 1 341 ? -17.004 -6.211 16.316 1.00 98.94 341 ILE A N 1
ATOM 2549 C CA . ILE A 1 341 ? -16.412 -4.975 15.787 1.00 98.94 341 ILE A CA 1
ATOM 2550 C C . ILE A 1 341 ? -17.546 -3.983 15.540 1.00 98.94 341 ILE A C 1
ATOM 2552 O O . ILE A 1 341 ? -18.411 -4.216 14.700 1.00 98.94 341 ILE A O 1
ATOM 2556 N N . ASN A 1 342 ? -17.531 -2.859 16.254 1.00 98.94 342 ASN A N 1
ATOM 2557 C CA . ASN A 1 342 ? -18.578 -1.843 16.202 1.00 98.94 342 ASN A CA 1
ATOM 2558 C C . ASN A 1 342 ? -18.014 -0.517 15.678 1.00 98.94 342 ASN A C 1
ATOM 2560 O O . ASN A 1 342 ? -17.348 0.204 16.425 1.00 98.94 342 ASN A O 1
ATOM 2564 N N . LEU A 1 343 ? -18.317 -0.169 14.425 1.00 98.88 343 LEU A N 1
ATOM 2565 C CA . LEU A 1 343 ? -17.993 1.128 13.827 1.00 98.88 343 LEU A CA 1
ATOM 2566 C C . LEU A 1 343 ? -19.243 2.010 13.846 1.00 98.88 343 LEU A C 1
ATOM 2568 O O . LEU A 1 343 ? -20.208 1.749 13.133 1.00 98.88 343 LEU A O 1
ATOM 2572 N N . ASN A 1 344 ? -19.235 3.043 14.688 1.00 98.81 344 ASN A N 1
ATOM 2573 C CA . ASN A 1 344 ? -20.341 3.986 14.817 1.00 98.81 344 ASN A CA 1
ATOM 2574 C C . ASN A 1 344 ? -19.869 5.390 14.428 1.00 98.81 344 ASN A C 1
ATOM 2576 O O . ASN A 1 344 ? -19.167 6.044 15.207 1.00 98.81 344 ASN A O 1
ATOM 2580 N N . ALA A 1 345 ? -20.288 5.844 13.253 1.00 98.69 345 ALA A N 1
ATOM 2581 C CA . ALA A 1 345 ? -20.006 7.170 12.723 1.00 98.69 345 ALA A CA 1
ATOM 2582 C C . ALA A 1 345 ? -21.267 8.049 12.742 1.00 98.69 345 ALA A C 1
ATOM 2584 O O . ALA A 1 345 ? -22.391 7.557 12.599 1.00 98.69 345 ALA A O 1
ATOM 2585 N N . ASN A 1 346 ? -21.107 9.360 12.926 1.00 98.31 346 ASN A N 1
ATOM 2586 C CA . ASN A 1 346 ? -22.201 10.287 12.625 1.00 98.31 346 ASN A CA 1
ATOM 2587 C C . ASN A 1 346 ? -22.285 10.536 11.112 1.00 98.31 346 ASN A C 1
ATOM 2589 O O . ASN A 1 346 ? -23.382 10.537 10.572 1.00 98.31 346 ASN A O 1
ATOM 2593 N N . GLU A 1 347 ? -21.138 10.672 10.458 1.00 98.44 347 GLU A N 1
ATOM 2594 C CA . GLU A 1 347 ? -20.938 10.838 9.022 1.00 98.44 347 GLU A CA 1
ATOM 2595 C C . GLU A 1 347 ? -20.367 9.530 8.440 1.00 98.44 347 GLU A C 1
ATOM 2597 O O . GLU A 1 347 ? -20.963 8.473 8.631 1.00 98.44 347 GLU A O 1
ATOM 2602 N N . GLU A 1 348 ? -19.269 9.564 7.690 1.00 97.44 348 GLU A N 1
ATOM 2603 C CA . GLU A 1 348 ? -18.849 8.477 6.798 1.00 97.44 348 GLU A CA 1
ATOM 2604 C C . GLU A 1 348 ? -18.122 7.318 7.503 1.00 97.44 348 GLU A C 1
ATOM 2606 O O . GLU A 1 348 ? -17.404 7.513 8.490 1.00 97.44 348 GLU A O 1
ATOM 2611 N N . ILE A 1 349 ? -18.295 6.101 6.969 1.00 98.94 349 ILE A N 1
ATOM 2612 C CA . ILE A 1 349 ? -17.442 4.939 7.261 1.00 98.94 349 ILE A CA 1
ATOM 2613 C C . ILE A 1 349 ? -16.826 4.450 5.949 1.00 98.94 349 ILE A C 1
ATOM 2615 O O . ILE A 1 349 ? -17.543 3.897 5.117 1.00 98.94 349 ILE A O 1
ATOM 2619 N N . GLY A 1 350 ? -15.512 4.589 5.801 1.00 98.88 350 GLY A N 1
ATOM 2620 C CA . GLY A 1 350 ? -14.744 4.044 4.686 1.00 98.88 350 GLY A CA 1
ATOM 2621 C C . GLY A 1 350 ? -13.841 2.887 5.120 1.00 98.88 350 GLY A C 1
ATOM 2622 O O . GLY A 1 350 ? -13.176 2.930 6.162 1.00 98.88 350 GLY A O 1
ATOM 2623 N N . ILE A 1 351 ? -13.850 1.806 4.340 1.00 98.94 351 ILE A N 1
ATOM 2624 C CA . ILE A 1 351 ? -13.011 0.620 4.532 1.00 98.94 351 ILE A CA 1
ATOM 2625 C C . ILE A 1 351 ? -12.360 0.271 3.195 1.00 98.94 351 ILE A C 1
ATOM 2627 O O . ILE A 1 351 ? -13.038 -0.201 2.286 1.00 98.94 351 ILE A O 1
ATOM 2631 N N . THR A 1 352 ? -11.043 0.435 3.090 1.00 98.81 352 THR A N 1
ATOM 2632 C CA . THR A 1 352 ? -10.286 0.201 1.852 1.00 98.81 352 THR A CA 1
ATOM 2633 C C . THR A 1 352 ? -9.183 -0.837 2.063 1.00 98.81 352 THR A C 1
ATOM 2635 O O . THR A 1 352 ? -8.353 -0.707 2.966 1.00 98.81 352 THR A O 1
ATOM 2638 N N . GLY A 1 353 ? -9.172 -1.893 1.242 1.00 98.31 353 GLY A N 1
ATOM 2639 C CA . GLY A 1 353 ? -8.154 -2.955 1.246 1.00 98.31 353 GLY A CA 1
ATOM 2640 C C . GLY A 1 353 ? -7.886 -3.622 2.603 1.00 98.31 353 GLY A C 1
ATOM 2641 O O . GLY A 1 353 ? -6.751 -4.030 2.862 1.00 98.31 353 GLY A O 1
ATOM 2642 N N . SER A 1 354 ? -8.881 -3.683 3.493 1.00 98.88 354 SER A N 1
ATOM 2643 C CA . SER A 1 354 ? -8.695 -4.011 4.917 1.00 98.88 354 SER A CA 1
ATOM 2644 C C . SER A 1 354 ? -9.477 -5.249 5.362 1.00 98.88 354 SER A C 1
ATOM 2646 O O . SER A 1 354 ? -10.462 -5.641 4.739 1.00 98.88 354 SER A O 1
ATOM 2648 N N . ASN A 1 355 ? -9.039 -5.867 6.462 1.00 98.88 355 ASN A N 1
ATOM 2649 C CA . ASN A 1 355 ? -9.638 -7.076 7.025 1.00 98.88 355 ASN A CA 1
ATOM 2650 C C . ASN A 1 355 ? -10.300 -6.779 8.374 1.00 98.88 355 ASN A C 1
ATOM 2652 O O . ASN A 1 355 ? -9.630 -6.356 9.317 1.00 98.88 355 ASN A O 1
ATOM 2656 N N . LEU A 1 356 ? -11.597 -7.050 8.485 1.00 98.88 356 LEU A N 1
ATOM 2657 C CA . LEU A 1 356 ? -12.361 -6.994 9.730 1.00 98.88 356 LEU A CA 1
ATOM 2658 C C . LEU A 1 356 ? -12.856 -8.404 10.056 1.00 98.88 356 LEU A C 1
ATOM 2660 O O . LEU A 1 356 ? -13.603 -9.005 9.284 1.00 98.88 356 LEU A O 1
ATOM 2664 N N . ILE A 1 357 ? -12.436 -8.939 11.199 1.00 98.88 357 ILE A N 1
ATOM 2665 C CA . ILE A 1 357 ? -12.740 -10.307 11.622 1.00 98.88 357 ILE A CA 1
ATOM 2666 C C . ILE A 1 357 ? -13.306 -10.276 13.040 1.00 98.88 357 ILE A C 1
ATOM 2668 O O . ILE A 1 357 ? -12.594 -9.966 13.995 1.00 98.88 357 ILE A O 1
ATOM 2672 N N . ALA A 1 358 ? -14.577 -10.633 13.174 1.00 98.81 358 ALA A N 1
ATOM 2673 C CA . ALA A 1 358 ? -15.276 -10.774 14.446 1.00 98.81 358 ALA A CA 1
ATOM 2674 C C . ALA A 1 358 ? -15.737 -12.228 14.623 1.00 98.81 358 ALA A C 1
ATOM 2676 O O . ALA A 1 358 ? -16.030 -12.914 13.643 1.00 98.81 358 ALA A O 1
ATOM 2677 N N . LYS A 1 359 ? -15.822 -12.729 15.858 1.00 98.62 359 LYS A N 1
ATOM 2678 C CA . LYS A 1 359 ? -16.460 -14.038 16.110 1.00 98.62 359 LYS A CA 1
ATOM 2679 C C . LYS A 1 359 ? -17.973 -13.927 16.252 1.00 98.62 359 LYS A C 1
ATOM 2681 O O . LYS A 1 359 ? -18.673 -14.881 15.922 1.00 98.62 359 LYS A O 1
ATOM 2686 N N . GLU A 1 360 ? -18.450 -12.788 16.740 1.00 98.75 360 GLU A N 1
ATOM 2687 C CA . GLU A 1 360 ? -19.864 -12.446 16.851 1.00 98.75 360 GLU A CA 1
ATOM 2688 C C . GLU A 1 360 ? -20.220 -11.498 15.701 1.00 98.75 360 GLU A C 1
ATOM 2690 O O . GLU A 1 360 ? -20.311 -11.957 14.565 1.00 98.75 360 GLU A O 1
ATOM 2695 N N . ASP A 1 361 ? -20.364 -10.197 15.933 1.00 98.81 361 ASP A N 1
ATOM 2696 C CA . ASP A 1 361 ? -20.938 -9.295 14.936 1.00 98.81 361 ASP A CA 1
ATOM 2697 C C . ASP A 1 361 ? -19.941 -8.255 14.409 1.00 98.81 361 ASP A C 1
ATOM 2699 O O . ASP A 1 361 ? -19.097 -7.730 15.137 1.00 98.81 361 ASP A O 1
ATOM 2703 N N . ILE A 1 362 ? -20.071 -7.904 13.130 1.00 98.94 362 ILE A N 1
ATOM 2704 C CA . ILE A 1 362 ? -19.536 -6.656 12.574 1.00 98.94 362 ILE A CA 1
ATOM 2705 C C . ILE A 1 362 ? -20.714 -5.708 12.371 1.00 98.94 362 ILE A C 1
ATOM 2707 O O . ILE A 1 362 ? -21.605 -5.992 11.573 1.00 98.94 362 ILE A O 1
ATOM 2711 N N . ASN A 1 363 ? -20.702 -4.572 13.064 1.00 98.94 363 ASN A N 1
ATOM 2712 C CA . ASN A 1 363 ? -21.732 -3.542 12.985 1.00 98.94 363 ASN A CA 1
ATOM 2713 C C . ASN A 1 363 ? -21.141 -2.257 12.397 1.00 98.94 363 ASN A C 1
ATOM 2715 O O . ASN A 1 363 ? -20.320 -1.604 13.042 1.00 98.94 363 ASN A O 1
ATOM 2719 N N . LEU A 1 364 ? -21.579 -1.886 11.194 1.00 98.94 364 LEU A N 1
ATOM 2720 C CA . LEU A 1 364 ? -21.237 -0.631 10.524 1.00 98.94 364 LEU A CA 1
ATOM 2721 C C . LEU A 1 364 ? -22.462 0.285 10.540 1.00 98.94 364 LEU A C 1
ATOM 2723 O O . LEU A 1 364 ? -23.459 0.000 9.875 1.00 98.94 364 LEU A O 1
ATOM 2727 N N . ILE A 1 365 ? -22.412 1.359 11.325 1.00 98.88 365 ILE A N 1
ATOM 2728 C CA . ILE A 1 365 ? -23.547 2.262 11.530 1.00 98.88 365 ILE A CA 1
ATOM 2729 C C . ILE A 1 365 ? -23.107 3.702 11.266 1.00 98.88 365 ILE A C 1
ATOM 2731 O O . ILE A 1 365 ? -22.393 4.287 12.080 1.00 98.88 365 ILE A O 1
ATOM 2735 N N . SER A 1 366 ? -23.584 4.278 10.163 1.00 98.69 366 SER A N 1
ATOM 2736 C CA . SER A 1 366 ? -23.497 5.712 9.871 1.00 98.69 366 SER A CA 1
ATOM 2737 C C . SER A 1 366 ? -24.860 6.365 10.101 1.00 98.69 366 SER A C 1
ATOM 2739 O O . SER A 1 366 ? -25.895 5.811 9.723 1.00 98.69 366 SER A O 1
ATOM 2741 N N . LYS A 1 367 ? -24.891 7.538 10.744 1.00 98.19 367 LYS A N 1
ATOM 2742 C CA . LYS A 1 367 ? -26.155 8.251 11.000 1.00 98.19 367 LYS A CA 1
ATOM 2743 C C . LYS A 1 367 ? -26.586 9.157 9.857 1.00 98.19 367 LYS A C 1
ATOM 2745 O O . LYS A 1 367 ? -27.786 9.286 9.663 1.00 98.19 367 LYS A O 1
ATOM 2750 N N . ASN A 1 368 ? -25.648 9.790 9.155 1.00 97.38 368 ASN A N 1
ATOM 2751 C CA . ASN A 1 368 ? -25.929 10.894 8.237 1.00 97.38 368 ASN A CA 1
ATOM 2752 C C . ASN A 1 368 ? -25.146 10.833 6.916 1.00 97.38 368 ASN A C 1
ATOM 2754 O O . ASN A 1 368 ? -25.388 11.698 6.077 1.00 97.38 368 ASN A O 1
ATOM 2758 N N . ALA A 1 369 ? -24.287 9.832 6.677 1.00 98.06 369 ALA A N 1
ATOM 2759 C CA . ALA A 1 369 ? -23.508 9.740 5.434 1.00 98.06 369 ALA A CA 1
ATOM 2760 C C . ALA A 1 369 ? -23.326 8.296 4.936 1.00 98.06 369 ALA A C 1
ATOM 2762 O O . ALA A 1 369 ? -24.035 7.384 5.361 1.00 98.06 369 ALA A O 1
ATOM 2763 N N . ASN A 1 370 ? -22.427 8.099 3.977 1.00 98.56 370 ASN A N 1
ATOM 2764 C CA . ASN A 1 370 ? -22.263 6.834 3.270 1.00 98.56 370 ASN A CA 1
ATOM 2765 C C . ASN A 1 370 ? -21.455 5.800 4.068 1.00 98.56 370 ASN A C 1
ATOM 2767 O O . ASN A 1 370 ? -20.749 6.124 5.028 1.00 98.56 370 ASN A O 1
ATOM 2771 N N . ILE A 1 371 ? -21.576 4.541 3.645 1.00 98.94 371 ILE A N 1
ATOM 2772 C CA . ILE A 1 371 ? -20.691 3.449 4.061 1.00 98.94 371 ILE A CA 1
ATOM 2773 C C . ILE A 1 371 ? -20.058 2.841 2.809 1.00 98.94 371 ILE A C 1
ATOM 2775 O O . ILE A 1 371 ? -20.762 2.221 2.010 1.00 98.94 371 ILE A O 1
ATOM 2779 N N . ASP A 1 372 ? -18.741 2.960 2.678 1.00 98.88 372 ASP A N 1
ATOM 2780 C CA . ASP A 1 372 ? -17.989 2.485 1.520 1.00 98.88 372 ASP A CA 1
ATOM 2781 C C . ASP A 1 372 ? -17.014 1.363 1.912 1.00 98.88 372 ASP A C 1
ATOM 2783 O O . ASP A 1 372 ? -16.190 1.500 2.814 1.00 98.88 372 ASP A O 1
ATOM 2787 N N . ILE A 1 373 ? -17.118 0.221 1.229 1.00 98.94 373 ILE A N 1
ATOM 2788 C CA . ILE A 1 373 ? -16.267 -0.963 1.407 1.00 98.94 373 ILE A CA 1
ATOM 2789 C C . ILE A 1 373 ? -15.598 -1.265 0.067 1.00 98.94 373 ILE A C 1
ATOM 2791 O O . ILE A 1 373 ? -16.208 -1.818 -0.851 1.00 98.94 373 ILE A O 1
ATOM 2795 N N . LEU A 1 374 ? -14.340 -0.869 -0.063 1.00 98.81 374 LEU A N 1
ATOM 2796 C CA . LEU A 1 374 ? -13.630 -0.785 -1.330 1.00 98.81 374 LEU A CA 1
ATOM 2797 C C . LEU A 1 374 ? -12.404 -1.700 -1.347 1.00 98.81 374 LEU A C 1
ATOM 2799 O O . LEU A 1 374 ? -11.765 -1.971 -0.326 1.00 98.81 374 LEU A O 1
ATOM 2803 N N . ASN A 1 375 ? -12.053 -2.173 -2.536 1.00 98.50 375 ASN A N 1
ATOM 2804 C CA . ASN A 1 375 ? -10.782 -2.834 -2.778 1.00 98.50 375 ASN A CA 1
ATOM 2805 C C . ASN A 1 375 ? -9.627 -1.817 -2.750 1.00 98.50 375 ASN A C 1
ATOM 2807 O O . ASN A 1 375 ? -9.810 -0.647 -3.077 1.00 98.50 375 ASN A O 1
ATOM 2811 N N . SER A 1 376 ? -8.422 -2.281 -2.438 1.00 98.19 376 SER A N 1
ATOM 2812 C CA . SER A 1 376 ? -7.183 -1.570 -2.764 1.00 98.19 376 SER A CA 1
ATOM 2813 C C . SER A 1 376 ? -6.576 -2.119 -4.057 1.00 98.19 376 SER A C 1
ATOM 2815 O O . SER A 1 376 ? -7.152 -3.009 -4.695 1.00 98.19 376 SER A O 1
ATOM 2817 N N . THR A 1 377 ? -5.433 -1.581 -4.481 1.00 97.75 377 THR A N 1
ATOM 2818 C CA . THR A 1 377 ? -4.759 -1.995 -5.718 1.00 97.75 377 THR A CA 1
ATOM 2819 C C . THR A 1 377 ? -3.251 -2.094 -5.540 1.00 97.75 377 THR A C 1
ATOM 2821 O O . THR A 1 377 ? -2.636 -1.185 -4.989 1.00 97.75 377 THR A O 1
ATOM 2824 N N . ASP A 1 378 ? -2.665 -3.155 -6.082 1.00 98.31 378 ASP A N 1
ATOM 2825 C CA . ASP A 1 378 ? -1.239 -3.260 -6.363 1.00 98.31 378 ASP A CA 1
ATOM 2826 C C . ASP A 1 378 ? -0.965 -2.752 -7.777 1.00 98.31 378 ASP A C 1
ATOM 2828 O O . ASP A 1 378 ? -1.773 -2.964 -8.685 1.00 98.31 378 ASP A O 1
ATOM 2832 N N . THR A 1 379 ? 0.186 -2.119 -7.979 1.00 97.56 379 THR A N 1
ATOM 2833 C CA . THR A 1 379 ? 0.635 -1.641 -9.290 1.00 97.56 379 THR A CA 1
ATOM 2834 C C . THR A 1 379 ? 2.040 -2.147 -9.590 1.00 97.56 379 THR A C 1
ATOM 2836 O O . THR A 1 379 ? 2.861 -2.307 -8.686 1.00 97.56 379 THR A O 1
ATOM 2839 N N . THR A 1 380 ? 2.340 -2.430 -10.856 1.00 98.12 380 THR A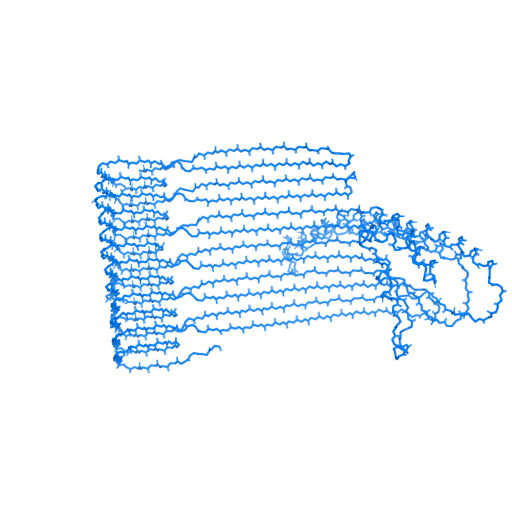 N 1
ATOM 2840 C CA . THR A 1 380 ? 3.696 -2.737 -11.329 1.00 98.12 380 THR A CA 1
ATOM 2841 C C . THR A 1 380 ? 3.917 -2.132 -12.711 1.00 98.12 380 THR A C 1
ATOM 2843 O O . THR A 1 380 ? 3.275 -2.513 -13.685 1.00 98.12 380 THR A O 1
ATOM 2846 N N . ASP A 1 381 ? 4.866 -1.210 -12.792 1.00 96.50 381 ASP A N 1
ATOM 2847 C CA . ASP A 1 381 ? 5.336 -0.552 -14.001 1.00 96.50 381 ASP A CA 1
ATOM 2848 C C . ASP A 1 381 ? 6.723 -1.068 -14.365 1.00 96.50 381 ASP A C 1
ATOM 2850 O O . ASP A 1 381 ? 7.634 -1.081 -13.536 1.00 96.50 381 ASP A O 1
ATOM 2854 N N . ILE A 1 382 ? 6.908 -1.467 -15.622 1.00 96.38 382 ILE A N 1
ATOM 2855 C CA . ILE A 1 382 ? 8.198 -1.912 -16.152 1.00 96.38 382 ILE A CA 1
ATOM 2856 C C . ILE A 1 382 ? 8.484 -1.152 -17.441 1.00 96.38 382 ILE A C 1
ATOM 2858 O O . ILE A 1 382 ? 7.691 -1.164 -18.379 1.00 96.38 382 ILE A O 1
ATOM 2862 N N . SER A 1 383 ? 9.653 -0.526 -17.519 1.00 94.81 383 SER A N 1
ATOM 2863 C CA . SER A 1 383 ? 10.154 0.145 -18.716 1.00 94.81 383 SER A CA 1
ATOM 2864 C C . SER A 1 383 ? 11.483 -0.476 -19.118 1.00 94.81 383 SER A C 1
ATOM 2866 O O . SER A 1 383 ? 12.436 -0.491 -18.347 1.00 94.81 383 SER A O 1
ATOM 2868 N N . LYS A 1 384 ? 11.570 -0.992 -20.340 1.00 93.12 384 LYS A N 1
ATOM 2869 C CA . LYS A 1 384 ? 12.776 -1.600 -20.904 1.00 93.12 384 LYS A CA 1
ATOM 2870 C C . LYS A 1 384 ? 13.197 -0.845 -22.148 1.00 93.12 384 LYS A C 1
ATOM 2872 O O . LYS A 1 384 ? 12.378 -0.555 -23.015 1.00 93.12 384 LYS A O 1
ATOM 2877 N N . THR A 1 385 ? 14.483 -0.540 -22.271 1.00 82.56 385 THR A N 1
ATOM 2878 C CA . THR A 1 385 ? 15.062 0.017 -23.497 1.00 82.56 385 THR A CA 1
ATOM 2879 C C . THR A 1 385 ? 16.323 -0.744 -23.864 1.00 82.56 385 THR A C 1
ATOM 2881 O O . THR A 1 385 ? 17.240 -0.851 -23.057 1.00 82.56 385 THR A O 1
ATOM 2884 N N . LEU A 1 386 ? 16.409 -1.202 -25.110 1.00 81.56 386 LEU A N 1
ATOM 2885 C CA . LEU A 1 386 ? 17.621 -1.765 -25.692 1.00 81.56 386 LEU A CA 1
ATOM 2886 C C . LEU A 1 386 ? 18.086 -0.869 -26.836 1.00 81.56 386 LEU A C 1
ATOM 2888 O O . LEU A 1 386 ? 17.307 -0.473 -27.700 1.00 81.56 386 LEU A O 1
ATOM 2892 N N . LYS A 1 387 ? 19.376 -0.553 -26.860 1.00 70.19 387 LYS A N 1
ATOM 2893 C CA . LYS A 1 387 ? 20.059 0.084 -27.984 1.00 70.19 387 LYS A CA 1
ATOM 2894 C C . LYS A 1 387 ? 21.225 -0.809 -28.383 1.00 70.19 387 LYS A C 1
ATOM 2896 O O . LYS A 1 387 ? 22.110 -1.055 -27.571 1.00 70.19 387 LYS A O 1
ATOM 2901 N N . GLN A 1 388 ? 21.245 -1.257 -29.627 1.00 72.38 388 GLN A N 1
ATOM 2902 C CA . GLN A 1 388 ? 22.292 -2.088 -30.206 1.00 72.38 388 GLN A CA 1
ATOM 2903 C C . GLN A 1 388 ? 22.837 -1.434 -31.470 1.00 72.38 388 GLN A C 1
ATOM 2905 O O . GLN A 1 388 ? 22.089 -0.892 -32.284 1.00 72.38 388 GLN A O 1
ATOM 2910 N N . ALA A 1 389 ? 24.148 -1.522 -31.654 1.00 56.91 389 ALA A N 1
ATOM 2911 C CA . ALA A 1 389 ? 24.805 -1.191 -32.905 1.00 56.91 389 ALA A CA 1
ATOM 2912 C C . ALA A 1 389 ? 25.907 -2.213 -33.194 1.00 56.91 389 ALA A C 1
ATOM 2914 O O . ALA A 1 389 ? 26.696 -2.557 -32.314 1.00 56.91 389 ALA A O 1
ATOM 2915 N N . LYS A 1 390 ? 25.959 -2.699 -34.432 1.00 61.84 390 LYS A N 1
ATOM 2916 C CA . LYS A 1 390 ? 26.985 -3.619 -34.921 1.00 61.84 390 LYS A CA 1
ATOM 2917 C C . LYS A 1 390 ? 27.554 -3.105 -36.233 1.00 61.84 390 LYS A C 1
ATOM 2919 O O . LYS A 1 390 ? 26.801 -2.699 -37.116 1.00 61.84 390 LYS A O 1
ATOM 2924 N N . ALA A 1 391 ? 28.869 -3.160 -36.380 1.00 50.31 391 ALA A N 1
ATOM 2925 C CA . ALA A 1 391 ? 29.557 -2.854 -37.625 1.00 50.31 391 ALA A CA 1
ATOM 2926 C C . ALA A 1 391 ? 30.519 -3.990 -37.969 1.00 50.31 391 ALA A C 1
ATOM 2928 O O . ALA A 1 391 ? 31.209 -4.495 -37.090 1.00 50.31 391 ALA A O 1
ATOM 2929 N N . ALA A 1 392 ? 30.570 -4.377 -39.240 1.00 50.69 392 ALA A N 1
ATOM 2930 C CA . ALA A 1 392 ? 31.459 -5.426 -39.726 1.00 50.69 392 ALA A CA 1
ATOM 2931 C C . ALA A 1 392 ? 32.189 -4.969 -40.989 1.00 50.69 392 ALA A C 1
ATOM 2933 O O . ALA A 1 392 ? 31.584 -4.397 -41.904 1.00 50.69 392 ALA A O 1
ATOM 2934 N N . LEU A 1 393 ? 33.487 -5.262 -41.045 1.00 48.16 393 LEU A N 1
ATOM 2935 C CA . LEU A 1 393 ? 34.336 -5.061 -42.214 1.00 48.16 393 LEU A CA 1
ATOM 2936 C C . LEU A 1 393 ? 34.637 -6.416 -42.856 1.00 48.16 393 LEU A C 1
ATOM 2938 O O . LEU A 1 393 ? 34.859 -7.414 -42.167 1.00 48.16 393 LEU A O 1
ATOM 2942 N N . SER A 1 394 ? 34.628 -6.486 -44.184 1.00 43.09 394 SER A N 1
ATOM 2943 C CA . SER A 1 394 ? 34.862 -7.733 -44.916 1.00 43.09 394 SER A CA 1
ATOM 2944 C C . SER A 1 394 ? 35.626 -7.513 -46.215 1.00 43.09 394 SER A C 1
ATOM 2946 O O . SER A 1 394 ? 35.523 -6.465 -46.854 1.00 43.09 394 SER A O 1
ATOM 2948 N N . ILE A 1 395 ? 36.361 -8.541 -46.621 1.00 47.66 395 ILE A N 1
ATOM 2949 C CA . ILE A 1 395 ? 36.969 -8.663 -47.944 1.00 47.66 395 ILE A CA 1
ATOM 2950 C C . ILE A 1 395 ? 36.075 -9.596 -48.756 1.00 47.66 395 ILE A C 1
ATOM 2952 O O . ILE A 1 395 ? 35.604 -10.605 -48.237 1.00 47.66 395 ILE A O 1
ATOM 2956 N N . THR A 1 396 ? 35.804 -9.259 -50.011 1.00 44.91 396 THR A N 1
ATOM 2957 C CA . THR A 1 396 ? 34.971 -10.085 -50.892 1.00 44.91 396 THR A CA 1
ATOM 2958 C C . THR A 1 396 ? 35.770 -10.554 -52.095 1.00 44.91 396 THR A C 1
ATOM 2960 O O . THR A 1 396 ? 36.480 -9.742 -52.691 1.00 44.91 396 THR A O 1
ATOM 2963 N N . ALA A 1 397 ? 35.625 -11.826 -52.465 1.00 46.47 397 ALA A N 1
ATOM 2964 C CA . ALA A 1 397 ? 36.152 -12.383 -53.705 1.00 46.47 397 ALA A CA 1
ATOM 2965 C C . ALA A 1 397 ? 34.984 -12.812 -54.603 1.00 46.47 397 ALA A C 1
ATOM 2967 O O . ALA A 1 397 ? 34.079 -13.514 -54.157 1.00 46.47 397 ALA A O 1
ATOM 2968 N N . GLN A 1 398 ? 34.967 -12.366 -55.854 1.00 41.34 398 GLN A N 1
ATOM 2969 C CA . GLN A 1 398 ? 33.915 -12.701 -56.816 1.00 41.34 398 GLN A CA 1
ATOM 2970 C C . GLN A 1 398 ? 34.552 -13.351 -58.047 1.00 41.34 398 GLN A C 1
ATOM 2972 O O . GLN A 1 398 ? 35.615 -12.926 -58.491 1.00 41.34 398 GLN A O 1
ATOM 2977 N N . ASN A 1 399 ? 33.948 -14.424 -58.558 1.00 35.50 399 ASN A N 1
ATOM 2978 C CA . ASN A 1 399 ? 34.460 -15.145 -59.724 1.00 35.50 399 ASN A CA 1
ATOM 2979 C C . ASN A 1 399 ? 33.941 -14.480 -61.007 1.00 35.50 399 ASN A C 1
ATOM 2981 O O . ASN A 1 399 ? 32.732 -14.478 -61.245 1.00 35.50 399 ASN A O 1
ATOM 2985 N N . GLU A 1 400 ? 34.850 -13.927 -61.808 1.00 35.12 400 GLU A N 1
ATOM 2986 C CA . GLU A 1 400 ? 34.581 -13.372 -63.137 1.00 35.12 400 GLU A CA 1
ATOM 2987 C C . GLU A 1 400 ? 35.743 -13.698 -64.086 1.00 35.12 400 GLU A C 1
ATOM 2989 O O . GLU A 1 400 ? 36.913 -13.610 -63.723 1.00 35.12 400 GLU A O 1
ATOM 2994 N N . TYR A 1 401 ? 35.428 -14.072 -65.327 1.00 31.56 401 TYR A N 1
ATOM 2995 C CA . TYR A 1 401 ? 36.419 -14.290 -66.385 1.00 31.56 401 TYR A CA 1
ATOM 2996 C C . TYR A 1 401 ? 37.094 -12.961 -66.780 1.00 31.56 401 TYR A C 1
ATOM 2998 O O . TYR A 1 401 ? 36.370 -12.032 -67.130 1.00 31.56 401 TYR A O 1
ATOM 3006 N N . VAL A 1 402 ? 38.443 -12.922 -66.783 1.00 25.56 402 VAL A N 1
ATOM 3007 C CA . VAL A 1 402 ? 39.397 -12.151 -67.643 1.00 25.56 402 VAL A CA 1
ATOM 3008 C C . VAL A 1 402 ? 40.715 -11.787 -66.896 1.00 25.56 402 VAL A C 1
ATOM 3010 O O . VAL A 1 402 ? 40.770 -11.783 -65.671 1.00 25.56 402 VAL A O 1
ATOM 3013 N N . GLU A 1 403 ? 41.780 -11.585 -67.690 1.00 27.81 403 GLU A N 1
ATOM 3014 C CA . GLU A 1 403 ? 43.247 -11.523 -67.483 1.00 27.81 403 GLU A CA 1
ATOM 3015 C C . GLU A 1 403 ? 43.873 -10.775 -66.276 1.00 27.81 403 GLU A C 1
ATOM 3017 O O . GLU A 1 403 ? 43.323 -9.849 -65.688 1.00 27.81 403 GLU A O 1
ATOM 3022 N N . VAL A 1 404 ? 45.107 -11.209 -65.959 1.00 27.39 404 VAL A N 1
ATOM 3023 C CA . VAL A 1 404 ? 45.896 -11.008 -64.724 1.00 27.39 404 VAL A CA 1
ATOM 3024 C C . VAL A 1 404 ? 46.762 -9.731 -64.716 1.00 27.39 404 VAL A C 1
ATOM 3026 O O . VAL A 1 404 ? 47.393 -9.397 -65.715 1.00 27.39 404 VAL A O 1
ATOM 3029 N N . ALA A 1 405 ? 46.926 -9.120 -63.529 1.00 30.64 405 ALA A N 1
ATOM 3030 C CA . ALA A 1 405 ? 48.023 -8.202 -63.168 1.00 30.64 405 ALA A CA 1
ATOM 3031 C C . ALA A 1 405 ? 48.712 -8.633 -61.835 1.00 30.64 405 ALA A C 1
ATOM 3033 O O . ALA A 1 405 ? 48.044 -9.224 -60.984 1.00 30.64 405 ALA A O 1
ATOM 3034 N N . PRO A 1 406 ? 50.029 -8.383 -61.623 1.00 40.97 406 PRO A N 1
ATOM 3035 C CA . PRO A 1 406 ? 50.833 -9.060 -60.588 1.00 40.97 406 PRO A CA 1
ATOM 3036 C C . PRO A 1 406 ? 50.797 -8.449 -59.165 1.00 40.97 406 PRO A C 1
ATOM 3038 O O . PRO A 1 406 ? 50.551 -7.261 -58.954 1.00 40.97 406 PRO A O 1
ATOM 3041 N N . ALA A 1 407 ? 51.130 -9.297 -58.181 1.00 38.53 407 ALA A N 1
ATOM 3042 C CA . ALA A 1 407 ? 51.021 -9.135 -56.720 1.00 38.53 407 ALA A CA 1
ATOM 3043 C C . ALA A 1 407 ? 51.825 -7.988 -56.055 1.00 38.53 407 ALA A C 1
ATOM 3045 O O . ALA A 1 407 ? 51.751 -7.798 -54.840 1.00 38.53 407 ALA A O 1
ATOM 3046 N N . SER A 1 408 ? 52.544 -7.169 -56.821 1.00 33.59 408 SER A N 1
ATOM 3047 C CA . SER A 1 408 ? 53.288 -5.993 -56.341 1.00 33.59 408 SER A CA 1
ATOM 3048 C C . SER A 1 408 ? 52.370 -4.845 -55.884 1.00 33.59 408 SER A C 1
ATOM 3050 O O . SER A 1 408 ? 52.766 -4.028 -55.052 1.00 33.59 408 SER A O 1
ATOM 3052 N N . LEU A 1 409 ? 51.126 -4.787 -56.378 1.00 38.44 409 LEU A N 1
ATOM 3053 C CA . LEU A 1 409 ? 50.157 -3.741 -56.022 1.00 38.44 409 LEU A CA 1
ATOM 3054 C C . LEU A 1 409 ? 49.584 -3.890 -54.599 1.00 38.44 409 LEU A C 1
ATOM 3056 O O . LEU A 1 409 ? 49.350 -2.890 -53.922 1.00 38.44 409 LEU A O 1
ATOM 3060 N N . ALA A 1 410 ? 49.410 -5.121 -54.108 1.00 41.25 410 ALA A N 1
ATOM 3061 C CA . ALA A 1 410 ? 48.710 -5.403 -52.849 1.00 41.25 410 ALA A CA 1
ATOM 3062 C C . ALA A 1 410 ? 49.483 -4.964 -51.586 1.00 41.25 410 ALA A C 1
ATOM 3064 O O . ALA A 1 410 ? 48.869 -4.612 -50.574 1.00 41.25 410 ALA A O 1
ATOM 3065 N N . LEU A 1 411 ? 50.822 -4.952 -51.642 1.00 36.09 411 LEU A N 1
ATOM 3066 C CA . LEU A 1 411 ? 51.694 -4.435 -50.577 1.00 36.09 411 LEU A CA 1
ATOM 3067 C C . LEU A 1 411 ? 51.710 -2.895 -50.565 1.00 36.09 411 LEU A C 1
ATOM 3069 O O . LEU A 1 411 ? 51.652 -2.274 -49.502 1.00 36.09 411 LEU A O 1
ATOM 3073 N N . ILE A 1 412 ? 51.706 -2.273 -51.749 1.00 37.84 412 ILE A N 1
ATOM 3074 C CA . ILE A 1 412 ? 51.635 -0.813 -51.921 1.00 37.84 412 ILE A CA 1
ATOM 3075 C C . ILE A 1 412 ? 50.298 -0.273 -51.390 1.00 37.84 412 ILE A C 1
ATOM 3077 O O . ILE A 1 412 ? 50.254 0.780 -50.748 1.00 37.84 412 ILE A O 1
ATOM 3081 N N . GLU A 1 413 ? 49.211 -1.015 -51.593 1.00 45.09 413 GLU A N 1
ATOM 3082 C CA . GLU A 1 413 ? 47.880 -0.666 -51.095 1.00 45.09 413 GLU A CA 1
ATOM 3083 C C . GLU A 1 413 ? 47.748 -0.820 -49.574 1.00 45.09 413 GLU A C 1
ATOM 3085 O O . GLU A 1 413 ? 47.140 0.029 -48.925 1.00 45.09 413 GLU A O 1
ATOM 3090 N N . ALA A 1 414 ? 48.395 -1.826 -48.977 1.00 40.31 414 ALA A N 1
ATOM 3091 C CA . ALA A 1 414 ? 48.452 -2.001 -47.523 1.00 40.31 414 ALA A CA 1
ATOM 3092 C C . ALA A 1 414 ? 49.252 -0.881 -46.831 1.00 40.31 414 ALA A C 1
ATOM 3094 O O . ALA A 1 414 ? 48.827 -0.351 -45.804 1.00 40.31 414 ALA A O 1
ATOM 3095 N N . ILE A 1 415 ? 50.361 -0.437 -47.434 1.00 40.69 415 ILE A N 1
ATOM 3096 C CA . ILE A 1 415 ? 51.139 0.725 -46.967 1.00 40.69 415 ILE A CA 1
ATOM 3097 C C . ILE A 1 415 ? 50.335 2.030 -47.133 1.00 40.69 415 ILE A C 1
ATOM 3099 O O . ILE A 1 415 ? 50.390 2.910 -46.267 1.00 40.69 415 ILE A O 1
ATOM 3103 N N . LYS A 1 416 ? 49.540 2.158 -48.207 1.00 46.16 416 LYS A N 1
ATOM 3104 C CA . LYS A 1 416 ? 48.576 3.261 -48.384 1.00 46.16 416 LYS A CA 1
ATOM 3105 C C . LYS A 1 416 ? 47.466 3.229 -47.331 1.00 46.16 416 LYS A C 1
ATOM 3107 O O . LYS A 1 416 ? 47.135 4.288 -46.807 1.00 46.16 416 LYS A O 1
ATOM 3112 N N . GLN A 1 417 ? 46.933 2.059 -46.979 1.00 43.47 417 GLN A N 1
ATOM 3113 C CA . GLN A 1 417 ? 45.936 1.913 -45.914 1.00 43.47 417 GLN A CA 1
ATOM 3114 C C . GLN A 1 417 ? 46.517 2.215 -44.527 1.00 43.47 417 GLN A C 1
ATOM 3116 O O . GLN A 1 417 ? 45.883 2.939 -43.773 1.00 43.47 417 GLN A O 1
ATOM 3121 N N . LEU A 1 418 ? 47.749 1.798 -44.211 1.00 39.66 418 LEU A N 1
ATOM 3122 C CA . LEU A 1 418 ? 48.431 2.191 -42.968 1.00 39.66 418 LEU A CA 1
ATOM 3123 C C . LEU A 1 418 ? 48.634 3.717 -42.881 1.00 39.66 418 LEU A C 1
ATOM 3125 O O . LEU A 1 418 ? 48.450 4.316 -41.820 1.00 39.66 418 LEU A O 1
ATOM 3129 N N . LYS A 1 419 ? 48.966 4.370 -44.004 1.00 41.50 419 LYS A N 1
ATOM 3130 C CA . LYS A 1 419 ? 49.020 5.840 -44.094 1.00 41.50 419 LYS A CA 1
ATOM 3131 C C . LYS A 1 419 ? 47.634 6.486 -43.973 1.00 41.50 419 LYS A C 1
ATOM 3133 O O . LYS A 1 419 ? 47.523 7.542 -43.358 1.00 41.50 419 LYS A O 1
ATOM 3138 N N . LYS A 1 420 ? 46.588 5.859 -44.516 1.00 47.66 420 LYS A N 1
ATOM 3139 C CA . LYS A 1 420 ? 45.198 6.327 -44.432 1.00 47.66 420 LYS A CA 1
ATOM 3140 C C . LYS A 1 420 ? 44.643 6.214 -43.009 1.00 47.66 420 LYS A C 1
ATOM 3142 O O . LYS A 1 420 ? 44.117 7.199 -42.523 1.00 47.66 420 LYS A O 1
ATOM 3147 N N . VAL A 1 421 ? 44.873 5.105 -42.305 1.00 43.62 421 VAL A N 1
ATOM 3148 C CA . VAL A 1 421 ? 44.461 4.898 -40.902 1.00 43.62 421 VAL A CA 1
ATOM 3149 C C . VAL A 1 421 ? 45.192 5.857 -39.951 1.00 43.62 421 VAL A C 1
ATOM 3151 O O . VAL A 1 421 ? 44.584 6.391 -39.027 1.00 43.62 421 VAL A O 1
ATOM 3154 N N . LYS A 1 422 ? 46.474 6.171 -40.207 1.00 42.44 422 LYS A N 1
ATOM 3155 C CA . LYS A 1 422 ? 47.181 7.255 -39.491 1.00 42.44 422 LYS A CA 1
ATOM 3156 C C . LYS A 1 422 ? 46.552 8.632 -39.756 1.00 42.44 422 LYS A C 1
ATOM 3158 O O . LYS A 1 422 ? 46.375 9.400 -38.821 1.00 42.44 422 LYS A O 1
ATOM 3163 N N . LYS A 1 423 ? 46.149 8.914 -41.001 1.00 48.03 423 LYS A N 1
ATOM 3164 C CA . LYS A 1 423 ? 45.455 10.157 -41.389 1.00 48.03 423 LYS A CA 1
ATOM 3165 C C . LYS A 1 423 ? 44.016 10.239 -40.842 1.00 48.03 423 LYS A C 1
ATOM 3167 O O . LYS A 1 423 ? 43.534 11.326 -40.536 1.00 48.03 423 LYS A O 1
ATOM 3172 N N . GLU A 1 424 ? 43.341 9.103 -40.690 1.00 44.16 424 GLU A N 1
ATOM 3173 C CA . GLU A 1 424 ? 42.018 8.968 -40.067 1.00 44.16 424 GLU A CA 1
ATOM 3174 C C . GLU A 1 424 ? 42.091 9.125 -38.539 1.00 44.16 424 GLU A C 1
ATOM 3176 O O . GLU A 1 424 ? 41.175 9.697 -37.963 1.00 44.16 424 GLU A O 1
ATOM 3181 N N . TYR A 1 425 ? 43.191 8.729 -37.881 1.00 44.00 425 TYR A N 1
ATOM 3182 C CA . TYR A 1 425 ? 43.451 9.051 -36.467 1.00 44.00 425 TYR A CA 1
ATOM 3183 C C . TYR A 1 425 ? 43.660 10.556 -36.236 1.00 44.00 425 TYR A C 1
ATOM 3185 O O . TYR A 1 425 ? 43.160 11.112 -35.257 1.00 44.00 425 TYR A O 1
ATOM 3193 N N . ASP A 1 426 ? 44.348 11.233 -37.156 1.00 46.88 426 ASP A N 1
ATOM 3194 C CA . ASP A 1 426 ? 44.498 12.691 -37.107 1.00 46.88 426 ASP A CA 1
ATOM 3195 C C . ASP A 1 426 ? 43.178 13.412 -37.442 1.00 46.88 426 ASP A C 1
ATOM 3197 O O . ASP A 1 426 ? 42.840 14.408 -36.805 1.00 46.88 426 ASP A O 1
ATOM 3201 N N . SER A 1 427 ? 42.368 12.864 -38.357 1.00 45.44 427 SER A N 1
ATOM 3202 C CA . SER A 1 427 ? 41.012 13.371 -38.637 1.00 45.44 427 SER A CA 1
ATOM 3203 C C . SER A 1 427 ? 40.054 13.137 -37.466 1.00 45.44 427 SER A C 1
ATOM 3205 O O . SER A 1 427 ? 39.266 14.015 -37.154 1.00 45.44 427 SER A O 1
ATOM 3207 N N . TYR A 1 428 ? 40.161 12.010 -36.759 1.00 44.75 428 TYR A N 1
ATOM 3208 C CA . TYR A 1 428 ? 39.422 11.731 -35.524 1.00 44.75 428 TYR A CA 1
ATOM 3209 C C . TYR A 1 428 ? 39.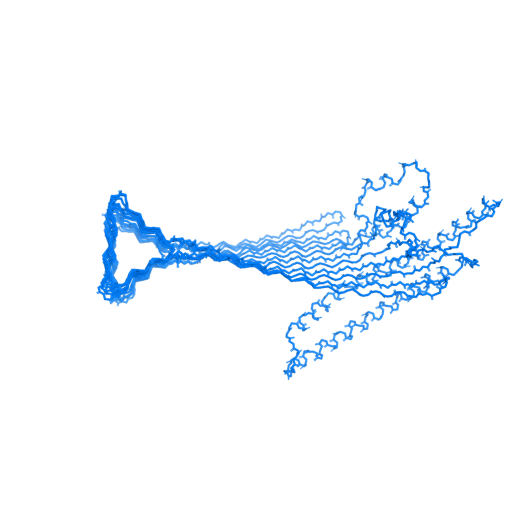722 12.749 -34.418 1.00 44.75 428 TYR A C 1
ATOM 3211 O O . TYR A 1 428 ? 38.800 13.218 -33.753 1.00 44.75 428 TYR A O 1
ATOM 3219 N N . LYS A 1 429 ? 40.991 13.147 -34.244 1.00 46.44 429 LYS A N 1
ATOM 3220 C CA . LYS A 1 429 ? 41.348 14.232 -33.315 1.00 46.44 429 LYS A CA 1
ATOM 3221 C C . LYS A 1 429 ? 40.665 15.543 -33.702 1.00 46.44 429 LYS A C 1
ATOM 3223 O O . LYS A 1 429 ? 40.128 16.206 -32.823 1.00 46.44 429 LYS A O 1
ATOM 3228 N N . HIS A 1 430 ? 40.625 15.864 -34.997 1.00 49.28 430 HIS A N 1
ATOM 3229 C CA . HIS A 1 430 ? 39.917 17.041 -35.500 1.00 49.28 430 HIS A CA 1
ATOM 3230 C C . HIS A 1 430 ? 38.394 16.942 -35.340 1.00 49.28 430 HIS A C 1
ATOM 3232 O O . HIS A 1 430 ? 37.787 17.896 -34.881 1.00 49.28 430 HIS A O 1
ATOM 3238 N N . THR A 1 431 ? 37.770 15.792 -35.612 1.00 40.62 431 THR A N 1
ATOM 3239 C CA . THR A 1 431 ? 36.325 15.579 -35.415 1.00 40.62 431 THR A CA 1
ATOM 3240 C C . THR A 1 431 ? 35.927 15.626 -33.938 1.00 40.62 431 THR A C 1
ATOM 3242 O O . THR A 1 431 ? 34.874 16.159 -33.610 1.00 40.62 431 THR A O 1
ATOM 3245 N N . ARG A 1 432 ? 36.766 15.124 -33.021 1.00 47.72 432 ARG A N 1
ATOM 3246 C CA . ARG A 1 432 ? 36.571 15.291 -31.570 1.00 47.72 432 ARG A CA 1
ATOM 3247 C C . ARG A 1 432 ? 36.567 16.767 -31.175 1.00 47.72 432 ARG A C 1
ATOM 3249 O O . ARG A 1 432 ? 35.789 17.165 -30.311 1.00 47.72 432 ARG A O 1
ATOM 3256 N N . ASP A 1 433 ? 37.462 17.549 -31.764 1.00 48.88 433 ASP A N 1
ATOM 3257 C CA . ASP A 1 433 ? 37.584 18.973 -31.464 1.00 48.88 433 ASP A CA 1
ATOM 3258 C C . ASP A 1 433 ? 36.414 19.768 -32.096 1.00 48.88 433 ASP A C 1
ATOM 3260 O O . ASP A 1 433 ? 35.790 20.561 -31.401 1.00 48.88 433 ASP A O 1
ATOM 3264 N N . ASP A 1 434 ? 35.954 19.405 -33.298 1.00 46.81 434 ASP A N 1
ATOM 3265 C CA . ASP A 1 434 ? 34.707 19.913 -33.911 1.00 46.81 434 ASP A CA 1
ATOM 3266 C C . ASP A 1 434 ? 33.446 19.571 -33.088 1.00 46.81 434 ASP A C 1
ATOM 3268 O O . ASP A 1 434 ? 32.523 20.376 -32.957 1.00 46.81 434 ASP A O 1
ATOM 3272 N N . LEU A 1 435 ? 33.376 18.364 -32.513 1.00 38.66 435 LEU A N 1
ATOM 3273 C CA . LEU A 1 435 ? 32.266 17.941 -31.649 1.00 38.66 435 LEU A CA 1
ATOM 3274 C C . LEU A 1 435 ? 32.276 18.676 -30.297 1.00 38.66 435 LEU A C 1
ATOM 3276 O O . LEU A 1 435 ? 31.207 18.916 -29.731 1.00 38.66 435 LEU A O 1
ATOM 3280 N N . LYS A 1 436 ? 33.453 19.082 -29.792 1.00 46.25 436 LYS A N 1
ATOM 3281 C CA . LYS A 1 436 ? 33.572 19.982 -28.628 1.00 46.25 436 LYS A CA 1
ATOM 3282 C C . LYS A 1 436 ? 33.032 21.372 -28.940 1.00 46.25 436 LYS A C 1
ATOM 3284 O O . LYS A 1 436 ? 32.309 21.927 -28.112 1.00 46.25 436 LYS A O 1
ATOM 3289 N N . ASP A 1 437 ? 33.341 21.891 -30.121 1.00 48.78 437 ASP A N 1
ATOM 3290 C CA . ASP A 1 437 ? 32.898 23.215 -30.554 1.00 48.78 437 ASP A CA 1
ATOM 3291 C C . ASP A 1 437 ? 31.379 23.232 -30.806 1.00 48.78 437 ASP A C 1
ATOM 3293 O O . ASP A 1 437 ? 30.680 24.110 -30.301 1.00 48.78 437 ASP A O 1
ATOM 3297 N N . LYS A 1 438 ? 30.814 22.176 -31.411 1.00 43.91 438 LYS A N 1
ATOM 3298 C CA . LYS A 1 438 ? 29.351 22.007 -31.541 1.00 43.91 438 LYS A CA 1
ATOM 3299 C C . LYS A 1 438 ? 28.627 21.821 -30.208 1.00 43.91 438 LYS A C 1
ATOM 3301 O O . LYS A 1 438 ? 27.528 22.342 -30.036 1.00 43.91 438 LYS A O 1
ATOM 3306 N N . LEU A 1 439 ? 29.223 21.119 -29.238 1.00 43.28 439 LEU A N 1
ATOM 3307 C CA . LEU A 1 439 ? 28.674 21.028 -27.878 1.00 43.28 439 LEU A CA 1
ATOM 3308 C C . LEU A 1 439 ? 28.675 22.401 -27.186 1.00 43.28 439 LEU A C 1
ATOM 3310 O O . LEU A 1 439 ? 27.781 22.697 -26.391 1.00 43.28 439 LEU A O 1
ATOM 3314 N N . HIS A 1 440 ? 29.662 23.249 -27.480 1.00 48.50 440 HIS A N 1
ATOM 3315 C CA . HIS A 1 440 ? 29.722 24.620 -26.985 1.00 48.50 440 HIS A CA 1
ATOM 3316 C C . HIS A 1 440 ? 28.631 25.502 -27.616 1.00 48.50 440 HIS A C 1
ATOM 3318 O O . HIS A 1 440 ? 27.949 26.230 -26.893 1.00 48.50 440 HIS A O 1
ATOM 3324 N N . GLU A 1 441 ? 28.394 25.371 -28.923 1.00 48.75 441 GLU A N 1
ATOM 3325 C CA . GLU A 1 441 ? 27.309 26.050 -29.645 1.00 48.75 441 GLU A CA 1
ATOM 3326 C C . GLU A 1 441 ? 25.916 25.601 -29.174 1.00 48.75 441 GLU A C 1
ATOM 3328 O O . GLU A 1 441 ? 25.073 26.444 -28.874 1.00 48.75 441 GLU A O 1
ATOM 3333 N N . LEU A 1 442 ? 25.685 24.294 -29.003 1.00 42.03 442 LEU A N 1
ATOM 3334 C CA . LEU A 1 442 ? 24.429 23.740 -28.476 1.00 42.03 442 LEU A CA 1
ATOM 3335 C C . LEU A 1 442 ? 24.140 24.210 -27.041 1.00 42.03 442 LEU A C 1
ATOM 3337 O O . LEU A 1 442 ? 23.005 24.555 -26.716 1.00 42.03 442 LEU A O 1
ATOM 3341 N N . LYS A 1 443 ? 25.168 24.318 -26.185 1.00 45.16 443 LYS A N 1
ATOM 3342 C CA . LYS A 1 443 ? 25.037 24.884 -24.828 1.00 45.16 443 LYS A CA 1
ATOM 3343 C C . LYS A 1 443 ? 24.690 26.376 -24.838 1.00 45.16 443 LYS A C 1
ATOM 3345 O O . LYS A 1 443 ? 23.983 26.837 -23.939 1.00 45.16 443 LYS A O 1
ATOM 3350 N N . GLN A 1 444 ? 25.173 27.134 -25.823 1.00 47.34 444 GLN A N 1
ATOM 3351 C CA . GLN A 1 444 ? 24.807 28.542 -26.001 1.00 47.34 444 GLN A CA 1
ATOM 3352 C C . GLN A 1 444 ? 23.387 28.692 -26.569 1.00 47.34 444 GLN A C 1
ATOM 3354 O O . GLN A 1 444 ? 22.615 29.490 -26.041 1.00 47.34 444 GLN A O 1
ATOM 3359 N N . ALA A 1 445 ? 23.011 27.864 -27.548 1.00 44.31 445 ALA A N 1
ATOM 3360 C CA . ALA A 1 445 ? 21.687 27.851 -28.170 1.00 44.31 445 ALA A CA 1
ATOM 3361 C C . ALA A 1 445 ? 20.563 27.403 -27.211 1.00 44.31 445 ALA A C 1
ATOM 3363 O O . ALA A 1 445 ? 19.433 27.896 -27.293 1.00 44.31 445 ALA A O 1
ATOM 3364 N N . TYR A 1 446 ? 20.880 26.511 -26.265 1.00 40.44 446 TYR A N 1
ATOM 3365 C CA . TYR A 1 446 ? 20.000 26.133 -25.156 1.00 40.44 446 TYR A CA 1
ATOM 3366 C C . TYR A 1 446 ? 19.843 27.272 -24.136 1.00 40.44 446 TYR A C 1
ATOM 3368 O O . TYR A 1 446 ? 18.727 27.600 -23.732 1.00 40.44 446 TYR A O 1
ATOM 3376 N N . LYS A 1 447 ? 20.938 27.964 -23.777 1.00 51.78 447 LYS A N 1
ATOM 3377 C CA . LYS A 1 447 ? 20.880 29.166 -22.920 1.00 51.78 447 LYS A CA 1
ATOM 3378 C C . LYS A 1 447 ? 20.048 30.299 -23.533 1.00 51.78 447 LYS A C 1
ATOM 3380 O O . LYS A 1 447 ? 19.450 31.067 -22.782 1.00 51.78 447 LYS A O 1
ATOM 3385 N N . SER A 1 448 ? 19.981 30.391 -24.861 1.00 47.25 448 SER A N 1
ATOM 3386 C CA . SER A 1 448 ? 19.161 31.366 -25.591 1.00 47.25 448 SER A CA 1
ATOM 3387 C C . SER A 1 448 ? 17.723 30.905 -25.890 1.00 47.25 448 SER A C 1
ATOM 3389 O O . SER A 1 448 ? 17.004 31.629 -26.572 1.00 47.25 448 SER A O 1
ATOM 3391 N N . LYS A 1 449 ? 17.279 29.748 -25.363 1.00 53.31 449 LYS A N 1
ATOM 3392 C CA . LYS A 1 449 ? 15.914 29.183 -25.506 1.00 53.31 449 LYS A CA 1
ATOM 3393 C C . LYS A 1 449 ? 15.433 29.023 -26.957 1.00 53.31 449 LYS A C 1
ATOM 3395 O O . LYS A 1 449 ? 14.275 29.291 -27.277 1.00 53.31 449 LYS A O 1
ATOM 3400 N N . THR A 1 450 ? 16.323 28.590 -27.840 1.00 42.16 450 THR A N 1
ATOM 3401 C CA . THR A 1 450 ? 16.008 28.406 -29.264 1.00 42.16 450 THR A CA 1
ATOM 3402 C C . THR A 1 450 ? 15.038 27.219 -29.452 1.00 42.16 450 THR A C 1
ATOM 3404 O O . THR A 1 450 ? 15.336 26.134 -28.952 1.00 42.16 450 THR A O 1
ATOM 3407 N N . PRO A 1 451 ? 13.887 27.373 -30.141 1.00 33.12 451 PRO A N 1
ATOM 3408 C CA . PRO A 1 451 ? 12.907 26.293 -30.312 1.00 33.12 451 PRO A CA 1
ATOM 3409 C C . PRO A 1 451 ? 13.483 25.073 -31.052 1.00 33.12 451 PRO A C 1
ATOM 3411 O O . PRO A 1 451 ? 14.077 25.228 -32.116 1.00 33.12 451 PRO A O 1
ATOM 3414 N N . GLY A 1 452 ? 13.270 23.865 -30.515 1.00 39.00 452 GLY A N 1
ATOM 3415 C CA . GLY A 1 452 ? 13.680 22.595 -31.140 1.00 39.00 452 GLY A CA 1
ATOM 3416 C C . GLY A 1 452 ? 15.016 22.003 -30.669 1.00 39.00 452 GLY A C 1
ATOM 3417 O O . GLY A 1 452 ? 15.422 20.982 -31.210 1.00 39.00 452 GLY A O 1
ATOM 3418 N N . ILE A 1 453 ? 15.684 22.614 -29.682 1.00 35.91 453 ILE A N 1
ATOM 3419 C CA . ILE A 1 453 ? 16.878 22.069 -29.010 1.00 35.91 453 ILE A CA 1
ATOM 3420 C C . ILE A 1 453 ? 16.494 21.748 -27.563 1.00 35.91 453 ILE A C 1
ATOM 3422 O O . ILE A 1 453 ? 16.196 22.672 -26.802 1.00 35.91 453 ILE A O 1
ATOM 3426 N N . ASP A 1 454 ? 16.492 20.466 -27.189 1.00 39.00 454 ASP A N 1
ATOM 3427 C CA . ASP A 1 454 ? 16.116 20.017 -25.842 1.00 39.00 454 ASP A CA 1
ATOM 3428 C C . ASP A 1 454 ? 17.344 19.554 -25.035 1.00 39.00 454 ASP A C 1
ATOM 3430 O O . ASP A 1 454 ? 18.412 19.259 -25.579 1.00 39.00 454 ASP A O 1
ATOM 3434 N N . GLY A 1 455 ? 17.221 19.493 -23.708 1.00 35.38 455 GLY A N 1
ATOM 3435 C CA . GLY A 1 455 ? 18.319 19.120 -22.808 1.00 35.38 455 GLY A CA 1
ATOM 3436 C C . GLY A 1 455 ? 18.911 17.732 -23.096 1.00 35.38 455 GLY A C 1
ATOM 3437 O O . GLY A 1 455 ? 20.112 17.528 -22.905 1.00 35.38 455 GLY A O 1
ATOM 3438 N N . SER A 1 456 ? 18.104 16.808 -23.630 1.00 39.66 456 SER A N 1
ATOM 3439 C CA . SER A 1 456 ? 18.522 15.450 -24.004 1.00 39.66 456 SER A CA 1
ATOM 3440 C C . SER A 1 456 ? 19.520 15.408 -25.162 1.00 39.66 456 SER A C 1
ATOM 3442 O O . SER A 1 456 ? 20.356 14.511 -25.201 1.00 39.66 456 SER A O 1
ATOM 3444 N N . ASP A 1 457 ? 19.491 16.384 -26.078 1.00 39.06 457 ASP A N 1
ATOM 3445 C CA . ASP A 1 457 ? 20.412 16.437 -27.225 1.00 39.06 457 ASP A CA 1
ATOM 3446 C C . ASP A 1 457 ? 21.838 16.821 -26.786 1.00 39.06 457 ASP A C 1
ATOM 3448 O O . ASP A 1 457 ? 22.835 16.392 -27.373 1.00 39.06 457 ASP A O 1
ATOM 3452 N N . ILE A 1 458 ? 21.944 17.605 -25.706 1.00 39.94 458 ILE A N 1
ATOM 3453 C CA . ILE A 1 458 ? 23.213 17.957 -25.055 1.00 39.94 458 ILE A CA 1
ATOM 3454 C C . ILE A 1 458 ? 23.739 16.771 -24.245 1.00 39.94 458 ILE A C 1
ATOM 3456 O O . ILE A 1 458 ? 24.948 16.538 -24.241 1.00 39.94 458 ILE A O 1
ATOM 3460 N N . GLU A 1 459 ? 22.856 16.028 -23.573 1.00 41.09 459 GLU A N 1
ATOM 3461 C CA . GLU A 1 459 ? 23.208 14.828 -22.809 1.00 41.09 459 GLU A CA 1
ATOM 3462 C C . GLU A 1 459 ? 23.694 13.700 -23.731 1.00 41.09 459 GLU A C 1
ATOM 3464 O O . GLU A 1 459 ? 24.775 13.167 -23.500 1.00 41.09 459 GLU A O 1
ATOM 3469 N N . ASP A 1 460 ? 22.995 13.429 -24.840 1.00 41.84 460 ASP A N 1
ATOM 3470 C CA . ASP A 1 460 ? 23.404 12.447 -25.853 1.00 41.84 460 ASP A CA 1
ATOM 3471 C C . ASP A 1 460 ? 24.755 12.823 -26.498 1.00 41.84 460 ASP A C 1
ATOM 3473 O O . ASP A 1 460 ? 25.632 11.968 -26.645 1.00 41.84 460 ASP A O 1
ATOM 3477 N N . LEU A 1 461 ? 24.981 14.103 -26.836 1.00 38.28 461 LEU A N 1
ATOM 3478 C CA . LEU A 1 461 ? 26.261 14.562 -27.394 1.00 38.28 461 LEU A CA 1
ATOM 3479 C C . LEU A 1 461 ? 27.389 14.572 -26.345 1.00 38.28 461 LEU A C 1
ATOM 3481 O O . LEU A 1 461 ? 28.541 14.313 -26.690 1.00 38.28 461 LEU A O 1
ATOM 3485 N N . SER A 1 462 ? 27.078 14.825 -25.070 1.00 37.78 462 SER A N 1
ATOM 3486 C CA . SER A 1 462 ? 28.030 14.761 -23.953 1.00 37.78 462 SER A CA 1
ATOM 3487 C C . SER A 1 462 ? 28.422 13.318 -23.618 1.00 37.78 462 SER A C 1
ATOM 3489 O O . SER A 1 462 ? 29.609 13.051 -23.438 1.00 37.78 462 SER A O 1
ATOM 3491 N N . ASP A 1 463 ? 27.470 12.380 -23.629 1.00 42.25 463 ASP A N 1
ATOM 3492 C CA . ASP A 1 463 ? 27.703 10.934 -23.502 1.00 42.25 463 ASP A CA 1
ATOM 3493 C C . ASP A 1 463 ? 28.552 10.414 -24.675 1.00 42.25 463 ASP A C 1
ATOM 3495 O O . ASP A 1 463 ? 29.433 9.568 -24.495 1.00 42.25 463 ASP A O 1
ATOM 3499 N N . ILE A 1 464 ? 28.329 10.923 -25.893 1.00 39.97 464 ILE A N 1
ATOM 3500 C CA . ILE A 1 464 ? 29.177 10.640 -27.061 1.00 39.97 464 ILE A CA 1
ATOM 3501 C C . ILE A 1 464 ? 30.584 11.210 -26.845 1.00 39.97 464 ILE A C 1
ATOM 3503 O O . ILE A 1 464 ? 31.556 10.493 -27.053 1.00 39.97 464 ILE A O 1
ATOM 3507 N N . LEU A 1 465 ? 30.727 12.449 -26.370 1.00 38.41 465 LEU A N 1
ATOM 3508 C CA . LEU A 1 465 ? 32.030 13.089 -26.163 1.00 38.41 465 LEU A CA 1
ATOM 3509 C C . LEU A 1 465 ? 32.853 12.435 -25.031 1.00 38.41 465 LEU A C 1
ATOM 3511 O O . LEU A 1 465 ? 34.078 12.330 -25.132 1.00 38.41 465 LEU A O 1
ATOM 3515 N N . GLU A 1 466 ? 32.192 11.964 -23.969 1.00 39.78 466 GLU A N 1
ATOM 3516 C CA . GLU A 1 466 ? 32.808 11.197 -22.879 1.00 39.78 466 GLU A CA 1
ATOM 3517 C C . GLU A 1 466 ? 33.251 9.805 -23.361 1.00 39.78 466 GLU A C 1
ATOM 3519 O O . GLU A 1 466 ? 34.346 9.349 -23.027 1.00 39.78 466 GLU A O 1
ATOM 3524 N N . ASN A 1 467 ? 32.471 9.177 -24.249 1.00 39.56 467 ASN A N 1
ATOM 3525 C CA . ASN A 1 467 ? 32.831 7.926 -24.919 1.00 39.56 467 ASN A CA 1
ATOM 3526 C C . ASN A 1 467 ? 33.971 8.082 -25.940 1.00 39.56 467 ASN A C 1
ATOM 3528 O O . ASN A 1 467 ? 34.819 7.195 -26.032 1.00 39.56 467 ASN A O 1
ATOM 3532 N N . VAL A 1 468 ? 34.031 9.209 -26.652 1.00 35.75 468 VAL A N 1
ATOM 3533 C CA . VAL A 1 468 ? 35.099 9.537 -27.608 1.00 35.75 468 VAL A CA 1
ATOM 3534 C C . VAL A 1 468 ? 36.449 9.694 -26.893 1.00 35.75 468 VAL A C 1
ATOM 3536 O O . VAL A 1 468 ? 37.481 9.332 -27.441 1.00 35.75 468 VAL A O 1
ATOM 3539 N N . ASN A 1 469 ? 36.509 10.130 -25.631 1.00 39.03 469 ASN A N 1
ATOM 3540 C CA . ASN A 1 469 ? 37.789 10.159 -24.901 1.00 39.03 469 ASN A CA 1
ATOM 3541 C C . ASN A 1 469 ? 38.357 8.755 -24.587 1.00 39.03 469 ASN A C 1
ATOM 3543 O O . ASN A 1 469 ? 39.578 8.599 -24.511 1.00 39.03 469 ASN A O 1
ATOM 3547 N N . ASP A 1 470 ? 37.512 7.727 -24.471 1.00 39.75 470 ASP A N 1
ATOM 3548 C CA . ASP A 1 470 ? 37.939 6.329 -24.294 1.00 39.75 470 ASP A CA 1
ATOM 3549 C C . ASP A 1 470 ? 38.355 5.654 -25.632 1.00 39.75 470 ASP A C 1
ATOM 3551 O O . ASP A 1 470 ? 39.069 4.642 -25.631 1.00 39.75 470 ASP A O 1
ATOM 3555 N N . GLU A 1 471 ? 37.987 6.235 -26.785 1.00 42.72 471 GLU A N 1
ATOM 3556 C CA . GLU A 1 471 ? 38.235 5.722 -28.147 1.00 42.72 471 GLU A CA 1
ATOM 3557 C C . GLU A 1 471 ? 39.672 5.934 -28.660 1.00 42.72 471 GLU A C 1
ATOM 3559 O O . GLU A 1 471 ? 40.077 5.322 -29.649 1.00 42.72 471 GLU A O 1
ATOM 3564 N N . GLU A 1 472 ? 40.532 6.680 -27.958 1.00 42.66 472 GLU A N 1
ATOM 3565 C CA . GLU A 1 472 ? 41.959 6.776 -28.326 1.00 42.66 472 GLU A CA 1
ATOM 3566 C C . GLU A 1 472 ? 42.633 5.386 -28.345 1.00 42.66 472 GLU A C 1
ATOM 3568 O O . GLU A 1 472 ? 43.553 5.117 -29.125 1.00 42.66 472 GLU A O 1
ATOM 3573 N N . ARG A 1 473 ? 42.135 4.459 -27.517 1.00 39.50 473 ARG A N 1
ATOM 3574 C CA . ARG A 1 473 ? 42.578 3.059 -27.492 1.00 39.50 473 ARG A CA 1
ATOM 3575 C C . ARG A 1 473 ? 42.104 2.264 -28.719 1.00 39.50 473 ARG A C 1
ATOM 3577 O O . ARG A 1 473 ? 42.858 1.413 -29.185 1.00 39.50 473 ARG A O 1
ATOM 3584 N N . TYR A 1 474 ? 40.926 2.575 -29.274 1.00 40.84 474 TYR A N 1
ATOM 3585 C CA . TYR A 1 474 ? 40.367 1.984 -30.504 1.00 40.84 474 TYR A CA 1
ATOM 3586 C C . TYR A 1 474 ? 41.225 2.336 -31.730 1.00 40.84 474 TYR A C 1
ATOM 3588 O O . TYR A 1 474 ? 41.625 1.455 -32.492 1.00 40.84 474 TYR A O 1
ATOM 3596 N N . TYR A 1 475 ? 41.621 3.604 -31.873 1.00 40.75 475 TYR A N 1
ATOM 3597 C CA . TYR A 1 475 ? 42.503 4.023 -32.968 1.00 40.75 475 TYR A CA 1
ATOM 3598 C C . TYR A 1 475 ? 43.926 3.460 -32.838 1.00 40.75 475 TYR A C 1
ATOM 3600 O O . TYR A 1 475 ? 44.515 3.052 -33.839 1.00 40.75 475 TYR A O 1
ATOM 3608 N N . LYS A 1 476 ? 44.470 3.350 -31.615 1.00 39.91 476 LYS A N 1
ATOM 3609 C CA . LYS A 1 476 ? 45.767 2.684 -31.374 1.00 39.91 476 LYS A CA 1
ATOM 3610 C C . LYS A 1 476 ? 45.731 1.192 -31.734 1.00 39.91 476 LYS A C 1
ATOM 3612 O O . LYS A 1 476 ? 46.688 0.699 -32.328 1.00 39.91 476 LYS A O 1
ATOM 3617 N N . ALA A 1 477 ? 44.628 0.496 -31.446 1.00 37.56 477 ALA A N 1
ATOM 3618 C CA . ALA A 1 477 ? 44.422 -0.899 -31.843 1.00 37.56 477 ALA A CA 1
ATOM 3619 C C . ALA A 1 477 ? 44.296 -1.065 -33.370 1.00 37.56 477 ALA A C 1
ATOM 3621 O O . ALA A 1 477 ? 44.922 -1.958 -33.935 1.00 37.56 477 ALA A O 1
ATOM 3622 N N . ASN A 1 478 ? 43.581 -0.167 -34.058 1.00 38.97 478 ASN A N 1
ATOM 3623 C CA . ASN A 1 478 ? 43.456 -0.184 -35.523 1.00 38.97 478 ASN A CA 1
ATOM 3624 C C . ASN A 1 478 ? 44.768 0.149 -36.254 1.00 38.97 478 ASN A C 1
ATOM 3626 O O . ASN A 1 478 ? 45.048 -0.428 -37.303 1.00 38.97 478 ASN A O 1
ATOM 3630 N N . ILE A 1 479 ? 45.615 1.025 -35.698 1.00 39.59 479 ILE A N 1
ATOM 3631 C CA . ILE A 1 479 ? 46.971 1.271 -36.221 1.00 39.59 479 ILE A CA 1
ATOM 3632 C C . ILE A 1 479 ? 47.841 0.014 -36.076 1.00 39.59 479 ILE A C 1
ATOM 3634 O O . ILE A 1 479 ? 48.559 -0.338 -37.011 1.00 39.59 479 ILE A O 1
ATOM 3638 N N . ALA A 1 480 ? 47.756 -0.681 -34.939 1.00 36.88 480 ALA A N 1
ATOM 3639 C CA . ALA A 1 480 ? 48.490 -1.923 -34.711 1.00 36.88 480 ALA A CA 1
ATOM 3640 C C . ALA A 1 480 ? 47.998 -3.066 -35.627 1.00 36.88 480 ALA A C 1
ATOM 3642 O O . ALA A 1 480 ? 48.808 -3.803 -36.185 1.00 36.88 480 ALA A O 1
ATOM 3643 N N . LEU A 1 481 ? 46.686 -3.152 -35.875 1.00 35.84 481 LEU A N 1
ATOM 3644 C CA . LEU A 1 481 ? 46.075 -4.090 -36.822 1.00 35.84 481 LEU A CA 1
ATOM 3645 C C . LEU A 1 481 ? 46.481 -3.795 -38.278 1.00 35.84 481 LEU A C 1
ATOM 3647 O O . LEU A 1 481 ? 46.787 -4.708 -39.041 1.00 35.84 481 LEU A O 1
ATOM 3651 N N . ALA A 1 482 ? 46.549 -2.517 -38.664 1.00 40.06 482 ALA A N 1
ATOM 3652 C CA . ALA A 1 482 ? 47.039 -2.106 -39.979 1.00 40.06 482 ALA A CA 1
ATOM 3653 C C . ALA A 1 482 ? 48.540 -2.405 -40.165 1.00 40.06 482 ALA A C 1
ATOM 3655 O O . ALA A 1 482 ? 48.953 -2.739 -41.274 1.00 40.06 482 ALA A O 1
ATOM 3656 N N . MET A 1 483 ? 49.350 -2.332 -39.100 1.00 36.28 483 MET A N 1
ATOM 3657 C CA . MET A 1 483 ? 50.756 -2.767 -39.120 1.00 36.28 483 MET A CA 1
ATOM 3658 C C . MET A 1 483 ? 50.879 -4.287 -39.293 1.00 36.28 483 MET A C 1
ATOM 3660 O O . MET A 1 483 ? 51.615 -4.732 -40.171 1.00 36.28 483 MET A O 1
ATOM 3664 N N . ALA A 1 484 ? 50.088 -5.071 -38.554 1.00 34.94 484 ALA A N 1
ATOM 3665 C CA . ALA A 1 484 ? 50.039 -6.528 -38.697 1.00 34.94 484 ALA A CA 1
ATOM 3666 C C . ALA A 1 484 ? 49.579 -6.969 -40.103 1.00 34.94 484 ALA A C 1
ATOM 3668 O O . ALA A 1 484 ? 50.086 -7.944 -40.651 1.00 34.94 484 ALA A O 1
ATOM 3669 N N . ASN A 1 485 ? 48.663 -6.224 -40.734 1.00 37.88 485 ASN A N 1
ATOM 3670 C CA . ASN A 1 485 ? 48.202 -6.471 -42.107 1.00 37.88 485 ASN A CA 1
ATOM 3671 C C . ASN A 1 485 ? 49.301 -6.207 -43.163 1.00 37.88 485 ASN A C 1
ATOM 3673 O O . ASN A 1 485 ? 49.367 -6.892 -44.184 1.00 37.88 485 ASN A O 1
ATOM 3677 N N . VAL A 1 486 ? 50.200 -5.245 -42.921 1.00 39.16 486 VAL A N 1
ATOM 3678 C CA . VAL A 1 486 ? 51.377 -5.004 -43.778 1.00 39.16 486 VAL A CA 1
ATOM 3679 C C . VAL A 1 486 ? 52.404 -6.134 -43.624 1.00 39.16 486 VAL A C 1
ATOM 3681 O O . VAL A 1 486 ? 52.911 -6.624 -44.634 1.00 39.16 486 VAL A O 1
ATOM 3684 N N . GLU A 1 487 ? 52.657 -6.608 -42.400 1.00 33.69 487 GLU A N 1
ATOM 3685 C CA . GLU A 1 487 ? 53.539 -7.760 -42.144 1.00 33.69 487 GLU A CA 1
ATOM 3686 C C . GLU A 1 487 ? 52.981 -9.069 -42.725 1.00 33.69 487 GLU A C 1
ATOM 3688 O O . GLU A 1 487 ? 53.697 -9.790 -43.422 1.00 33.69 487 GLU A O 1
ATOM 3693 N N . ALA A 1 488 ? 51.689 -9.354 -42.546 1.00 36.09 488 ALA A N 1
ATOM 3694 C CA . ALA A 1 488 ? 51.041 -10.547 -43.096 1.00 36.09 488 ALA A CA 1
ATOM 3695 C C . ALA A 1 488 ? 51.093 -10.589 -44.636 1.00 36.09 488 ALA A C 1
ATOM 3697 O O . ALA A 1 488 ? 51.371 -11.633 -45.229 1.00 36.09 488 ALA A O 1
ATOM 3698 N N . LYS A 1 489 ? 50.903 -9.444 -45.304 1.00 41.56 489 LYS A N 1
ATOM 3699 C CA . LYS A 1 489 ? 51.031 -9.336 -46.767 1.00 41.56 489 LYS A CA 1
ATOM 3700 C C . LYS A 1 489 ? 52.482 -9.405 -47.253 1.00 41.56 489 LYS A C 1
ATOM 3702 O O . LYS A 1 489 ? 52.714 -9.865 -48.369 1.00 41.56 489 LYS A O 1
ATOM 3707 N N . SER A 1 490 ? 53.453 -9.020 -46.424 1.00 33.16 490 SER A N 1
ATOM 3708 C CA . SER A 1 490 ? 54.878 -9.238 -46.713 1.00 33.16 490 SER A CA 1
ATOM 3709 C C . SER A 1 490 ? 55.261 -10.729 -46.664 1.00 33.16 490 SER A C 1
ATOM 3711 O O . SER A 1 490 ? 56.002 -11.201 -47.523 1.00 33.16 490 SER A O 1
ATOM 3713 N N . LEU A 1 491 ? 54.668 -11.502 -45.744 1.00 33.00 491 LEU A N 1
ATOM 3714 C CA . LEU A 1 491 ? 54.835 -12.958 -45.629 1.00 33.00 491 LEU A CA 1
ATOM 3715 C C . LEU A 1 491 ? 54.116 -13.732 -46.752 1.00 33.00 491 LEU A C 1
ATOM 3717 O O . LEU A 1 491 ? 54.655 -14.708 -47.272 1.00 33.00 491 LEU A O 1
ATOM 3721 N N . ALA A 1 492 ? 52.940 -13.269 -47.191 1.00 35.97 492 ALA A N 1
ATOM 3722 C CA . ALA A 1 492 ? 52.200 -13.852 -48.317 1.00 35.97 492 ALA A CA 1
ATOM 3723 C C . ALA A 1 492 ? 52.935 -13.719 -49.670 1.00 35.97 492 ALA A C 1
ATOM 3725 O O . ALA A 1 492 ? 52.820 -14.595 -50.528 1.00 35.97 492 ALA A O 1
ATOM 3726 N N . LEU A 1 493 ? 53.735 -12.661 -49.852 1.00 32.81 493 LEU A N 1
ATOM 3727 C CA . LEU A 1 493 ? 54.592 -12.480 -51.028 1.00 32.81 493 LEU A CA 1
ATOM 3728 C C . LEU A 1 493 ? 55.742 -13.505 -51.061 1.00 32.81 493 LEU A C 1
ATOM 3730 O O . LEU A 1 493 ? 56.064 -14.034 -52.121 1.00 32.81 493 LEU A O 1
ATOM 3734 N N . ILE A 1 494 ? 56.308 -13.849 -49.897 1.00 32.09 494 ILE A N 1
ATOM 3735 C CA . ILE A 1 494 ? 57.345 -14.887 -49.758 1.00 32.09 494 ILE A CA 1
ATOM 3736 C C . ILE A 1 494 ? 56.757 -16.287 -50.038 1.00 32.09 494 ILE A C 1
ATOM 3738 O O . ILE A 1 494 ? 57.409 -17.117 -50.672 1.00 32.09 494 ILE A O 1
ATOM 3742 N N . ALA A 1 495 ? 55.496 -16.530 -49.661 1.00 31.31 495 ALA A N 1
ATOM 3743 C CA . ALA A 1 495 ? 54.786 -17.782 -49.941 1.00 31.31 495 ALA A CA 1
ATOM 3744 C C . ALA A 1 495 ? 54.392 -17.959 -51.427 1.00 31.31 495 ALA A C 1
ATOM 3746 O O . ALA A 1 495 ? 54.472 -19.071 -51.951 1.00 31.31 495 ALA A O 1
ATOM 3747 N N . GLN A 1 496 ? 54.030 -16.883 -52.142 1.00 33.38 496 GLN A N 1
ATOM 3748 C CA . GLN A 1 496 ? 53.738 -16.940 -53.588 1.00 33.38 496 GLN A CA 1
ATOM 3749 C C . GLN A 1 496 ? 54.971 -17.295 -54.432 1.00 33.38 496 GLN A C 1
ATOM 3751 O O . GLN A 1 496 ? 54.849 -18.013 -55.425 1.00 33.38 496 GLN A O 1
ATOM 3756 N N . VAL A 1 497 ? 56.165 -16.863 -54.013 1.00 30.47 497 VAL A N 1
ATOM 3757 C CA . VAL A 1 497 ? 57.429 -17.219 -54.682 1.00 30.47 497 VAL A CA 1
ATOM 3758 C C . VAL A 1 497 ? 57.784 -18.699 -54.469 1.00 30.47 497 VAL A C 1
ATOM 3760 O O . VAL A 1 497 ? 58.369 -19.320 -55.353 1.00 30.47 497 VAL A O 1
ATOM 3763 N N . ALA A 1 498 ? 57.359 -19.310 -53.357 1.00 29.16 498 ALA A N 1
ATOM 3764 C CA . ALA A 1 498 ? 57.548 -20.741 -53.105 1.00 29.16 498 ALA A CA 1
ATOM 3765 C C . ALA A 1 498 ? 56.526 -21.637 -53.845 1.00 29.16 498 ALA A C 1
ATOM 3767 O O . ALA A 1 498 ? 56.865 -22.751 -54.245 1.00 29.16 498 ALA A O 1
ATOM 3768 N N . ALA A 1 499 ? 55.295 -21.158 -54.075 1.00 31.53 499 ALA A N 1
ATOM 3769 C CA . ALA A 1 499 ? 54.247 -21.899 -54.793 1.00 31.53 499 ALA A CA 1
ATOM 3770 C C . ALA A 1 499 ? 54.416 -21.880 -56.328 1.00 31.53 499 ALA A C 1
ATOM 3772 O O . ALA A 1 499 ? 54.064 -22.851 -57.000 1.00 31.53 499 ALA A O 1
ATOM 3773 N N . ALA A 1 500 ? 55.029 -20.829 -56.888 1.00 31.45 500 ALA A N 1
ATOM 3774 C CA . ALA A 1 500 ? 55.349 -20.742 -58.318 1.00 31.45 500 ALA A CA 1
ATOM 3775 C C . ALA A 1 500 ? 56.391 -21.784 -58.787 1.00 31.45 500 ALA A C 1
ATOM 3777 O O . ALA A 1 500 ? 56.492 -22.059 -59.980 1.00 31.45 500 ALA A O 1
ATOM 3778 N N . ALA A 1 501 ? 57.126 -22.421 -57.867 1.00 27.75 501 ALA A N 1
ATOM 3779 C CA . ALA A 1 501 ? 58.131 -23.436 -58.186 1.00 27.75 501 ALA A CA 1
ATOM 3780 C C . ALA A 1 501 ? 57.564 -24.855 -58.426 1.00 27.75 501 ALA A C 1
ATOM 3782 O O . ALA A 1 501 ? 58.326 -25.750 -58.787 1.00 27.75 501 ALA A O 1
ATOM 3783 N N . LYS A 1 502 ? 56.252 -25.097 -58.237 1.00 30.11 502 LYS A N 1
ATOM 3784 C CA . LYS A 1 502 ? 55.652 -26.447 -58.363 1.00 30.11 502 LYS A CA 1
ATOM 3785 C C . LYS A 1 502 ? 54.536 -26.618 -59.401 1.00 30.11 502 LYS A C 1
ATOM 3787 O O . LYS A 1 502 ? 54.098 -27.746 -59.597 1.00 30.11 502 LYS A O 1
ATOM 3792 N N . ALA A 1 503 ? 54.096 -25.572 -60.096 1.00 27.36 503 ALA A N 1
ATOM 3793 C CA . ALA A 1 503 ? 52.968 -25.657 -61.030 1.00 27.36 503 ALA A CA 1
ATOM 3794 C C . ALA A 1 503 ? 53.352 -25.185 -62.442 1.00 27.36 503 ALA A C 1
ATOM 3796 O O . ALA A 1 503 ? 52.893 -24.154 -62.921 1.00 27.36 503 ALA A O 1
ATOM 3797 N N . ALA A 1 504 ? 54.203 -25.958 -63.115 1.00 28.64 504 ALA A N 1
ATOM 3798 C CA . ALA A 1 504 ? 54.422 -25.865 -64.554 1.00 28.64 504 ALA A CA 1
ATOM 3799 C C . ALA A 1 504 ? 53.769 -27.079 -65.234 1.00 28.64 504 ALA A C 1
ATOM 3801 O O . ALA A 1 504 ? 54.441 -28.074 -65.485 1.00 28.64 504 ALA A O 1
ATOM 3802 N N . SER A 1 505 ? 52.448 -27.040 -65.447 1.00 25.03 505 SER A N 1
ATOM 3803 C CA . SER A 1 505 ? 51.738 -27.687 -66.573 1.00 25.03 505 SER A CA 1
ATOM 3804 C C . SER A 1 505 ? 50.208 -27.659 -66.398 1.00 25.03 505 SER A C 1
ATOM 3806 O O . SER A 1 505 ? 49.664 -28.191 -65.437 1.00 25.03 505 SER A O 1
ATOM 3808 N N . ASN A 1 506 ? 49.553 -27.116 -67.431 1.00 24.52 506 ASN A N 1
ATOM 3809 C CA . ASN A 1 506 ? 48.180 -27.356 -67.906 1.00 24.52 506 ASN A CA 1
ATOM 3810 C C . ASN A 1 506 ? 47.055 -26.406 -67.434 1.00 24.52 506 ASN A C 1
ATOM 3812 O O . ASN A 1 506 ? 46.805 -26.199 -66.252 1.00 24.52 506 ASN A O 1
ATOM 3816 N N . TRP A 1 507 ? 46.412 -25.811 -68.448 1.00 23.62 507 TRP A N 1
ATOM 3817 C CA . TRP A 1 507 ? 45.528 -24.643 -68.448 1.00 23.62 507 TRP A CA 1
ATOM 3818 C C . TRP A 1 507 ? 44.123 -24.878 -67.857 1.00 23.62 507 TRP A C 1
ATOM 3820 O O . TRP A 1 507 ? 43.544 -25.925 -68.103 1.00 23.62 507 TRP A O 1
ATOM 3830 N N . TYR A 1 508 ? 43.610 -23.904 -67.091 1.00 24.47 508 TYR A N 1
ATOM 3831 C CA . TYR A 1 508 ? 42.219 -23.417 -66.932 1.00 24.47 508 TYR A CA 1
ATOM 3832 C C . TYR A 1 508 ? 42.256 -22.429 -65.746 1.00 24.47 508 TYR A C 1
ATOM 3834 O O . TYR A 1 508 ? 42.281 -22.840 -64.588 1.00 24.47 508 TYR A O 1
ATOM 3842 N N . THR A 1 509 ? 42.337 -21.123 -66.016 1.00 25.00 509 THR A N 1
ATOM 3843 C CA . THR A 1 509 ? 42.506 -20.087 -64.977 1.00 25.00 509 THR A CA 1
ATOM 3844 C C . THR A 1 509 ? 41.162 -19.427 -64.660 1.00 25.00 509 THR A C 1
ATOM 3846 O O . THR A 1 509 ? 40.555 -18.813 -65.533 1.00 25.00 509 THR A O 1
ATOM 3849 N N . PHE A 1 510 ? 40.705 -19.542 -63.410 1.00 27.08 510 PHE A N 1
ATOM 3850 C CA . PHE A 1 510 ? 39.571 -18.790 -62.859 1.00 27.08 510 PHE A CA 1
ATOM 3851 C C . PHE A 1 510 ? 40.004 -17.344 -62.556 1.00 27.08 510 PHE A C 1
ATOM 3853 O O . PHE A 1 510 ? 41.025 -17.145 -61.896 1.00 27.08 510 PHE A O 1
ATOM 3860 N N . GLY A 1 511 ? 39.259 -16.340 -63.027 1.00 29.44 511 GLY A N 1
ATOM 3861 C CA . GLY A 1 511 ? 39.493 -14.942 -62.656 1.00 29.44 511 GLY A CA 1
ATOM 3862 C C . GLY A 1 511 ? 38.745 -14.589 -61.366 1.00 29.44 511 GLY A C 1
ATOM 3863 O O . GLY A 1 511 ? 37.576 -14.934 -61.199 1.00 29.44 511 GLY A O 1
ATOM 3864 N N . PHE A 1 512 ? 39.426 -13.937 -60.422 1.00 35.03 512 PHE A N 1
ATOM 3865 C CA . PHE A 1 512 ? 38.838 -13.486 -59.158 1.00 35.03 512 PHE A CA 1
ATOM 3866 C C . PHE A 1 512 ? 39.002 -11.971 -59.031 1.00 35.03 512 PHE A C 1
ATOM 3868 O O . PHE A 1 512 ? 40.125 -11.467 -59.092 1.00 35.03 512 PHE A O 1
ATOM 3875 N N . SER A 1 513 ? 37.908 -11.245 -58.808 1.00 33.91 513 SER A N 1
ATOM 3876 C CA . SER A 1 513 ? 37.952 -9.839 -58.409 1.00 33.91 513 SER A CA 1
ATOM 3877 C C . SER A 1 513 ? 37.985 -9.716 -56.886 1.00 33.91 513 SER A C 1
ATOM 3879 O O . SER A 1 513 ? 37.280 -10.429 -56.169 1.00 33.91 513 SER A O 1
ATOM 3881 N N . VAL A 1 514 ? 38.828 -8.812 -56.377 1.00 36.88 514 VAL A N 1
ATOM 3882 C CA . VAL A 1 514 ? 38.934 -8.498 -54.944 1.00 36.88 514 VAL A CA 1
ATOM 3883 C C . VAL A 1 514 ? 38.230 -7.169 -54.676 1.00 36.88 514 VAL A C 1
ATOM 3885 O O . VAL A 1 514 ? 38.476 -6.166 -55.350 1.00 36.88 514 VAL A O 1
ATOM 3888 N N . GLY A 1 515 ? 37.345 -7.165 -53.683 1.00 38.44 515 GLY A N 1
ATOM 3889 C CA . GLY A 1 515 ? 36.586 -5.995 -53.251 1.00 38.44 515 GLY A CA 1
ATOM 3890 C C . GLY A 1 515 ? 36.548 -5.847 -51.733 1.00 38.44 515 GLY A C 1
ATOM 3891 O O . GLY A 1 515 ? 36.910 -6.760 -50.986 1.00 38.44 515 GLY A O 1
ATOM 3892 N N . VAL A 1 516 ? 36.095 -4.683 -51.275 1.00 41.47 516 VAL A N 1
ATOM 3893 C CA . VAL A 1 516 ? 35.844 -4.393 -49.858 1.00 41.47 516 VAL A CA 1
ATOM 3894 C C . VAL A 1 516 ? 34.348 -4.230 -49.621 1.00 41.47 516 VAL A C 1
ATOM 3896 O O . VAL A 1 516 ? 33.632 -3.642 -50.436 1.00 41.47 516 VAL A O 1
ATOM 3899 N N . ALA A 1 517 ? 33.873 -4.746 -48.491 1.00 39.06 517 ALA A N 1
ATOM 3900 C CA . ALA A 1 517 ? 32.496 -4.592 -48.055 1.00 39.06 517 ALA A CA 1
ATOM 3901 C C . ALA A 1 517 ? 32.441 -4.113 -46.604 1.00 39.06 517 ALA A C 1
ATOM 3903 O O . ALA A 1 517 ? 33.189 -4.587 -45.749 1.00 39.06 517 ALA A O 1
ATOM 3904 N N . ALA A 1 518 ? 31.519 -3.197 -46.331 1.00 41.78 518 ALA A N 1
ATOM 3905 C CA . ALA A 1 518 ? 31.202 -2.731 -44.991 1.00 41.78 518 ALA A CA 1
ATOM 3906 C C . ALA A 1 518 ? 29.704 -2.899 -44.739 1.00 41.78 518 ALA A C 1
ATOM 3908 O O . ALA A 1 518 ? 28.883 -2.657 -45.628 1.00 41.78 518 ALA A O 1
ATOM 3909 N N . SER A 1 519 ? 29.348 -3.315 -43.529 1.00 46.25 519 SER A N 1
ATOM 3910 C CA . SER A 1 519 ? 27.956 -3.379 -43.089 1.00 46.25 519 SER A CA 1
ATOM 3911 C C . SER A 1 519 ? 27.796 -2.765 -41.709 1.00 46.25 519 SER A C 1
ATOM 3913 O O . SER A 1 519 ? 28.627 -3.005 -40.835 1.00 46.25 519 SER A O 1
ATOM 3915 N N . VAL A 1 520 ? 26.717 -2.013 -41.520 1.00 49.53 520 VAL A N 1
ATOM 3916 C CA . VAL A 1 520 ? 26.327 -1.398 -40.248 1.00 49.53 520 VAL A CA 1
ATOM 3917 C C . VAL A 1 520 ? 24.874 -1.733 -39.960 1.00 49.53 520 VAL A C 1
ATOM 3919 O O . VAL A 1 520 ? 24.032 -1.626 -40.842 1.00 49.53 520 VAL A O 1
ATOM 3922 N N . ASN A 1 521 ? 24.581 -2.131 -38.731 1.00 48.94 521 ASN A N 1
ATOM 3923 C CA . ASN A 1 521 ? 23.234 -2.423 -38.265 1.00 48.94 521 ASN A CA 1
ATOM 3924 C C . ASN A 1 521 ? 23.010 -1.711 -36.931 1.00 48.94 521 ASN A C 1
ATOM 3926 O O . ASN A 1 521 ? 23.841 -1.804 -36.031 1.00 48.94 521 ASN A O 1
ATOM 3930 N N . GLY A 1 522 ? 21.885 -1.022 -36.801 1.00 56.25 522 GLY A N 1
ATOM 3931 C CA . GLY A 1 522 ? 21.406 -0.402 -35.576 1.00 56.25 522 GLY A CA 1
ATOM 3932 C C . GLY A 1 522 ? 20.028 -0.944 -35.230 1.00 56.25 522 GLY A C 1
ATOM 3933 O O . GLY A 1 522 ? 19.178 -1.101 -36.106 1.00 56.25 522 GLY A O 1
ATOM 3934 N N . HIS A 1 523 ? 19.802 -1.224 -33.956 1.00 66.69 523 HIS A N 1
ATOM 3935 C CA . HIS A 1 523 ? 18.524 -1.688 -33.442 1.00 66.69 523 HIS A CA 1
ATOM 3936 C C . HIS A 1 523 ? 18.207 -0.955 -32.136 1.00 66.69 523 HIS A C 1
ATOM 3938 O O . HIS A 1 523 ? 19.067 -0.807 -31.269 1.00 66.69 523 HIS A O 1
ATOM 3944 N N . LYS A 1 524 ? 16.983 -0.447 -32.008 1.00 71.19 524 LYS A N 1
ATOM 3945 C CA . LYS A 1 524 ? 16.468 0.165 -30.785 1.00 71.19 524 LYS A CA 1
ATOM 3946 C C . LYS A 1 524 ? 15.109 -0.441 -30.482 1.00 71.19 524 LYS A C 1
ATOM 3948 O O . LYS A 1 524 ? 14.208 -0.300 -31.305 1.00 71.19 524 LYS A O 1
ATOM 3953 N N . SER A 1 525 ? 14.960 -1.013 -29.296 1.00 82.69 525 SER A N 1
ATOM 3954 C CA . SER A 1 525 ? 13.669 -1.441 -28.772 1.00 82.69 525 SER A CA 1
ATOM 3955 C C . SER A 1 525 ? 13.323 -0.649 -27.516 1.00 82.69 525 SER A C 1
ATOM 3957 O O . SER A 1 525 ? 14.200 -0.272 -26.731 1.00 82.69 525 SER A O 1
ATOM 3959 N N . LYS A 1 526 ? 12.041 -0.334 -27.354 1.00 89.44 526 LYS A N 1
ATOM 3960 C CA . LYS A 1 526 ? 11.470 0.198 -26.118 1.00 89.44 526 LYS A CA 1
ATOM 3961 C C . LYS A 1 526 ? 10.199 -0.581 -25.823 1.00 89.44 526 LYS A C 1
ATOM 3963 O O . LYS A 1 526 ? 9.362 -0.712 -26.710 1.00 89.44 526 LYS A O 1
ATOM 3968 N N . SER A 1 527 ? 10.075 -1.083 -24.605 1.00 93.06 527 SER A N 1
ATOM 3969 C CA . SER A 1 527 ? 8.896 -1.796 -24.133 1.00 93.06 527 SER A CA 1
ATOM 3970 C C . SER A 1 527 ? 8.463 -1.217 -22.797 1.00 93.06 527 SER A C 1
ATOM 3972 O O . SER A 1 527 ? 9.304 -0.935 -21.943 1.00 93.06 527 SER A O 1
ATOM 3974 N N . ASN A 1 528 ? 7.166 -1.010 -22.636 1.00 94.56 528 ASN A N 1
ATOM 3975 C CA . ASN A 1 528 ? 6.557 -0.507 -21.418 1.00 94.56 528 ASN A CA 1
ATOM 3976 C C . ASN A 1 528 ? 5.393 -1.418 -21.065 1.00 94.56 528 ASN A C 1
ATOM 3978 O O . ASN A 1 528 ? 4.584 -1.706 -21.938 1.00 94.56 528 ASN A O 1
ATOM 3982 N N . SER A 1 529 ? 5.302 -1.841 -19.810 1.00 95.50 529 SER A N 1
ATOM 3983 C CA . SER A 1 529 ? 4.137 -2.558 -19.305 1.00 95.50 529 SER A CA 1
ATOM 3984 C C . SER A 1 529 ? 3.668 -1.980 -17.982 1.00 95.50 529 SER A C 1
ATOM 3986 O O . SER A 1 529 ? 4.503 -1.652 -17.141 1.00 95.50 529 SER A O 1
ATOM 3988 N N . ASN A 1 530 ? 2.355 -1.914 -17.800 1.00 97.31 530 ASN A N 1
ATOM 3989 C CA . ASN A 1 530 ? 1.695 -1.527 -16.561 1.00 97.31 530 ASN A CA 1
ATOM 3990 C C . ASN A 1 530 ? 0.702 -2.626 -16.171 1.00 97.31 530 ASN A C 1
ATOM 3992 O O . ASN A 1 530 ? -0.105 -3.062 -16.994 1.00 97.31 530 ASN A O 1
ATOM 3996 N N . GLU A 1 531 ? 0.779 -3.070 -14.924 1.00 98.00 531 GLU A N 1
ATOM 3997 C CA . GLU A 1 531 ? -0.131 -4.034 -14.319 1.00 98.00 531 GLU A CA 1
ATOM 3998 C C . GLU A 1 531 ? -0.793 -3.408 -13.091 1.00 98.00 531 GLU A C 1
ATOM 4000 O O . GLU A 1 531 ? -0.119 -2.783 -12.270 1.00 98.00 531 GLU A O 1
ATOM 4005 N N . VAL A 1 532 ? -2.106 -3.594 -12.960 1.00 97.88 532 VAL A N 1
ATOM 4006 C CA . VAL A 1 532 ? -2.890 -3.233 -11.776 1.00 97.88 532 VAL A CA 1
ATOM 4007 C C . VAL A 1 532 ? -3.652 -4.467 -11.318 1.00 97.88 532 VAL A C 1
ATOM 4009 O O . VAL A 1 532 ? -4.378 -5.073 -12.108 1.00 97.88 532 VAL A O 1
ATOM 4012 N N . VAL A 1 533 ? -3.512 -4.828 -10.045 1.00 97.94 533 VAL A N 1
ATOM 4013 C CA . VAL A 1 533 ? -4.209 -5.961 -9.425 1.00 97.94 533 VAL A CA 1
ATOM 4014 C C . VAL A 1 533 ? -5.007 -5.463 -8.232 1.00 97.94 533 VAL A C 1
ATOM 4016 O O . VAL A 1 533 ? -4.476 -4.812 -7.344 1.00 97.94 533 VAL A O 1
ATOM 4019 N N . SER A 1 534 ? -6.294 -5.769 -8.190 1.00 97.31 534 SER A N 1
ATOM 4020 C CA . SER A 1 534 ? -7.171 -5.414 -7.083 1.00 97.31 534 SER A CA 1
ATOM 4021 C C . SER A 1 534 ? -7.015 -6.373 -5.901 1.00 97.31 534 SER A C 1
ATOM 4023 O O . SER A 1 534 ? -7.095 -7.587 -6.071 1.00 97.31 534 SER A O 1
ATOM 4025 N N . ASN A 1 535 ? -6.972 -5.824 -4.686 1.00 97.44 535 ASN A N 1
ATOM 4026 C CA . ASN A 1 535 ? -7.010 -6.567 -3.428 1.00 97.44 535 ASN A CA 1
ATOM 4027 C C . ASN A 1 535 ? -8.311 -6.271 -2.660 1.00 97.44 535 ASN A C 1
ATOM 4029 O O . ASN A 1 535 ? -8.593 -5.105 -2.378 1.00 97.44 535 ASN A O 1
ATOM 4033 N N . PRO A 1 536 ? -9.120 -7.283 -2.310 1.00 98.19 536 PRO A N 1
ATOM 4034 C CA . PRO A 1 536 ? -10.421 -7.070 -1.678 1.00 98.19 536 PRO A CA 1
ATOM 4035 C C . PRO A 1 536 ? -10.306 -6.575 -0.231 1.00 98.19 536 PRO A C 1
ATOM 4037 O O . PRO A 1 536 ? -9.396 -6.981 0.495 1.00 98.19 536 PRO A O 1
ATOM 4040 N N . SER A 1 537 ? -11.290 -5.793 0.225 1.00 98.81 537 SER A N 1
ATOM 4041 C CA . SER A 1 537 ? -11.596 -5.716 1.661 1.00 98.81 537 SER A CA 1
ATOM 4042 C C . SER A 1 537 ? -12.355 -6.970 2.091 1.00 98.81 537 SER A C 1
ATOM 4044 O O . SER A 1 537 ? -13.228 -7.441 1.360 1.00 98.81 537 SER A O 1
ATOM 4046 N N . ASN A 1 538 ? -12.047 -7.514 3.270 1.00 98.81 538 ASN A N 1
ATOM 4047 C CA . ASN A 1 538 ? -12.652 -8.748 3.775 1.00 98.81 538 ASN A CA 1
ATOM 4048 C C . ASN A 1 538 ? -13.315 -8.517 5.133 1.00 98.81 538 ASN A C 1
ATOM 4050 O O . ASN A 1 538 ? -12.646 -8.203 6.116 1.00 98.81 538 ASN A O 1
ATOM 4054 N N . LEU A 1 539 ? -14.627 -8.722 5.202 1.00 98.88 539 LEU A N 1
ATOM 4055 C CA . LEU A 1 539 ? -15.409 -8.700 6.435 1.00 98.88 539 LEU A CA 1
ATOM 4056 C C . LEU A 1 539 ? -15.892 -10.121 6.732 1.00 98.88 539 LEU A C 1
ATOM 4058 O O . LEU A 1 539 ? -16.572 -10.730 5.908 1.00 98.88 539 LEU A O 1
ATOM 4062 N N . SER A 1 540 ? -15.557 -10.646 7.910 1.00 98.88 540 SER A N 1
ATOM 4063 C CA . SER A 1 540 ? -15.935 -11.996 8.336 1.00 98.88 540 SER A CA 1
ATOM 4064 C C . SER A 1 540 ? -16.482 -11.995 9.758 1.00 98.88 540 SER A C 1
ATOM 4066 O O . SER A 1 540 ? -15.784 -11.575 10.680 1.00 98.88 540 SER A O 1
ATOM 4068 N N . ALA A 1 541 ? -17.704 -12.501 9.945 1.00 98.88 541 ALA A N 1
ATOM 4069 C CA . ALA A 1 541 ? -18.381 -12.516 11.244 1.00 98.88 541 ALA A CA 1
ATOM 4070 C C . ALA A 1 541 ? -19.446 -13.620 11.366 1.00 98.88 541 ALA A C 1
ATOM 4072 O O . ALA A 1 541 ? -19.744 -14.336 10.410 1.00 98.88 541 ALA A O 1
ATOM 4073 N N . ASN A 1 542 ? -20.062 -13.763 12.540 1.00 98.81 542 ASN A N 1
ATOM 4074 C CA . ASN A 1 542 ? -21.328 -14.480 12.670 1.00 98.81 542 ASN A CA 1
ATOM 4075 C C . ASN A 1 542 ? -22.468 -13.683 12.021 1.00 98.81 542 ASN A C 1
ATOM 4077 O O . ASN A 1 542 ? -23.188 -14.237 11.189 1.00 98.81 542 ASN A O 1
ATOM 4081 N N . ASN A 1 543 ? -22.579 -12.385 12.324 1.00 98.88 543 ASN A N 1
ATOM 4082 C CA . ASN A 1 543 ? -23.476 -11.469 11.618 1.00 98.88 543 ASN A CA 1
ATOM 4083 C C . ASN A 1 543 ? -22.720 -10.239 11.099 1.00 98.88 543 ASN A C 1
ATOM 4085 O O . ASN A 1 543 ? -21.852 -9.700 11.779 1.00 98.88 543 ASN A O 1
ATOM 4089 N N . ILE A 1 544 ? -23.072 -9.765 9.905 1.00 98.94 544 ILE A N 1
ATOM 4090 C CA . ILE A 1 544 ? -22.591 -8.493 9.357 1.00 98.94 544 ILE A CA 1
ATOM 4091 C C . ILE A 1 544 ? -23.800 -7.582 9.180 1.00 98.94 544 ILE A C 1
ATOM 4093 O O . ILE A 1 544 ? -24.711 -7.903 8.417 1.00 98.94 544 ILE A O 1
ATOM 4097 N N . LYS A 1 545 ? -23.800 -6.444 9.872 1.00 98.94 545 LYS A N 1
ATOM 4098 C CA . LYS A 1 545 ? -24.856 -5.439 9.806 1.00 98.94 545 LYS A CA 1
ATOM 4099 C C . LYS A 1 545 ? -24.315 -4.127 9.250 1.00 98.94 545 LYS A C 1
ATOM 4101 O O . LYS A 1 545 ? -23.374 -3.562 9.803 1.00 98.94 545 LYS A O 1
ATOM 4106 N N . ILE A 1 546 ? -24.952 -3.622 8.200 1.00 98.94 546 ILE A N 1
ATOM 4107 C CA . ILE A 1 546 ? -24.657 -2.330 7.577 1.00 98.94 546 ILE A CA 1
ATOM 4108 C C . ILE A 1 546 ? -25.915 -1.471 7.649 1.00 98.94 546 ILE A C 1
ATOM 4110 O O . ILE A 1 546 ? -26.976 -1.876 7.174 1.00 98.94 546 ILE A O 1
ATOM 4114 N N . GLN A 1 547 ? -25.812 -0.299 8.270 1.00 98.88 547 GLN A N 1
ATOM 4115 C CA . GLN A 1 547 ? -26.946 0.591 8.475 1.00 98.88 547 GLN A CA 1
ATOM 4116 C C . GLN A 1 547 ? -26.561 2.049 8.218 1.00 98.88 547 GLN A C 1
ATOM 4118 O O . GLN A 1 547 ? -25.743 2.618 8.939 1.00 98.88 547 GLN A O 1
ATOM 4123 N N . THR A 1 548 ? -27.210 2.665 7.234 1.00 98.69 548 THR A N 1
ATOM 4124 C CA . THR A 1 548 ? -27.127 4.102 6.948 1.00 98.69 548 THR A CA 1
ATOM 4125 C C . THR A 1 548 ? -28.438 4.601 6.324 1.00 98.69 548 THR A C 1
ATOM 4127 O O . THR A 1 548 ? -29.110 3.831 5.642 1.00 98.69 548 THR A O 1
ATOM 4130 N N . PRO A 1 549 ? -28.871 5.857 6.546 1.00 98.25 549 PRO A N 1
ATOM 4131 C CA . PRO A 1 549 ? -29.947 6.453 5.758 1.00 98.25 549 PRO A CA 1
ATOM 4132 C C . PRO A 1 549 ? -29.479 7.022 4.409 1.00 98.25 549 PRO A C 1
ATOM 4134 O O . PRO A 1 549 ? -30.315 7.561 3.691 1.00 98.25 549 PRO A O 1
ATOM 4137 N N . ASN A 1 550 ? -28.186 6.945 4.077 1.00 98.62 550 ASN A N 1
ATOM 4138 C CA . ASN A 1 550 ? -27.629 7.322 2.772 1.00 98.62 550 ASN A CA 1
ATOM 4139 C C . ASN A 1 550 ? -27.131 6.076 2.049 1.00 98.62 550 ASN A C 1
ATOM 4141 O O . ASN A 1 550 ? -27.753 5.033 2.181 1.00 98.62 550 ASN A O 1
ATOM 4145 N N . ASP A 1 551 ? -26.062 6.167 1.268 1.00 98.75 551 ASP A N 1
ATOM 4146 C CA . ASP A 1 551 ? -25.724 5.139 0.301 1.00 98.75 551 ASP A CA 1
ATOM 4147 C C . ASP A 1 551 ? -24.678 4.160 0.849 1.00 98.75 551 ASP A C 1
ATOM 4149 O O . ASP A 1 551 ? -23.866 4.474 1.722 1.00 98.75 551 ASP A O 1
ATOM 4153 N N . THR A 1 552 ? -24.712 2.930 0.340 1.00 98.88 552 THR A N 1
ATOM 4154 C CA . THR A 1 552 ? -23.711 1.901 0.624 1.00 98.88 552 THR A CA 1
ATOM 4155 C C . THR A 1 552 ? -23.052 1.450 -0.668 1.00 98.88 552 THR A C 1
ATOM 4157 O O . THR A 1 552 ? -23.743 0.981 -1.576 1.00 98.88 552 THR A O 1
ATOM 4160 N N . THR A 1 553 ? -21.722 1.522 -0.728 1.00 98.94 553 THR A N 1
ATOM 4161 C CA . THR A 1 553 ? -20.934 1.025 -1.861 1.00 98.94 553 THR A CA 1
ATOM 4162 C C . THR A 1 553 ? -20.073 -0.156 -1.437 1.00 98.94 553 THR A C 1
ATOM 4164 O O . THR A 1 553 ? -19.353 -0.089 -0.448 1.00 98.94 553 THR A O 1
ATOM 4167 N N . ILE A 1 554 ? -20.104 -1.243 -2.207 1.00 98.94 554 ILE A N 1
ATOM 4168 C CA . ILE A 1 554 ? -19.229 -2.405 -2.030 1.00 98.94 554 ILE A CA 1
ATOM 4169 C C . ILE A 1 554 ? -18.540 -2.679 -3.365 1.00 98.94 554 ILE A C 1
ATOM 4171 O O . ILE A 1 554 ? -19.202 -3.074 -4.321 1.00 98.94 554 ILE A O 1
ATOM 4175 N N . THR A 1 555 ? -17.225 -2.472 -3.456 1.00 98.75 555 THR A N 1
ATOM 4176 C CA . THR A 1 555 ? -16.466 -2.658 -4.707 1.00 98.75 555 THR A CA 1
ATOM 4177 C C . THR A 1 555 ? -15.342 -3.671 -4.527 1.00 98.75 555 THR A C 1
ATOM 4179 O O . THR A 1 555 ? -14.514 -3.523 -3.629 1.00 98.75 555 THR A O 1
ATOM 4182 N N . GLY A 1 556 ? -15.334 -4.709 -5.372 1.00 98.19 556 GLY A N 1
ATOM 4183 C CA . GLY A 1 556 ? -14.373 -5.819 -5.362 1.00 98.19 556 GLY A CA 1
ATOM 4184 C C . GLY A 1 556 ? -14.071 -6.398 -3.982 1.00 98.19 556 GLY A C 1
ATOM 4185 O O . GLY A 1 556 ? -12.913 -6.692 -3.708 1.00 98.19 556 GLY A O 1
ATOM 4186 N N . SER A 1 557 ? -15.068 -6.483 -3.098 1.00 98.81 557 SER A N 1
ATOM 4187 C CA . SER A 1 557 ? -14.879 -6.806 -1.677 1.00 98.81 557 SER A CA 1
ATOM 4188 C C . SER A 1 557 ? -15.699 -8.021 -1.245 1.00 98.81 557 SER A C 1
ATOM 4190 O O . SER A 1 557 ? -16.677 -8.394 -1.897 1.00 98.81 557 SER A O 1
ATOM 4192 N N . ASN A 1 558 ? -15.292 -8.637 -0.133 1.00 98.81 558 ASN A N 1
ATOM 4193 C CA . ASN A 1 558 ? -15.838 -9.890 0.375 1.00 98.81 558 ASN A CA 1
ATOM 4194 C C . ASN A 1 558 ? -16.500 -9.692 1.744 1.00 98.81 558 ASN A C 1
ATOM 4196 O O . ASN A 1 558 ? -15.846 -9.289 2.704 1.00 98.81 558 ASN A O 1
ATOM 4200 N N . LEU A 1 559 ? -17.780 -10.037 1.855 1.00 98.81 559 LEU A N 1
ATOM 4201 C CA . LEU A 1 559 ? -18.525 -10.103 3.113 1.00 98.81 559 LEU A CA 1
ATOM 4202 C C . LEU A 1 559 ? -18.969 -11.551 3.326 1.00 98.81 559 LEU A C 1
ATOM 4204 O O . LEU A 1 559 ? -19.717 -12.093 2.515 1.00 98.81 559 LEU A O 1
ATOM 4208 N N . SER A 1 560 ? -18.527 -12.171 4.417 1.00 98.81 560 SER A N 1
ATOM 4209 C CA . SER A 1 560 ? -18.836 -13.560 4.760 1.00 98.81 560 SER A CA 1
ATOM 4210 C C . SER A 1 560 ? -19.430 -13.652 6.163 1.00 98.81 560 SER A C 1
ATOM 4212 O O . SER A 1 560 ? -18.751 -13.360 7.148 1.00 98.81 560 SER A O 1
ATOM 4214 N N . ALA A 1 561 ? -20.681 -14.098 6.269 1.00 98.75 561 ALA A N 1
ATOM 4215 C CA . ALA A 1 561 ? -21.367 -14.295 7.543 1.00 98.75 561 ALA A CA 1
ATOM 4216 C C . ALA A 1 561 ? -21.768 -15.760 7.767 1.00 98.75 561 ALA A C 1
ATOM 4218 O O . ALA A 1 561 ? -22.249 -16.435 6.856 1.00 98.75 561 ALA A O 1
ATOM 4219 N N . ASN A 1 562 ? -21.639 -16.249 9.002 1.00 98.69 562 ASN A N 1
ATOM 4220 C CA . ASN A 1 562 ? -22.122 -17.590 9.362 1.00 98.69 562 ASN A CA 1
ATOM 4221 C C . ASN A 1 562 ? -23.643 -17.648 9.581 1.00 98.69 562 ASN A C 1
ATOM 4223 O O . ASN A 1 562 ? -24.223 -18.733 9.569 1.00 98.69 562 ASN A O 1
ATOM 4227 N N . ASN A 1 563 ? -24.291 -16.507 9.824 1.00 98.75 563 ASN A N 1
ATOM 4228 C CA . ASN A 1 563 ? -25.711 -16.456 10.152 1.00 98.75 563 ASN A CA 1
ATOM 4229 C C . ASN A 1 563 ? -26.472 -15.396 9.347 1.00 98.75 563 ASN A C 1
ATOM 4231 O O . ASN A 1 563 ? -27.458 -15.739 8.702 1.00 98.75 563 ASN A O 1
ATOM 4235 N N . LEU A 1 564 ? -26.049 -14.131 9.368 1.00 98.81 564 LEU A N 1
ATOM 4236 C CA . LEU A 1 564 ? -26.813 -13.062 8.720 1.00 98.81 564 LEU A CA 1
ATOM 4237 C C . LEU A 1 564 ? -25.922 -11.997 8.086 1.00 98.81 564 LEU A C 1
ATOM 4239 O O . LEU A 1 564 ? -25.012 -11.483 8.730 1.00 98.81 564 LEU A O 1
ATOM 4243 N N . ILE A 1 565 ? -26.255 -11.605 6.857 1.00 98.88 565 ILE A N 1
ATOM 4244 C CA . ILE A 1 565 ? -25.880 -10.298 6.302 1.00 98.88 565 ILE A CA 1
ATOM 4245 C C . ILE A 1 565 ? -27.146 -9.436 6.268 1.00 98.88 565 ILE A C 1
ATOM 4247 O O . ILE A 1 565 ? -28.114 -9.818 5.615 1.00 98.88 565 ILE A O 1
ATOM 4251 N N . ASP A 1 566 ? -27.155 -8.305 6.972 1.00 98.94 566 ASP A N 1
ATOM 4252 C CA . ASP A 1 566 ? -28.277 -7.356 7.035 1.00 98.94 566 ASP A CA 1
ATOM 4253 C C . ASP A 1 566 ? -27.828 -5.964 6.573 1.00 98.94 566 ASP A C 1
ATOM 4255 O O . ASP A 1 566 ? -26.999 -5.325 7.222 1.00 98.94 566 ASP A O 1
ATOM 4259 N N . ILE A 1 567 ? -28.357 -5.496 5.442 1.00 98.88 567 ILE A N 1
ATOM 4260 C CA . ILE A 1 567 ? -28.013 -4.209 4.826 1.00 98.88 567 ILE A CA 1
ATOM 4261 C C . ILE A 1 567 ? -29.263 -3.337 4.778 1.00 98.88 567 ILE A C 1
ATOM 4263 O O . ILE A 1 567 ? -30.243 -3.683 4.122 1.00 98.88 567 ILE A O 1
ATOM 4267 N N . ASN A 1 568 ? -29.212 -2.183 5.438 1.00 98.88 568 ASN A N 1
ATOM 4268 C CA . ASN A 1 568 ? -30.269 -1.177 5.437 1.00 98.88 568 ASN A CA 1
ATOM 4269 C C . ASN A 1 568 ? -29.673 0.159 4.985 1.00 98.88 568 ASN A C 1
ATOM 4271 O O . ASN A 1 568 ? -28.839 0.729 5.688 1.00 98.88 568 ASN A O 1
ATOM 4275 N N . THR A 1 569 ? -30.073 0.622 3.802 1.00 98.81 569 THR A N 1
ATOM 4276 C CA . THR A 1 569 ? -29.446 1.757 3.108 1.00 98.81 569 THR A CA 1
ATOM 4277 C C . THR A 1 569 ? -30.463 2.526 2.255 1.00 98.81 569 THR A C 1
ATOM 4279 O O . THR A 1 569 ? -31.580 2.052 2.037 1.00 98.81 569 THR A O 1
ATOM 4282 N N . ASN A 1 570 ? -30.123 3.717 1.772 1.00 98.69 570 ASN A N 1
ATOM 4283 C CA . ASN A 1 570 ? -30.921 4.442 0.787 1.00 98.69 570 ASN A CA 1
ATOM 4284 C C . ASN A 1 570 ? -30.695 3.869 -0.610 1.00 98.69 570 ASN A C 1
ATOM 4286 O O . ASN A 1 570 ? -31.607 3.234 -1.144 1.00 98.69 570 ASN A O 1
ATOM 4290 N N . ASN A 1 571 ? -29.485 4.018 -1.156 1.00 98.81 571 ASN A N 1
ATOM 4291 C CA . ASN A 1 571 ? -29.055 3.309 -2.358 1.00 98.81 571 ASN A CA 1
ATOM 4292 C C . ASN A 1 571 ? -27.987 2.260 -2.034 1.00 98.81 571 ASN A C 1
ATOM 4294 O O . ASN A 1 571 ? -27.081 2.506 -1.241 1.00 98.81 571 ASN A O 1
ATOM 4298 N N . LEU A 1 572 ? -28.046 1.108 -2.703 1.00 98.81 572 LEU A N 1
ATOM 4299 C CA . LEU A 1 572 ? -27.007 0.078 -2.627 1.00 98.81 572 LEU A CA 1
ATOM 4300 C C . LEU A 1 572 ? -26.291 -0.066 -3.968 1.00 98.81 572 LEU A C 1
ATOM 4302 O O . LEU A 1 572 ? -26.937 -0.347 -4.973 1.00 98.81 572 LEU A O 1
ATOM 4306 N N . ASN A 1 573 ? -24.963 0.035 -3.973 1.00 98.81 573 ASN A N 1
ATOM 4307 C CA . ASN A 1 573 ? -24.124 -0.186 -5.148 1.00 98.81 573 ASN A CA 1
ATOM 4308 C C . ASN A 1 573 ? -23.110 -1.298 -4.865 1.00 98.81 573 ASN A C 1
ATOM 4310 O O . ASN A 1 573 ? -22.175 -1.101 -4.096 1.00 98.81 573 ASN A O 1
ATOM 4314 N N . ILE A 1 574 ? -23.263 -2.461 -5.498 1.00 98.75 574 ILE A N 1
ATOM 4315 C CA . ILE A 1 574 ? -22.297 -3.562 -5.412 1.00 98.75 574 ILE A CA 1
ATOM 4316 C C . ILE A 1 574 ? -21.625 -3.723 -6.773 1.00 98.75 574 ILE A C 1
ATOM 4318 O O . ILE A 1 574 ? -22.281 -4.106 -7.737 1.00 98.75 574 ILE A O 1
ATOM 4322 N N . ASN A 1 575 ? -20.323 -3.456 -6.844 1.00 98.50 575 ASN A N 1
ATOM 4323 C CA . ASN A 1 575 ? -19.543 -3.415 -8.077 1.00 98.50 575 ASN A CA 1
ATOM 4324 C C . ASN A 1 575 ? -18.386 -4.427 -8.063 1.00 98.50 575 ASN A C 1
ATOM 4326 O O . ASN A 1 575 ? -17.810 -4.718 -7.011 1.00 98.50 575 ASN A O 1
ATOM 4330 N N . SER A 1 576 ? -17.977 -4.921 -9.227 1.00 98.12 576 SER A N 1
ATOM 4331 C CA . SER A 1 576 ? -16.685 -5.593 -9.395 1.00 98.12 576 SER A CA 1
ATOM 4332 C C . SER A 1 576 ? -15.531 -4.588 -9.358 1.00 98.12 576 SER A C 1
ATOM 4334 O O . SER A 1 576 ? -15.660 -3.470 -9.864 1.00 98.12 576 SER A O 1
ATOM 4336 N N . SER A 1 577 ? -14.371 -4.998 -8.852 1.00 98.12 577 SER A N 1
ATOM 4337 C CA . SER A 1 577 ? -13.112 -4.289 -9.112 1.00 98.12 577 SER A CA 1
ATOM 4338 C C . SER A 1 577 ? -12.483 -4.750 -10.429 1.00 98.12 577 SER A C 1
ATOM 4340 O O . SER A 1 577 ? -13.032 -5.608 -11.119 1.00 98.12 577 SER A O 1
ATOM 4342 N N . LYS A 1 578 ? -11.337 -4.169 -10.805 1.00 96.94 578 LYS A N 1
ATOM 4343 C CA . LYS A 1 578 ? -10.684 -4.407 -12.099 1.00 96.94 578 LYS A CA 1
ATOM 4344 C C . LYS A 1 578 ? -9.198 -4.696 -11.927 1.00 96.94 578 LYS A C 1
ATOM 4346 O O . LYS A 1 578 ? -8.505 -3.934 -11.260 1.00 96.94 578 LYS A O 1
ATOM 4351 N N . ASN A 1 579 ? -8.729 -5.746 -12.590 1.00 97.31 579 ASN A N 1
ATOM 4352 C CA . ASN A 1 579 ? -7.320 -5.974 -12.885 1.00 97.31 579 ASN A CA 1
ATOM 4353 C C . ASN A 1 579 ? -7.055 -5.553 -14.329 1.00 97.31 579 ASN A C 1
ATOM 4355 O O . ASN A 1 579 ? -7.861 -5.858 -15.212 1.00 97.31 579 ASN A O 1
ATOM 4359 N N . THR A 1 580 ? -5.935 -4.885 -14.580 1.00 96.69 580 THR A N 1
ATOM 4360 C CA . THR A 1 580 ? -5.545 -4.456 -15.928 1.00 96.69 580 THR A CA 1
ATOM 4361 C C . THR A 1 580 ? -4.098 -4.809 -16.209 1.00 96.69 580 THR A C 1
ATOM 4363 O O . THR A 1 580 ? -3.249 -4.658 -15.338 1.00 96.69 580 THR A O 1
ATOM 4366 N N . TYR A 1 581 ? -3.808 -5.216 -17.439 1.00 96.44 581 TYR A N 1
ATOM 4367 C CA . TYR A 1 581 ? -2.448 -5.337 -17.949 1.00 96.44 581 TYR A CA 1
ATOM 4368 C C . TYR A 1 581 ? -2.370 -4.635 -19.297 1.00 96.44 581 TYR A C 1
ATOM 4370 O O . TYR A 1 581 ? -3.151 -4.938 -20.197 1.00 96.44 581 TYR A O 1
ATOM 4378 N N . THR A 1 582 ? -1.432 -3.709 -19.442 1.00 95.62 582 THR A N 1
ATOM 4379 C CA . THR A 1 582 ? -1.120 -3.062 -20.718 1.00 95.62 582 THR A CA 1
ATOM 4380 C C . THR A 1 582 ? 0.353 -3.265 -21.024 1.00 95.62 582 THR A C 1
ATOM 4382 O O . THR A 1 582 ? 1.193 -3.205 -20.126 1.00 95.62 582 THR A O 1
ATOM 4385 N N . SER A 1 583 ? 0.687 -3.542 -22.281 1.00 94.56 583 SER A N 1
ATOM 4386 C CA . SER A 1 583 ? 2.074 -3.632 -22.726 1.00 94.56 583 SER A CA 1
ATOM 4387 C C . SER A 1 583 ? 2.214 -3.143 -24.159 1.00 94.56 583 SER A C 1
ATOM 4389 O O . SER A 1 583 ? 1.584 -3.679 -25.071 1.00 94.56 583 SER A O 1
ATOM 4391 N N . GLU A 1 584 ? 3.058 -2.130 -24.336 1.00 95.19 584 GLU A N 1
ATOM 4392 C CA . GLU A 1 584 ? 3.441 -1.561 -25.624 1.00 95.19 584 GLU A CA 1
ATOM 4393 C C . GLU A 1 584 ? 4.902 -1.900 -25.914 1.00 95.19 584 GLU A C 1
ATOM 4395 O O . GLU A 1 584 ? 5.776 -1.771 -25.053 1.00 95.19 584 GLU A O 1
ATOM 4400 N N . SER A 1 585 ? 5.208 -2.279 -27.150 1.00 91.38 585 SER A N 1
ATOM 4401 C CA . SER A 1 585 ? 6.577 -2.509 -27.615 1.00 91.38 585 SER A CA 1
ATOM 4402 C C . SER A 1 585 ? 6.801 -1.841 -28.962 1.00 91.38 585 SER A C 1
ATOM 4404 O O . SER A 1 585 ? 5.990 -1.968 -29.874 1.00 91.38 585 SER A O 1
ATOM 4406 N N . LYS A 1 586 ? 7.905 -1.101 -29.087 1.00 89.50 586 LYS A N 1
ATOM 4407 C CA . LYS A 1 586 ? 8.288 -0.352 -30.287 1.00 89.50 586 LYS A CA 1
ATOM 4408 C C . LYS A 1 586 ? 9.727 -0.685 -30.653 1.00 89.50 586 LYS A C 1
ATOM 4410 O O . LYS A 1 586 ? 10.654 -0.333 -29.921 1.00 89.50 586 LYS A O 1
ATOM 4415 N N . ASP A 1 587 ? 9.908 -1.282 -31.823 1.00 81.94 587 ASP A N 1
ATOM 4416 C CA . ASP A 1 587 ? 11.210 -1.608 -32.392 1.00 81.94 587 ASP A CA 1
ATOM 4417 C C . ASP A 1 587 ? 11.496 -0.739 -33.608 1.00 81.94 587 ASP A C 1
ATOM 4419 O O . ASP A 1 587 ? 10.636 -0.477 -34.453 1.00 81.94 587 ASP A O 1
ATOM 4423 N N . LYS A 1 588 ? 12.744 -0.295 -33.714 1.00 71.38 588 LYS A N 1
ATOM 4424 C CA . LYS A 1 588 ? 13.274 0.398 -34.884 1.00 71.38 588 LYS A CA 1
ATOM 4425 C C . LYS A 1 588 ? 14.595 -0.244 -35.257 1.00 71.38 588 LYS A C 1
ATOM 4427 O O . LYS A 1 588 ? 15.478 -0.373 -34.409 1.00 71.38 588 LYS A O 1
ATOM 4432 N N . SER A 1 589 ? 14.750 -0.622 -36.518 1.00 61.06 589 SER A N 1
ATOM 4433 C CA . SER A 1 589 ? 16.021 -1.108 -37.041 1.00 61.06 589 SER A CA 1
ATOM 4434 C C . SER A 1 589 ? 16.434 -0.334 -38.284 1.00 61.06 589 SER A C 1
ATOM 4436 O O . SER A 1 589 ? 15.605 0.101 -39.086 1.00 61.06 589 SER A O 1
ATOM 4438 N N . ILE A 1 590 ? 17.736 -0.128 -38.417 1.00 52.28 590 ILE A N 1
ATOM 4439 C CA . ILE A 1 590 ? 18.348 0.484 -39.586 1.00 52.28 590 ILE A CA 1
ATOM 4440 C C . ILE A 1 590 ? 19.583 -0.327 -39.954 1.00 52.28 590 ILE A C 1
ATOM 4442 O O . ILE A 1 590 ? 20.425 -0.613 -39.107 1.00 52.28 590 ILE A O 1
ATOM 4446 N N . GLY A 1 591 ? 19.681 -0.735 -41.210 1.00 48.56 591 GLY A N 1
ATOM 4447 C CA . GLY A 1 591 ? 20.786 -1.529 -41.728 1.00 48.56 591 GLY A CA 1
ATOM 4448 C C . GLY A 1 591 ? 21.325 -0.904 -43.001 1.00 48.56 591 GLY A C 1
ATOM 4449 O O . GLY A 1 591 ? 20.561 -0.456 -43.849 1.00 48.56 591 GLY A O 1
ATOM 4450 N N . GLY A 1 592 ? 22.640 -0.873 -43.151 1.00 45.00 592 GLY A N 1
ATOM 4451 C CA . GLY A 1 592 ? 23.314 -0.350 -44.329 1.00 45.00 592 GLY A CA 1
ATOM 4452 C C . GLY A 1 592 ? 24.422 -1.286 -44.774 1.00 45.00 592 GLY A C 1
ATOM 4453 O O . GLY A 1 592 ? 25.187 -1.791 -43.952 1.00 45.00 592 GLY A O 1
ATOM 4454 N N . THR A 1 593 ? 24.529 -1.516 -46.079 1.00 47.91 593 THR A N 1
ATOM 4455 C CA . THR A 1 593 ? 25.634 -2.273 -46.672 1.00 47.91 593 THR A CA 1
ATOM 4456 C C . THR A 1 593 ? 26.215 -1.506 -47.847 1.00 47.91 593 THR A C 1
ATOM 4458 O O . THR A 1 593 ? 25.483 -0.952 -48.666 1.00 47.91 593 THR A O 1
ATOM 4461 N N . MET A 1 594 ? 27.540 -1.466 -47.920 1.00 37.22 594 MET A N 1
ATOM 4462 C CA . MET A 1 594 ? 28.277 -0.847 -49.015 1.00 37.22 594 MET A CA 1
ATOM 4463 C C . MET A 1 594 ? 29.303 -1.843 -49.535 1.00 37.22 594 MET A C 1
ATOM 4465 O O . MET A 1 594 ? 30.048 -2.435 -48.749 1.00 37.22 594 MET A O 1
ATOM 4469 N N . ARG A 1 595 ? 29.343 -2.033 -50.855 1.00 45.03 595 ARG A N 1
ATOM 4470 C CA . ARG A 1 595 ? 30.286 -2.937 -51.523 1.00 45.03 595 ARG A CA 1
ATOM 4471 C C . ARG A 1 595 ? 30.955 -2.229 -52.689 1.00 45.03 595 ARG A C 1
ATOM 4473 O O . ARG A 1 595 ? 30.291 -1.535 -53.458 1.00 45.03 595 ARG A O 1
ATOM 4480 N N . TYR A 1 596 ? 32.261 -2.428 -52.810 1.00 39.16 596 TYR A N 1
ATOM 4481 C CA . TYR A 1 596 ? 33.067 -1.840 -53.870 1.00 39.16 596 TYR A CA 1
ATOM 4482 C C . TYR A 1 596 ? 34.095 -2.853 -54.384 1.00 39.16 596 TYR A C 1
ATOM 4484 O O . TYR A 1 596 ? 34.905 -3.365 -53.606 1.00 39.16 596 TYR A O 1
ATOM 4492 N N . THR A 1 597 ? 34.059 -3.141 -55.685 1.00 39.56 597 THR A N 1
ATOM 4493 C CA . THR A 1 597 ? 34.983 -4.039 -56.394 1.00 39.56 597 THR A CA 1
ATOM 4494 C C . THR A 1 597 ? 36.019 -3.221 -57.167 1.00 39.56 597 THR A C 1
ATOM 4496 O O . THR A 1 597 ? 35.695 -2.189 -57.750 1.00 39.56 597 THR A O 1
ATOM 4499 N N . MET A 1 598 ? 37.292 -3.630 -57.124 1.00 35.12 598 MET A N 1
ATOM 4500 C CA . MET A 1 598 ? 38.401 -2.817 -57.656 1.00 35.12 598 MET A CA 1
ATOM 4501 C C . MET A 1 598 ? 38.871 -3.244 -59.059 1.00 35.12 598 MET A C 1
ATOM 4503 O O . MET A 1 598 ? 39.510 -2.444 -59.737 1.00 35.12 598 MET A O 1
ATOM 4507 N N . TYR A 1 599 ? 38.546 -4.465 -59.504 1.00 39.22 599 TYR A N 1
ATOM 4508 C CA . TYR A 1 599 ? 38.958 -5.050 -60.793 1.00 39.22 599 TYR A CA 1
ATOM 4509 C C . TYR A 1 599 ? 37.837 -5.950 -61.352 1.00 39.22 599 TYR A C 1
ATOM 4511 O O . TYR A 1 599 ? 37.154 -6.586 -60.555 1.00 39.22 599 TYR A O 1
ATOM 4519 N N . GLY A 1 600 ? 37.647 -6.016 -62.679 1.00 37.97 600 GLY A N 1
ATOM 4520 C CA . GLY A 1 600 ? 36.452 -6.624 -63.310 1.00 37.97 600 GLY A CA 1
ATOM 4521 C C . GLY A 1 600 ? 35.258 -5.656 -63.311 1.00 37.97 600 GLY A C 1
ATOM 4522 O O . GLY A 1 600 ? 35.220 -4.764 -62.469 1.00 37.97 600 GLY A O 1
ATOM 4523 N N . GLY A 1 601 ? 34.354 -5.741 -64.296 1.00 41.53 601 GLY A N 1
ATOM 4524 C CA . GLY A 1 601 ? 33.334 -4.727 -64.641 1.00 41.53 601 GLY A CA 1
ATOM 4525 C C . GLY A 1 601 ? 32.781 -3.922 -63.453 1.00 41.53 601 GLY A C 1
ATOM 4526 O O . GLY A 1 601 ? 31.951 -4.403 -62.689 1.00 41.53 601 GLY A O 1
ATOM 4527 N N . GLY A 1 602 ? 33.273 -2.690 -63.287 1.00 39.75 602 GLY A N 1
ATOM 4528 C CA . GLY A 1 602 ? 33.083 -1.892 -62.075 1.00 39.75 602 GLY A CA 1
ATOM 4529 C C . GLY A 1 602 ? 31.624 -1.533 -61.797 1.00 39.75 602 GLY A C 1
ATOM 4530 O O . GLY A 1 602 ? 31.006 -0.777 -62.544 1.00 39.75 602 GLY A O 1
ATOM 4531 N N . GLY A 1 603 ? 31.100 -2.018 -60.673 1.00 46.38 603 GLY A N 1
ATOM 4532 C CA . GLY A 1 603 ? 29.789 -1.648 -60.152 1.00 46.38 603 GLY A CA 1
ATOM 4533 C C . GLY A 1 603 ? 29.814 -1.623 -58.628 1.00 46.38 603 GLY A C 1
ATOM 4534 O O . GLY A 1 603 ? 30.014 -2.648 -57.984 1.00 46.38 603 GLY A O 1
ATOM 4535 N N . GLY A 1 604 ? 29.632 -0.441 -58.037 1.00 43.94 604 GLY A N 1
ATOM 4536 C CA . GLY A 1 604 ? 29.402 -0.304 -56.600 1.00 43.94 604 GLY A CA 1
ATOM 4537 C C . GLY A 1 604 ? 27.934 -0.561 -56.272 1.00 43.94 604 GLY A C 1
ATOM 4538 O O . GLY A 1 604 ? 27.052 -0.132 -57.013 1.00 43.94 604 GLY A O 1
ATOM 4539 N N . SER A 1 605 ? 27.662 -1.225 -55.149 1.00 46.19 605 SER A N 1
ATOM 4540 C CA . SER A 1 605 ? 26.293 -1.411 -54.659 1.00 46.19 605 SER A CA 1
ATOM 4541 C C . SER A 1 605 ? 26.163 -0.865 -53.243 1.00 46.19 605 SER A C 1
ATOM 4543 O O . SER A 1 605 ? 26.924 -1.262 -52.354 1.00 46.19 605 SER A O 1
ATOM 4545 N N . ALA A 1 606 ? 25.175 0.001 -53.037 1.00 43.31 606 ALA A N 1
ATOM 4546 C CA . ALA A 1 606 ? 24.776 0.503 -51.731 1.00 43.31 606 ALA A CA 1
ATOM 4547 C C . ALA A 1 606 ? 23.338 0.058 -51.451 1.00 43.31 606 ALA A C 1
ATOM 4549 O O . ALA A 1 606 ? 22.460 0.240 -52.293 1.00 43.31 606 ALA A O 1
ATOM 4550 N N . GLY A 1 607 ? 23.104 -0.523 -50.279 1.00 41.09 607 GLY A N 1
ATOM 4551 C CA . GLY A 1 607 ? 21.773 -0.888 -49.803 1.00 41.09 607 GLY A CA 1
ATOM 4552 C C . GLY A 1 607 ? 21.516 -0.267 -48.439 1.00 41.09 607 GLY A C 1
ATOM 4553 O O . GLY A 1 607 ? 22.360 -0.388 -47.550 1.00 41.09 607 GLY A O 1
ATOM 4554 N N . LEU A 1 608 ? 20.363 0.380 -48.275 1.00 45.59 608 LEU A N 1
ATOM 4555 C CA . LEU A 1 608 ? 19.886 0.937 -47.010 1.00 45.59 608 LEU A CA 1
ATOM 4556 C C . LEU A 1 608 ? 18.510 0.349 -46.711 1.00 45.59 608 LEU A C 1
ATOM 4558 O O . LEU A 1 608 ? 17.619 0.393 -47.552 1.00 45.59 608 LEU A O 1
ATOM 4562 N N . ASN A 1 609 ? 18.353 -0.181 -45.506 1.00 47.62 609 ASN A N 1
ATOM 4563 C CA . ASN A 1 609 ? 17.136 -0.804 -45.019 1.00 47.62 609 ASN A CA 1
ATOM 4564 C C . ASN A 1 609 ? 16.703 -0.098 -43.733 1.00 47.62 609 ASN A C 1
ATOM 4566 O O . ASN A 1 609 ? 17.522 0.134 -42.843 1.00 47.62 609 ASN A O 1
ATOM 4570 N N . TYR A 1 610 ? 15.416 0.215 -43.625 1.00 54.25 610 TYR A N 1
ATOM 4571 C CA . TYR A 1 610 ? 14.802 0.797 -42.437 1.00 54.25 610 TYR A CA 1
ATOM 4572 C C . TYR A 1 610 ? 13.518 0.034 -42.136 1.00 54.25 610 TYR A C 1
ATOM 4574 O O . TYR A 1 610 ? 12.705 -0.175 -43.036 1.00 54.25 610 TYR A O 1
ATOM 4582 N N . SER A 1 611 ? 13.335 -0.389 -40.889 1.00 68.56 611 SER A N 1
ATOM 4583 C CA . SER A 1 611 ? 12.097 -1.028 -40.455 1.00 68.56 611 SER A CA 1
ATOM 4584 C C . SER A 1 611 ? 11.667 -0.537 -39.082 1.00 68.56 611 SER A C 1
ATOM 4586 O O . SER A 1 611 ? 12.486 -0.210 -38.218 1.00 68.56 611 SER A O 1
ATOM 4588 N N . THR A 1 612 ? 10.354 -0.493 -38.889 1.00 79.50 612 THR A N 1
ATOM 4589 C CA . THR A 1 612 ? 9.715 -0.166 -37.618 1.00 79.50 612 THR A CA 1
ATOM 4590 C C . THR A 1 612 ? 8.603 -1.160 -37.356 1.00 79.50 612 THR A C 1
ATOM 4592 O O . THR A 1 612 ? 7.859 -1.489 -38.279 1.00 79.50 612 THR A O 1
ATOM 4595 N N . SER A 1 613 ? 8.446 -1.577 -36.110 1.00 88.12 613 SER A N 1
ATOM 4596 C CA . SER A 1 613 ? 7.295 -2.357 -35.668 1.00 88.12 613 SER A CA 1
ATOM 4597 C C . SER A 1 613 ? 6.795 -1.836 -34.331 1.00 88.12 613 SER A C 1
ATOM 4599 O O . SER A 1 613 ? 7.576 -1.366 -33.502 1.00 88.12 613 SER A O 1
ATOM 4601 N N . SER A 1 614 ? 5.482 -1.901 -34.142 1.00 91.88 614 SER A N 1
ATOM 4602 C CA . SER A 1 614 ? 4.814 -1.632 -32.874 1.00 91.88 614 SER A CA 1
ATOM 4603 C C . SER A 1 614 ? 3.860 -2.774 -32.560 1.00 91.88 614 SER A C 1
ATOM 4605 O O . SER A 1 614 ? 3.268 -3.351 -33.473 1.00 91.88 614 SER A O 1
ATOM 4607 N N . SER A 1 615 ? 3.724 -3.098 -31.284 1.00 93.06 615 SER A N 1
ATOM 4608 C CA . SER A 1 615 ? 2.778 -4.085 -30.784 1.00 93.06 615 SER A CA 1
ATOM 4609 C C . SER A 1 615 ? 2.217 -3.588 -29.469 1.00 93.06 615 SER A C 1
ATOM 4611 O O . SER A 1 615 ? 2.998 -3.241 -28.585 1.00 93.06 615 SER A O 1
ATOM 4613 N N . ASP A 1 616 ? 0.898 -3.640 -29.338 1.00 94.06 616 ASP A N 1
ATOM 4614 C CA . ASP A 1 616 ? 0.178 -3.223 -28.142 1.00 94.06 616 ASP A CA 1
ATOM 4615 C C . ASP A 1 616 ? -0.702 -4.389 -27.681 1.00 94.06 616 ASP A C 1
ATOM 4617 O O . ASP A 1 616 ? -1.302 -5.098 -28.493 1.00 94.06 616 ASP A O 1
ATOM 4621 N N . THR A 1 617 ? -0.729 -4.631 -26.376 1.00 94.06 617 THR A N 1
ATOM 4622 C CA . THR A 1 617 ? -1.533 -5.680 -25.744 1.00 94.06 617 THR A CA 1
ATOM 4623 C C . THR A 1 617 ? -2.234 -5.098 -24.531 1.00 94.06 617 THR A C 1
ATOM 4625 O O . THR A 1 617 ? -1.607 -4.415 -23.726 1.00 94.06 617 THR A O 1
ATOM 4628 N N . GLU A 1 618 ? -3.527 -5.375 -24.407 1.00 94.81 618 GLU A N 1
ATOM 4629 C CA . GLU A 1 618 ? -4.359 -4.933 -23.293 1.00 94.81 618 GLU A CA 1
ATOM 4630 C C . GLU A 1 618 ? -5.171 -6.123 -22.779 1.00 94.81 618 GLU A C 1
ATOM 4632 O O . GLU A 1 618 ? -5.669 -6.934 -23.562 1.00 94.81 618 GLU A O 1
ATOM 4637 N N . SER A 1 619 ? -5.296 -6.230 -21.462 1.00 95.50 619 SER A N 1
ATOM 4638 C CA . SER A 1 619 ? -6.131 -7.211 -20.782 1.00 95.50 619 SER A CA 1
ATOM 4639 C C . SER A 1 619 ? -6.870 -6.528 -19.643 1.00 95.50 619 SER A C 1
ATOM 4641 O O . SER A 1 619 ? -6.284 -5.736 -18.903 1.00 95.50 619 SER A O 1
ATOM 4643 N N . LEU A 1 620 ? -8.139 -6.879 -19.480 1.00 95.81 620 LEU A N 1
ATOM 4644 C CA . LEU A 1 620 ? -8.992 -6.479 -18.373 1.00 95.81 620 LEU A CA 1
ATOM 4645 C C . LEU A 1 620 ? -9.565 -7.755 -17.747 1.00 95.81 620 LEU A C 1
ATOM 4647 O O . LEU A 1 620 ? -9.846 -8.736 -18.428 1.00 95.81 620 LEU A O 1
ATOM 4651 N N . THR A 1 621 ? -9.681 -7.783 -16.428 1.00 96.00 621 THR A N 1
ATOM 4652 C CA . THR A 1 621 ? -10.390 -8.851 -15.719 1.00 96.00 621 THR A CA 1
ATOM 4653 C C . THR A 1 621 ? -11.140 -8.226 -14.564 1.00 96.00 621 THR A C 1
ATOM 4655 O O . THR A 1 621 ? -10.552 -7.503 -13.759 1.00 96.00 621 THR A O 1
ATOM 4658 N N . ASN A 1 622 ? -12.442 -8.463 -14.482 1.00 96.69 622 ASN A N 1
ATOM 4659 C CA . ASN A 1 622 ? -13.257 -7.955 -13.394 1.00 96.69 622 ASN A CA 1
ATOM 4660 C C . ASN A 1 622 ? -13.239 -8.962 -12.241 1.00 96.69 622 ASN A C 1
ATOM 4662 O O . ASN A 1 622 ? -13.502 -10.146 -12.436 1.00 96.69 622 ASN A O 1
ATOM 4666 N N . ASN A 1 623 ? -12.974 -8.494 -11.021 1.00 95.94 623 ASN A N 1
ATOM 4667 C CA . ASN A 1 623 ? -13.112 -9.327 -9.828 1.00 95.94 623 ASN A CA 1
ATOM 4668 C C . ASN A 1 623 ? -14.433 -8.985 -9.159 1.00 95.94 623 ASN A C 1
ATOM 4670 O O . ASN A 1 623 ? -14.629 -7.866 -8.676 1.00 95.94 623 ASN A O 1
ATOM 4674 N N . ASN A 1 624 ? -15.352 -9.945 -9.152 1.00 97.69 624 ASN A N 1
ATOM 4675 C CA . ASN A 1 624 ? -16.662 -9.736 -8.563 1.00 97.69 624 ASN A CA 1
ATOM 4676 C C . ASN A 1 624 ? -16.558 -9.430 -7.063 1.00 97.69 624 ASN A C 1
ATOM 4678 O O . ASN A 1 624 ? -15.743 -10.019 -6.357 1.00 97.69 624 ASN A O 1
ATOM 4682 N N . SER A 1 625 ? -17.438 -8.564 -6.559 1.00 98.56 625 SER A N 1
ATOM 4683 C CA . SER A 1 625 ? -17.702 -8.528 -5.114 1.00 98.56 625 SER A CA 1
ATOM 4684 C C . SER A 1 625 ? -18.422 -9.807 -4.683 1.00 98.56 625 SER A C 1
ATOM 4686 O O . SER A 1 625 ? -19.269 -10.319 -5.421 1.00 98.56 625 SER A O 1
ATOM 4688 N N . HIS A 1 626 ? -18.135 -10.308 -3.484 1.00 98.56 626 HIS A N 1
ATOM 4689 C CA . HIS A 1 626 ? -18.753 -11.519 -2.945 1.00 98.56 626 HIS A CA 1
ATOM 4690 C C . HIS A 1 626 ? -19.450 -11.234 -1.617 1.00 98.56 626 HIS A C 1
ATOM 4692 O O . HIS A 1 626 ? -18.812 -10.878 -0.633 1.00 98.56 626 HIS A O 1
ATOM 4698 N N . LEU A 1 627 ? -20.764 -11.436 -1.570 1.00 98.75 627 LEU A N 1
ATOM 4699 C CA . LEU A 1 627 ? -21.542 -11.405 -0.335 1.00 98.75 627 LEU A CA 1
ATOM 4700 C C . LEU A 1 627 ? -22.093 -12.810 -0.097 1.00 98.75 627 LEU A C 1
ATOM 4702 O O . LEU A 1 627 ? -22.892 -13.314 -0.889 1.00 98.75 627 LEU A O 1
ATOM 4706 N N . TYR A 1 628 ? -21.665 -13.442 0.989 1.00 98.75 628 TYR A N 1
ATOM 4707 C CA . TYR A 1 628 ? -22.031 -14.809 1.329 1.00 98.75 628 TYR A CA 1
ATOM 4708 C C . TYR A 1 628 ? -22.546 -14.911 2.763 1.00 98.75 628 TYR A C 1
ATOM 4710 O O . TYR A 1 628 ? -21.868 -14.509 3.705 1.00 98.75 628 TYR A O 1
ATOM 4718 N N . SER A 1 629 ? -23.728 -15.499 2.927 1.00 98.56 629 SER A N 1
ATOM 4719 C CA . SER A 1 629 ? -24.265 -15.892 4.227 1.00 98.56 629 SER A CA 1
ATOM 4720 C C . SER A 1 629 ? -24.563 -17.387 4.246 1.00 98.56 629 SER A C 1
ATOM 4722 O O . SER A 1 629 ? -25.252 -17.897 3.361 1.00 98.56 629 SER A O 1
ATOM 4724 N N . ALA A 1 630 ? -24.097 -18.088 5.280 1.00 98.44 630 ALA A N 1
ATOM 4725 C CA . ALA A 1 630 ? -24.413 -19.503 5.482 1.00 98.44 630 ALA A CA 1
ATOM 4726 C C . ALA A 1 630 ? -25.860 -19.747 5.961 1.00 98.44 630 ALA A C 1
ATOM 4728 O O . ALA A 1 630 ? -26.273 -20.901 6.057 1.00 98.44 630 ALA A O 1
ATOM 4729 N N . LYS A 1 631 ? -26.641 -18.690 6.238 1.00 98.50 631 LYS A N 1
ATOM 4730 C CA . LYS A 1 631 ? -28.102 -18.790 6.375 1.00 98.50 631 LYS A CA 1
ATOM 4731 C C . LYS A 1 631 ? -28.821 -17.707 5.584 1.00 98.50 631 LYS A C 1
ATOM 4733 O O . LYS A 1 631 ? -29.078 -17.898 4.399 1.00 98.50 631 LYS A O 1
ATOM 4738 N N . ASP A 1 632 ? -29.147 -16.584 6.217 1.00 98.69 632 ASP A N 1
ATOM 4739 C CA . ASP A 1 632 ? -30.034 -15.573 5.650 1.00 98.69 632 ASP A CA 1
ATOM 4740 C C . ASP A 1 632 ? -29.250 -14.327 5.200 1.00 98.69 632 ASP A C 1
ATOM 4742 O O . ASP A 1 632 ? -28.214 -13.968 5.765 1.00 98.69 632 ASP A O 1
ATOM 4746 N N . MET A 1 633 ? -29.758 -13.638 4.182 1.00 98.81 633 MET A N 1
ATOM 4747 C CA . MET A 1 633 ? -29.308 -12.315 3.753 1.00 98.81 633 MET A CA 1
ATOM 4748 C C . MET A 1 633 ? -30.527 -11.411 3.580 1.00 98.81 633 MET A C 1
ATOM 4750 O O . MET A 1 633 ? -31.432 -11.736 2.816 1.00 98.81 633 MET A O 1
ATOM 4754 N N . ASN A 1 634 ? -30.538 -10.275 4.273 1.00 98.75 634 ASN A N 1
ATOM 4755 C CA . ASN A 1 634 ? -31.585 -9.264 4.201 1.00 98.75 634 ASN A CA 1
ATOM 4756 C C . ASN A 1 634 ? -30.992 -7.971 3.636 1.00 98.75 634 ASN A C 1
ATOM 4758 O O . ASN A 1 634 ? -30.055 -7.413 4.198 1.00 98.75 634 ASN A O 1
ATOM 4762 N N . ILE A 1 635 ? -31.535 -7.493 2.523 1.00 98.75 635 ILE A N 1
ATOM 4763 C CA . ILE A 1 635 ? -31.133 -6.240 1.887 1.00 98.75 635 ILE A CA 1
ATOM 4764 C C . ILE A 1 635 ? -32.378 -5.376 1.735 1.00 98.75 635 ILE A C 1
ATOM 4766 O O . ILE A 1 635 ? -33.299 -5.738 1.004 1.00 98.75 635 ILE A O 1
ATOM 4770 N N . ASN A 1 636 ? -32.392 -4.231 2.410 1.00 98.69 636 ASN A N 1
ATOM 4771 C CA . ASN A 1 636 ? -33.453 -3.237 2.350 1.00 98.69 636 ASN A CA 1
ATOM 4772 C C . ASN A 1 636 ? -32.879 -1.913 1.834 1.00 98.69 636 ASN A C 1
ATOM 4774 O O . ASN A 1 636 ? -32.117 -1.250 2.541 1.00 98.69 636 ASN A O 1
ATOM 4778 N N . THR A 1 637 ? -33.271 -1.513 0.625 1.00 98.62 637 THR A N 1
ATOM 4779 C CA . THR A 1 637 ? -32.948 -0.193 0.069 1.00 98.62 637 THR A CA 1
ATOM 4780 C C . THR A 1 637 ? -34.185 0.702 0.053 1.00 98.62 637 THR A C 1
ATOM 4782 O O . THR A 1 637 ? -35.277 0.265 -0.324 1.00 98.62 637 THR A O 1
ATOM 4785 N N . ALA A 1 638 ? -34.043 1.958 0.486 1.00 98.50 638 ALA A N 1
ATOM 4786 C CA . ALA A 1 638 ? -35.137 2.931 0.442 1.00 98.50 638 ALA A CA 1
ATOM 4787 C C . ALA A 1 638 ? -35.411 3.438 -0.984 1.00 98.50 638 ALA A C 1
ATOM 4789 O O . ALA A 1 638 ? -36.558 3.748 -1.307 1.00 98.50 638 ALA A O 1
ATOM 4790 N N . ASN A 1 639 ? -34.380 3.483 -1.831 1.00 98.44 639 ASN A N 1
ATOM 4791 C CA . ASN A 1 639 ? -34.459 3.864 -3.235 1.00 98.44 639 ASN A CA 1
ATOM 4792 C C . ASN A 1 639 ? -33.916 2.730 -4.127 1.00 98.44 639 ASN A C 1
ATOM 4794 O O . ASN A 1 639 ? -34.560 1.681 -4.221 1.00 98.44 639 ASN A O 1
ATOM 4798 N N . ASP A 1 640 ? -32.761 2.898 -4.773 1.00 98.56 640 ASP A N 1
ATOM 4799 C CA . ASP A 1 640 ? -32.285 1.996 -5.825 1.00 98.56 640 ASP A CA 1
ATOM 4800 C C . ASP A 1 640 ? -31.267 0.962 -5.307 1.00 98.56 640 ASP A C 1
ATOM 4802 O O . ASP A 1 640 ? -30.549 1.182 -4.331 1.00 98.56 640 ASP A O 1
ATOM 4806 N N . ALA A 1 641 ? -31.186 -0.188 -5.977 1.00 98.62 641 ALA A N 1
ATOM 4807 C CA . ALA A 1 641 ? -30.151 -1.195 -5.763 1.00 98.62 641 ALA A CA 1
ATOM 4808 C C . ALA A 1 641 ? -29.505 -1.572 -7.103 1.00 98.62 641 ALA A C 1
ATOM 4810 O O . ALA A 1 641 ? -30.181 -2.072 -8.001 1.00 98.62 641 ALA A O 1
ATOM 4811 N N . THR A 1 642 ? -28.195 -1.372 -7.228 1.00 98.62 642 THR A N 1
ATOM 4812 C CA . THR A 1 642 ? -27.392 -1.754 -8.395 1.00 98.62 642 THR A CA 1
ATOM 4813 C C . THR A 1 642 ? -26.401 -2.844 -8.012 1.00 98.62 642 THR A C 1
ATOM 4815 O O . THR A 1 642 ? -25.594 -2.672 -7.101 1.00 98.62 642 THR A O 1
ATOM 4818 N N . ILE A 1 643 ? -26.438 -3.965 -8.730 1.00 98.44 643 ILE A N 1
ATOM 4819 C CA . ILE A 1 643 ? -25.532 -5.102 -8.556 1.00 98.44 643 ILE A CA 1
ATOM 4820 C C . ILE A 1 643 ? -24.856 -5.364 -9.903 1.00 98.44 643 ILE A C 1
ATOM 4822 O O . ILE A 1 643 ? -25.468 -5.904 -10.823 1.00 98.44 643 ILE A O 1
ATOM 4826 N N . LYS A 1 644 ? -23.590 -4.960 -10.023 1.00 97.94 644 LYS A N 1
ATOM 4827 C CA . LYS A 1 644 ? -22.807 -4.962 -11.260 1.00 97.94 644 LYS A CA 1
ATOM 4828 C C . LYS A 1 644 ? -21.502 -5.734 -11.082 1.00 97.94 644 LYS A C 1
ATOM 4830 O O . LYS A 1 644 ? -20.542 -5.216 -10.526 1.00 97.94 644 LYS A O 1
ATOM 4835 N N . GLY A 1 645 ? -21.449 -6.972 -11.569 1.00 95.94 645 GLY A N 1
ATOM 4836 C CA . GLY A 1 645 ? -20.282 -7.837 -11.351 1.00 95.94 645 GLY A CA 1
ATOM 4837 C C . GLY A 1 645 ? -20.131 -8.233 -9.880 1.00 95.94 645 GLY A C 1
ATOM 4838 O O . GLY A 1 645 ? -19.162 -7.886 -9.210 1.00 95.94 645 GLY A O 1
ATOM 4839 N N . ALA A 1 646 ? -21.123 -8.940 -9.345 1.00 97.75 646 ALA A N 1
ATOM 4840 C CA . ALA A 1 646 ? -21.103 -9.406 -7.965 1.00 97.75 646 ALA A CA 1
ATOM 4841 C C . ALA A 1 646 ? -21.810 -10.753 -7.814 1.00 97.75 646 ALA A C 1
ATOM 4843 O O . ALA A 1 646 ? -22.692 -11.101 -8.598 1.00 97.75 646 ALA A O 1
ATOM 4844 N N . ASN A 1 647 ? -21.431 -11.490 -6.775 1.00 97.44 647 ASN A N 1
ATOM 4845 C CA . ASN A 1 647 ? -22.014 -12.768 -6.401 1.00 97.44 647 ASN A CA 1
ATOM 4846 C C . ASN A 1 647 ? -22.645 -12.641 -5.012 1.00 97.44 647 ASN A C 1
ATOM 4848 O O . ASN A 1 647 ? -21.933 -12.498 -4.017 1.00 97.44 647 ASN A O 1
ATOM 4852 N N . LEU A 1 648 ? -23.976 -12.703 -4.948 1.00 98.12 648 LEU A N 1
ATOM 4853 C CA . LEU A 1 648 ? -24.738 -12.721 -3.700 1.00 98.12 648 LEU A CA 1
ATOM 4854 C C . LEU A 1 648 ? -25.277 -14.134 -3.482 1.00 98.12 648 LEU A C 1
ATOM 4856 O O . LEU A 1 648 ? -25.981 -14.667 -4.341 1.00 98.12 648 LEU A O 1
ATOM 4860 N N . ARG A 1 649 ? -24.960 -14.744 -2.339 1.00 98.12 649 ARG A N 1
ATOM 4861 C CA . ARG A 1 649 ? -25.438 -16.082 -1.981 1.00 98.12 649 ARG A CA 1
ATOM 4862 C C . ARG A 1 649 ? -25.843 -16.142 -0.511 1.00 98.12 649 ARG A C 1
ATOM 4864 O O . ARG A 1 649 ? -25.068 -15.786 0.369 1.00 98.12 649 ARG A O 1
ATOM 4871 N N . ALA A 1 650 ? -27.042 -16.654 -0.273 1.00 98.25 650 ALA A N 1
ATOM 4872 C CA . ALA A 1 650 ? -27.538 -17.048 1.035 1.00 98.25 650 ALA A CA 1
ATOM 4873 C C . ALA A 1 650 ? -27.984 -18.511 0.941 1.00 98.25 650 ALA A C 1
ATOM 4875 O O . ALA A 1 650 ? -28.691 -18.861 -0.006 1.00 98.25 650 ALA A O 1
ATOM 4876 N N . ASP A 1 651 ? -27.539 -19.361 1.864 1.00 98.38 651 ASP A N 1
ATOM 4877 C CA . ASP A 1 651 ? -27.838 -20.799 1.810 1.00 98.38 651 ASP A CA 1
ATOM 4878 C C . ASP A 1 651 ? -29.279 -21.132 2.252 1.00 98.38 651 ASP A C 1
ATOM 4880 O O . ASP A 1 651 ? -29.825 -22.144 1.813 1.00 98.38 651 ASP A O 1
ATOM 4884 N N . GLU A 1 652 ? -29.920 -20.280 3.064 1.00 98.38 652 GLU A N 1
ATOM 4885 C CA . GLU A 1 652 ? -31.329 -20.424 3.459 1.00 98.38 652 GLU A CA 1
ATOM 4886 C C . GLU A 1 652 ? -32.250 -19.441 2.720 1.00 98.38 652 GLU A C 1
ATOM 4888 O O . GLU A 1 652 ? -33.103 -19.874 1.940 1.00 98.38 652 GLU A O 1
ATOM 4893 N N . ARG A 1 653 ? -32.127 -18.124 2.954 1.00 98.19 653 ARG A N 1
ATOM 4894 C CA . ARG A 1 653 ? -33.000 -17.117 2.317 1.00 98.19 653 ARG A CA 1
ATOM 4895 C C . ARG A 1 653 ? -32.258 -15.845 1.941 1.00 98.19 653 ARG A C 1
ATOM 4897 O O . ARG A 1 653 ? -31.534 -15.271 2.745 1.00 98.19 653 ARG A O 1
ATOM 4904 N N . LEU A 1 654 ? -32.537 -15.348 0.740 1.00 98.00 654 LEU A N 1
ATOM 4905 C CA . LEU A 1 654 ? -32.169 -14.006 0.297 1.00 98.00 654 LEU A CA 1
ATOM 4906 C C . LEU A 1 654 ? -33.436 -13.147 0.199 1.00 98.00 654 LEU A C 1
ATOM 4908 O O . LEU A 1 654 ? -34.254 -13.351 -0.696 1.00 98.00 654 LEU A O 1
ATOM 4912 N N . ASN A 1 655 ? -33.589 -12.184 1.106 1.00 98.00 655 ASN A N 1
ATOM 4913 C CA . ASN A 1 655 ? -34.666 -11.199 1.095 1.00 98.00 655 ASN A CA 1
ATOM 4914 C C . ASN A 1 655 ? -34.134 -9.873 0.546 1.00 98.00 655 ASN A C 1
ATOM 4916 O O . ASN A 1 655 ? -33.384 -9.176 1.225 1.00 98.00 655 ASN A O 1
ATOM 4920 N N . LEU A 1 656 ? -34.540 -9.516 -0.672 1.00 97.62 656 LEU A N 1
ATOM 4921 C CA . LEU A 1 656 ? -34.165 -8.262 -1.322 1.00 97.62 656 LEU A CA 1
ATOM 4922 C C . LEU A 1 656 ? -35.400 -7.369 -1.474 1.00 97.62 656 LEU A C 1
ATOM 4924 O O . LEU A 1 656 ? -36.282 -7.644 -2.287 1.00 97.62 656 LEU A O 1
ATOM 4928 N N . LYS A 1 657 ? -35.466 -6.301 -0.678 1.00 98.44 657 LYS A N 1
ATOM 4929 C CA . LYS A 1 657 ? -36.513 -5.281 -0.718 1.00 98.44 657 LYS A CA 1
ATOM 4930 C C . LYS A 1 657 ? -35.928 -3.986 -1.268 1.00 98.44 657 LYS A C 1
ATOM 4932 O O . LYS A 1 657 ? -35.116 -3.347 -0.608 1.00 98.44 657 LYS A O 1
ATOM 4937 N N . VAL A 1 658 ? -36.382 -3.601 -2.456 1.00 98.38 658 VAL A N 1
ATOM 4938 C CA . VAL A 1 658 ? -35.909 -2.410 -3.171 1.00 98.38 658 VAL A CA 1
ATOM 4939 C C . VAL A 1 658 ? -37.054 -1.421 -3.320 1.00 98.38 658 VAL A C 1
ATOM 4941 O O . VAL A 1 658 ? -38.147 -1.812 -3.731 1.00 98.38 658 VAL A O 1
ATOM 4944 N N . GLY A 1 659 ? -36.824 -0.166 -2.934 1.00 98.12 659 GLY A N 1
ATOM 4945 C CA . GLY A 1 659 ? -37.852 0.874 -2.941 1.00 98.12 659 GLY A CA 1
ATOM 4946 C C . GLY A 1 659 ? -38.251 1.339 -4.341 1.00 98.12 659 GLY A C 1
ATOM 4947 O O . GLY A 1 659 ? -39.434 1.574 -4.583 1.00 98.12 659 GLY A O 1
ATOM 4948 N N . ASN A 1 660 ? -37.280 1.445 -5.251 1.00 98.19 660 ASN A N 1
ATOM 4949 C CA . ASN A 1 660 ? -37.481 1.950 -6.607 1.00 98.19 660 ASN A CA 1
ATOM 4950 C C . ASN A 1 660 ? -36.951 0.967 -7.670 1.00 98.19 660 ASN A C 1
ATOM 4952 O O . ASN A 1 660 ? -37.676 0.044 -8.042 1.00 98.19 660 ASN A O 1
ATOM 4956 N N . ASN A 1 661 ? -35.708 1.102 -8.147 1.00 98.25 661 ASN A N 1
ATOM 4957 C CA . ASN A 1 661 ? -35.162 0.256 -9.214 1.00 98.25 661 ASN A CA 1
ATOM 4958 C C . ASN A 1 661 ? -34.161 -0.778 -8.694 1.00 98.25 661 ASN A C 1
ATOM 4960 O O . ASN A 1 661 ? -33.230 -0.447 -7.962 1.00 98.25 661 ASN A O 1
ATOM 4964 N N . LEU A 1 662 ? -34.306 -2.024 -9.155 1.00 98.12 662 LEU A N 1
ATOM 4965 C CA . LEU A 1 662 ? -33.287 -3.067 -9.035 1.00 98.12 662 LEU A CA 1
ATOM 4966 C C . LEU A 1 662 ? -32.592 -3.253 -10.386 1.00 98.12 662 LEU A C 1
ATOM 4968 O O . LEU A 1 662 ? -33.227 -3.681 -11.350 1.00 98.12 662 LEU A O 1
ATOM 4972 N N . ASN A 1 663 ? -31.292 -2.974 -10.443 1.00 97.94 663 ASN A N 1
ATOM 4973 C CA . ASN A 1 663 ? -30.466 -3.168 -11.627 1.00 97.94 663 ASN A CA 1
ATOM 4974 C C . ASN A 1 663 ? -29.454 -4.302 -11.411 1.00 97.94 663 ASN A C 1
ATOM 4976 O O . ASN A 1 663 ? -28.671 -4.266 -10.462 1.00 97.94 663 ASN A O 1
ATOM 4980 N N . LEU A 1 664 ? -29.467 -5.297 -12.300 1.00 97.31 664 LEU A N 1
ATOM 4981 C CA . LEU A 1 664 ? -28.581 -6.463 -12.263 1.00 97.31 664 LEU A CA 1
ATOM 4982 C C . LEU A 1 664 ? -27.781 -6.527 -13.566 1.00 97.31 664 LEU A C 1
ATOM 4984 O O . LEU A 1 664 ? -28.342 -6.784 -14.631 1.00 97.31 664 LEU A O 1
ATOM 4988 N N . GLU A 1 665 ? -26.469 -6.319 -13.481 1.00 96.50 665 GLU A N 1
ATOM 4989 C CA . GLU A 1 665 ? -25.581 -6.254 -14.641 1.00 96.50 665 GLU A CA 1
ATOM 4990 C C . GLU A 1 665 ? -24.415 -7.243 -14.516 1.00 96.50 665 GLU A C 1
ATOM 4992 O O . GLU A 1 665 ? -23.666 -7.257 -13.536 1.00 96.50 665 GLU A O 1
ATOM 4997 N N . SER A 1 666 ? -24.202 -8.044 -15.560 1.00 94.50 666 SER A N 1
ATOM 4998 C CA . SER A 1 666 ? -22.929 -8.738 -15.760 1.00 94.50 666 SER A CA 1
ATOM 4999 C C . SER A 1 666 ? -21.883 -7.772 -16.315 1.00 94.50 666 SER A C 1
ATOM 5001 O O . SER A 1 666 ? -22.196 -6.942 -17.171 1.00 94.50 666 SER A O 1
ATOM 5003 N N . VAL A 1 667 ? -20.630 -7.936 -15.904 1.00 95.31 667 VAL A N 1
ATOM 5004 C CA . VAL A 1 667 ? -19.477 -7.212 -16.456 1.00 95.31 667 VAL A CA 1
ATOM 5005 C C . VAL A 1 667 ? -18.686 -8.123 -17.393 1.00 95.31 667 VAL A C 1
ATOM 5007 O O . VAL A 1 667 ? -18.660 -9.337 -17.203 1.00 95.31 667 VAL A O 1
ATOM 5010 N N . ARG A 1 668 ? -18.096 -7.542 -18.442 1.00 91.88 668 ARG A N 1
ATOM 5011 C CA . ARG A 1 668 ? -17.292 -8.262 -19.435 1.00 91.88 668 ARG A CA 1
ATOM 5012 C C . ARG A 1 668 ? -15.816 -8.056 -19.129 1.00 91.88 668 ARG A C 1
ATOM 5014 O O . ARG A 1 668 ? -15.405 -6.905 -18.962 1.00 91.88 668 ARG A O 1
ATOM 5021 N N . ASP A 1 669 ? -15.073 -9.154 -19.115 1.00 88.00 669 ASP A N 1
ATOM 5022 C CA . ASP A 1 669 ? -13.610 -9.157 -19.071 1.00 88.00 669 ASP A CA 1
ATOM 5023 C C . ASP A 1 669 ? -13.002 -8.707 -20.403 1.00 88.00 669 ASP A C 1
ATOM 5025 O O . ASP A 1 669 ? -13.512 -9.120 -21.476 1.00 88.00 669 ASP A O 1
#

Foldseek 3Di:
DFEWDKDKDKDKDWDWDDDPFKIKIKIKIKIDMDTGAAEAEEQEAAAEEAAEAEGELHEYEHQAEYHHEHQEYYWYWDKDKIKMKMWMKMAGDNRLKIKIKIKIKIKIDTRTYEYEYQQYEYHHAHAAEYAGELHEYYANAEYAAHHAAEYHFYWFWIKIKMKIKMKIKHADVVLLVCVLVLVVVLVPPPDPPPDPNVVVCVVQPPNSFWGIKIKMKMKMKMKIDIRGYAHEHAAEYHAHHQEYAHAHAYEHAAEYAHEYQEYAFEWDKMKMKMKMKMKMKTKTADDPVSQVVLVPDDPPVVCPPDQKRKGWGMKIKIKMKMKIKIKMDTGAHEHEYQAEYAAEHQEEYHAELYEHYYAAEYHAHYEAYEYEFYWDKMKMKMKMKMKMKMKIKIKMKGWDDDDDDDLPVVLVVLVVVLVVLVVVLVVLVVVLVVLVVVLVVLVVCVVVVPPPRDPVVSVVSVVVSVVSVVCNVVSVVVSSSSVVVSVSSVVVVVVVVVVVVPDPDDDDDIDMWMKMKMKMKIKMKMKMKMKMDIRAYEYEYQEYAADYAAEYEHELYEYEHAAEYHHEYAEYHFYWDKIKMKMKMKMKMKMKMWMFTDDDPGDIDIDIDIDMDMDMDMDMDTRAYEYEYQAEYAHAHLAEYAHERYYHDHNHYYHHHHNYYYHYYYDDD

Sequence (669 aa):
YVVGANTNESTETKEKSKGFFSKKESHLMAINQKVISSNLNAGDISLKAGGNAIVTGSNLSAKNDINIDANNIGLAPTAYKNDEARSSSKKSFGGLKSSLDMHSLDKTNLQGSSLSTSQGDINLNANNDISIISSDIKGGRNVNLNAGNNLSILAAKEQIKEKSVHKSSNINIISLLTYPGMLVASAIDPIGTGSNTYLFEQMFGDTLTQIYRSTYNEKGSLDALAKLSNISAAKELNLKANEATITANLSSKDDTNIKANSIEISNAENEHSSYEISKSKGINLPSTKDLANDQKPKPIKEFKYDTSTKTRVADAEYEKSTTDVASTKAISSNLVSDKNINLNANEEIGITGSNLIAKEDINLISKNANIDILNSTDTTDISKTLKQAKAALSITAQNEYVEVAPASLALIEAIKQLKKVKKEYDSYKHTRDDLKDKLHELKQAYKSKTPGIDGSDIEDLSDILENVNDEERYYKANIALAMANVEAKSLALIAQVAAAAKAASNWYTFGFSVGVAASVNGHKSKSNSNEVVSNPSNLSANNIKIQTPNDTTITGSNLSANNLIDINTNNLNINSSKNTYTSESKDKSIGGTMRYTMYGGGGGSAGLNYSTSSSDTESLTNNNSHLYSAKDMNINTANDATIKGANLRADERLNLKVGNNLNLESVRD

InterPro domains:
  IPR025157 Hemagglutinin repeat [PF13332] (102-173)
  IPR025157 Hemagglutinin repeat [PF13332] (316-397)
  IPR025157 Hemagglutinin repeat [PF13332] (568-669)

Secondary structure (DSSP, 8-state):
-EE-EEEEEEEEEEEEEEETTEEEEEEEEEEEEEEE--EEEESSEEEE-SSEEEEES-EEEESS-EEEEESEEEEEPEEEEEEEEEEEEEEEGGGTEEEEEEEEEEEEEEE--EEEESSS-EEEEESS-EEEES-EEEESS-EEEEESSEEEEE-EEEEEEEEEEEEEEEE-HHHHHHHHHHHHHHHS-SS---SSHHHHHHHHGGGGTEEEEEEEEEEEEEEEEEE-EEEEESS-EEEE-SEEEE-EEEEESS-EEEEESEEEEE-EEEEEEEEEEEEEEEEEPPPHHHHHHHTPPPPTTTTTT--EEEEEEEEEEEEEEEEEEEEEEEE--EEEESS-EEEEESS-EEEES-EEEESSEEEEEESSS-EEEE-EEEEEEEEEEEEEEEEEEEEEEEE-------THHHHHHHHHHHHHHHHHHHHHHHHHHHHHHHHHHHHHHHHTT-TT--HHHHHHHHHHHHHHHHTHHHHHHHHHHHHHHHHHHHHHHHHHHHHTTS--S---PPPEEEEEEEEEEEEEEEEEEEEEEEE--EEEEEEEEEE-SS-EEEES-EEEEEEEEEEEESSEEEE-EEEEEEEEEEEEEEEEEEEEESSSS---EEEEEEEEEEEEEEEEEEE-EEEEESSEEEEEESS-EEEESEEEEESSEEEEEESS-EEEEPPP-

Radius of gyration: 38.38 Å; chains: 1; bounding box: 96×66×108 Å

pLDDT: mean 76.17, std 25.58, range [23.62, 98.94]

Organism: NCBI:txid199